Protein AF-U2SNY4-F1 (afdb_monomer_lite)

Foldseek 3Di:
DDDDDDPPPDPPPPPVNVVVLVLVLLFLLVQQCCVQVVFVLQQLLCCPQVVDPPFPGWGFQTDDQFWTWIDTPPHDIDIGGFPDRHHSVCVVVSSVVSSVVSCVVVVHDDDPCVVDDCSVVQSVVSSVVSSLPSVDQKWWKWFAAPVGHIDIDMFGWDGHSNWIKTKDFQVGRCNNRCVPWQWIKIKDWADCVPDQHPVQTKIKIFTKGKDWDDDDPVVVVRLVVSCVVPVVSVVCVPPPRMTMIIIQTAKMKTRPGDQWIWTAHRSRGTDTDRDDPPDDPPPPPPLFDDPCLLLVVDPDFDFDLCLQLVSLCVVQVVQWDWDDPVVVLVLLQDAAPDQEEEEEEEDQEACDDWQLDDFNHDYDDDACVVVLVLLLVLLQVSLVGNHQASHAYQEYEYYTHAPLLHDLVSLLSNLVSNVVRHHYDPNRAYEGEHELVSDDLSSLVSCVVSPHQEYEYEPQFLDQVRCVNRVHDDHSVVRLVSLLVCVVRHPHAYEYEYEDLDPPDDLVRLLVRLVSCVVSVHFKYFYTYRDRDPPGNQNVCVVVVNDDRPDDPVVSLSSLCSNVVSNCVVVQWDDFFLRMIGGPPGDNPVVLVCQLQLHFYHFGGAQTWTHDSQWTWGHPHSPHIITIHRNPSVLSSLLSNLSSQLRGQKHFPVSNCVRAPPVLVVVVVSSLVSCVVVVQWDDDPTIIGGDSNVSSRSSSNSNSSSSSRVPRDPDDDDDDDDDDPDDDDDDD

Structure (mmCIF, N/CA/C/O backbone):
data_AF-U2SNY4-F1
#
_entry.id   AF-U2SNY4-F1
#
loop_
_atom_site.group_PDB
_atom_site.id
_atom_site.type_symbol
_atom_site.label_atom_id
_atom_site.label_alt_id
_atom_site.label_comp_id
_atom_site.label_asym_id
_atom_site.label_entity_id
_atom_site.label_seq_id
_atom_site.pdbx_PDB_ins_code
_atom_site.Cartn_x
_atom_site.Cartn_y
_atom_site.Cartn_z
_atom_site.occupancy
_atom_site.B_iso_or_equiv
_atom_site.auth_seq_id
_atom_site.auth_comp_id
_atom_site.auth_asym_id
_atom_site.auth_atom_id
_atom_site.pdbx_PDB_model_num
ATOM 1 N N . MET A 1 1 ? -9.422 -39.839 43.320 1.00 35.97 1 MET A N 1
ATOM 2 C CA . MET A 1 1 ? -9.311 -38.436 43.778 1.00 35.97 1 MET A CA 1
ATOM 3 C C . MET A 1 1 ? -8.411 -37.675 42.813 1.00 35.97 1 MET A C 1
ATOM 5 O O . MET A 1 1 ? -7.208 -37.761 42.951 1.00 35.97 1 MET A O 1
ATOM 9 N N . GLN A 1 2 ? -9.002 -37.046 41.792 1.00 30.59 2 GLN A N 1
ATOM 10 C CA . GLN A 1 2 ? -8.457 -35.995 40.906 1.00 30.59 2 GLN A CA 1
ATOM 11 C C . GLN A 1 2 ? -9.384 -35.951 39.682 1.00 30.59 2 GLN A C 1
ATOM 13 O O . GLN A 1 2 ? -9.171 -36.651 38.702 1.00 30.59 2 GLN A O 1
ATOM 18 N N . LYS A 1 3 ? -10.505 -35.236 39.824 1.00 26.91 3 LYS A N 1
ATOM 19 C CA . LYS A 1 3 ? -11.431 -34.791 38.761 1.00 26.91 3 LYS A CA 1
ATOM 20 C C . LYS A 1 3 ? -12.569 -34.026 39.443 1.00 26.91 3 LYS A C 1
ATOM 22 O O . LYS A 1 3 ? -13.630 -34.581 39.694 1.00 26.91 3 LYS A O 1
ATOM 27 N N . LYS A 1 4 ? -12.276 -32.795 39.863 1.00 27.64 4 LYS A N 1
ATOM 28 C CA . LYS A 1 4 ? -13.207 -31.731 40.297 1.00 27.64 4 LYS A CA 1
ATOM 29 C C . LYS A 1 4 ? -12.320 -30.574 40.764 1.00 27.64 4 LYS A C 1
ATOM 31 O O . LYS A 1 4 ? -11.873 -30.623 41.899 1.00 27.64 4 LYS A O 1
ATOM 36 N N . ASN A 1 5 ? -11.941 -29.673 39.851 1.00 29.02 5 ASN A N 1
ATOM 37 C CA . ASN A 1 5 ? -11.476 -28.291 40.107 1.00 29.02 5 ASN A CA 1
ATOM 38 C C . ASN A 1 5 ? -10.889 -27.658 38.828 1.00 29.02 5 ASN A C 1
ATOM 40 O O . ASN A 1 5 ? -9.720 -27.293 38.784 1.00 29.02 5 ASN A O 1
ATOM 44 N N . SER A 1 6 ? -11.686 -27.524 37.764 1.00 26.08 6 SER A N 1
ATOM 45 C CA . SER A 1 6 ? -11.285 -26.704 36.604 1.00 26.08 6 SER A CA 1
ATOM 46 C C . SER A 1 6 ? -12.424 -25.902 35.961 1.00 26.08 6 SER A C 1
ATOM 48 O O . SER A 1 6 ? -12.274 -25.416 34.848 1.00 26.08 6 SER A O 1
ATOM 50 N N . SER A 1 7 ? -13.558 -25.705 36.645 1.00 25.06 7 SER A N 1
ATOM 51 C CA . SER A 1 7 ? -14.732 -25.022 36.070 1.00 25.06 7 SER A CA 1
ATOM 52 C C . SER A 1 7 ? -15.003 -23.609 36.610 1.00 25.06 7 SER A C 1
ATOM 54 O O . SER A 1 7 ? -16.145 -23.168 36.551 1.00 25.06 7 SER A O 1
ATOM 56 N N . ILE A 1 8 ? -14.009 -22.893 37.152 1.00 26.12 8 ILE A N 1
ATOM 57 C CA . ILE A 1 8 ? -14.227 -21.542 37.730 1.00 26.12 8 ILE A CA 1
ATOM 58 C C . ILE A 1 8 ? -13.666 -20.397 36.855 1.00 26.12 8 ILE A C 1
ATOM 60 O O . ILE A 1 8 ? -13.996 -19.242 37.083 1.00 26.12 8 ILE A O 1
ATOM 64 N N . TRP A 1 9 ? -12.936 -20.678 35.770 1.00 26.75 9 TRP A N 1
ATOM 65 C CA . TRP A 1 9 ? -12.379 -19.635 34.886 1.00 26.75 9 TRP A CA 1
ATOM 66 C C . TRP A 1 9 ? -12.912 -19.696 33.448 1.00 26.75 9 TRP A C 1
ATOM 68 O O . TRP A 1 9 ? -12.159 -19.702 32.480 1.00 26.75 9 TRP A O 1
ATOM 78 N N . SER A 1 10 ? -14.236 -19.709 33.288 1.00 25.81 10 SER A N 1
ATOM 79 C CA . SER A 1 10 ? -14.874 -19.362 32.012 1.00 25.81 10 SER A CA 1
ATOM 80 C C . SER A 1 10 ? -15.858 -18.219 32.240 1.00 25.81 10 SER A C 1
ATOM 82 O O . SER A 1 10 ? -17.053 -18.440 32.449 1.00 25.81 10 SER A O 1
ATOM 84 N N . GLY A 1 11 ? -15.342 -16.990 32.236 1.00 32.16 11 GLY A N 1
ATOM 85 C CA . GLY A 1 11 ? -16.126 -15.760 32.296 1.00 32.16 11 GLY A CA 1
ATOM 86 C C . GLY A 1 11 ? -16.956 -15.564 31.028 1.00 32.16 11 GLY A C 1
ATOM 87 O O . GLY A 1 11 ? -16.633 -14.736 30.185 1.00 32.16 11 GLY A O 1
ATOM 88 N N . LYS A 1 12 ? -18.042 -16.328 30.876 1.00 27.95 12 LYS A N 1
ATOM 89 C CA . LYS A 1 12 ? -19.130 -15.962 29.968 1.00 27.95 12 LYS A CA 1
ATOM 90 C C . LYS A 1 12 ? -19.937 -14.867 30.656 1.00 27.95 12 LYS A C 1
ATOM 92 O O . LYS A 1 12 ? -20.741 -15.146 31.541 1.00 27.95 12 LYS A O 1
ATOM 97 N N . ILE A 1 13 ? -19.704 -13.617 30.266 1.00 34.12 13 ILE A N 1
ATOM 98 C CA . ILE A 1 13 ? -20.523 -12.490 30.714 1.00 34.12 13 ILE A CA 1
ATOM 99 C C . ILE A 1 13 ? -21.937 -12.705 30.156 1.00 34.12 13 ILE A C 1
ATOM 101 O O . ILE A 1 13 ? -22.137 -12.770 28.944 1.00 34.12 13 ILE A O 1
ATOM 105 N N . HIS A 1 14 ? -22.925 -12.863 31.039 1.00 31.30 14 HIS A N 1
ATOM 106 C CA . HIS A 1 14 ? -24.323 -12.996 30.635 1.00 31.30 14 HIS A CA 1
ATOM 107 C C . HIS A 1 14 ? -24.765 -11.751 29.833 1.00 31.30 14 HIS A C 1
ATOM 109 O O . HIS A 1 14 ? -24.541 -10.632 30.300 1.00 31.30 14 HIS A O 1
ATOM 115 N N . PRO A 1 15 ? -25.477 -11.896 28.697 1.00 33.38 15 PRO A N 1
ATOM 116 C CA . PRO A 1 15 ? -25.962 -10.764 27.893 1.00 33.38 15 PRO A CA 1
ATOM 117 C C . PRO A 1 15 ? -26.793 -9.739 28.687 1.00 33.38 15 PRO A C 1
ATOM 119 O O . PRO A 1 15 ? -26.789 -8.549 28.380 1.00 33.38 15 PRO A O 1
ATOM 122 N N . GLY A 1 16 ? -27.484 -10.186 29.743 1.00 33.47 16 GLY A N 1
ATOM 123 C CA . GLY A 1 16 ? -28.224 -9.315 30.661 1.00 33.47 16 GLY A CA 1
ATOM 124 C C . GLY A 1 16 ? -27.337 -8.460 31.577 1.00 33.47 16 GLY A C 1
ATOM 125 O O . GLY A 1 16 ? -27.730 -7.352 31.932 1.00 33.47 16 GLY A O 1
ATOM 126 N N . ALA A 1 17 ? -26.134 -8.928 31.925 1.00 39.53 17 ALA A N 1
ATOM 127 C CA . ALA A 1 17 ? -25.166 -8.170 32.719 1.00 39.53 17 ALA A CA 1
ATOM 128 C C . ALA A 1 17 ? -24.510 -7.057 31.884 1.00 39.53 17 ALA A C 1
ATOM 130 O O . ALA A 1 17 ? -24.405 -5.929 32.362 1.00 39.53 17 ALA A O 1
ATOM 131 N N . VAL A 1 18 ? -24.191 -7.342 30.612 1.00 40.38 18 VAL A N 1
ATOM 132 C CA . VAL A 1 18 ? -23.679 -6.349 29.647 1.00 40.38 18 VAL A CA 1
ATOM 133 C C . VAL A 1 18 ? -24.684 -5.209 29.458 1.00 40.38 18 VAL A C 1
ATOM 135 O O . VAL A 1 18 ? -24.344 -4.049 29.677 1.00 40.38 18 VAL A O 1
ATOM 138 N N . LYS A 1 19 ? -25.958 -5.531 29.180 1.00 50.66 19 LYS A N 1
ATOM 139 C CA . LYS A 1 19 ? -27.024 -4.522 29.027 1.00 50.66 19 LYS A CA 1
ATOM 140 C C . LYS A 1 19 ? -27.238 -3.674 30.285 1.00 50.66 19 LYS A C 1
ATOM 142 O O . LYS A 1 19 ? -27.518 -2.481 30.191 1.00 50.66 19 LYS A O 1
ATOM 147 N N . LYS A 1 20 ? -27.107 -4.268 31.477 1.00 59.38 20 LYS A N 1
ATOM 148 C CA . LYS A 1 20 ? -27.249 -3.553 32.757 1.00 59.38 20 LYS A CA 1
ATOM 149 C C . LYS A 1 20 ? -26.081 -2.590 33.004 1.00 59.38 20 LYS A C 1
ATOM 151 O O . LYS A 1 20 ? -26.291 -1.505 33.543 1.00 59.38 20 LYS A O 1
ATOM 156 N N . GLN A 1 21 ? -24.874 -2.966 32.585 1.00 59.09 21 GLN A N 1
ATOM 157 C CA . GLN A 1 21 ? -23.675 -2.139 32.695 1.00 59.09 21 GLN A CA 1
ATOM 158 C C . GLN A 1 21 ? -23.678 -0.986 31.681 1.00 59.09 21 GLN A C 1
ATOM 160 O O . GLN A 1 21 ? -23.395 0.148 32.061 1.00 59.09 21 GLN A O 1
ATOM 165 N N . GLU A 1 22 ? -24.096 -1.232 30.436 1.00 61.22 22 GLU A N 1
ATOM 166 C CA . GLU A 1 22 ? -24.304 -0.185 29.424 1.00 61.22 22 GLU A CA 1
ATOM 167 C C . GLU A 1 22 ? -25.364 0.836 29.857 1.00 61.22 22 GLU A C 1
ATOM 169 O O . GLU A 1 22 ? -25.126 2.042 29.778 1.00 61.22 22 GLU A O 1
ATOM 174 N N . ARG A 1 23 ? -26.500 0.374 30.405 1.00 68.94 23 ARG A N 1
ATOM 175 C CA . ARG A 1 23 ? -27.548 1.256 30.949 1.00 68.94 23 ARG A CA 1
ATOM 176 C C . ARG A 1 23 ? -27.016 2.154 32.069 1.00 68.94 23 ARG A C 1
ATOM 178 O O . ARG A 1 23 ? -27.334 3.338 32.098 1.00 68.94 23 ARG A O 1
ATOM 185 N N . LYS A 1 24 ? -26.174 1.616 32.960 1.00 69.38 24 LYS A N 1
ATOM 186 C CA . LYS A 1 24 ? -25.559 2.374 34.064 1.00 69.38 24 LYS A CA 1
ATOM 187 C C . LYS A 1 24 ? -24.571 3.436 33.563 1.00 69.38 24 LYS A C 1
ATOM 189 O O . LYS A 1 24 ? -24.599 4.555 34.065 1.00 69.38 24 LYS A O 1
ATOM 194 N N . LYS A 1 25 ? -23.739 3.117 32.563 1.00 69.44 25 LYS A N 1
ATOM 195 C CA . LYS A 1 25 ? -22.843 4.101 31.923 1.00 69.44 25 LYS A CA 1
ATOM 196 C C . LYS A 1 25 ? -23.644 5.245 31.296 1.00 69.44 25 LYS A C 1
ATOM 198 O O . LYS A 1 25 ? -23.367 6.414 31.533 1.00 69.44 25 LYS A O 1
ATOM 203 N N . MET A 1 26 ? -24.702 4.906 30.559 1.00 72.12 26 MET A N 1
ATOM 204 C CA . MET A 1 26 ? -25.554 5.899 29.903 1.00 72.12 26 MET A CA 1
ATOM 205 C C . MET A 1 26 ? -26.278 6.813 30.904 1.00 72.12 26 MET A C 1
ATOM 207 O O . MET A 1 26 ? -26.380 8.014 30.664 1.00 72.12 26 MET A O 1
ATOM 211 N N . LEU A 1 27 ? -26.714 6.266 32.042 1.00 76.88 27 LEU A N 1
ATOM 212 C CA . LEU A 1 27 ? -27.294 7.029 33.146 1.00 76.88 27 LEU A CA 1
ATOM 213 C C . LEU A 1 27 ? -26.289 8.025 33.743 1.00 76.88 27 LEU A C 1
ATOM 215 O O . LEU A 1 27 ? -26.582 9.215 33.809 1.00 76.88 27 LEU A O 1
ATOM 219 N N . ASN A 1 28 ? -25.092 7.564 34.122 1.00 74.44 28 ASN A N 1
ATOM 220 C CA . ASN A 1 28 ? -24.053 8.420 34.708 1.00 74.44 28 ASN A CA 1
ATOM 221 C C . ASN A 1 28 ? -23.703 9.610 33.809 1.00 74.44 28 ASN A C 1
ATOM 223 O O . ASN A 1 28 ? -23.595 10.738 34.290 1.00 74.44 28 ASN A O 1
ATOM 227 N N . LYS A 1 29 ? -23.602 9.360 32.503 1.00 76.94 29 LYS A N 1
ATOM 228 C CA . LYS A 1 29 ? -23.383 10.382 31.482 1.00 76.94 29 LYS A CA 1
ATOM 229 C C . LYS A 1 29 ? -24.476 11.455 31.468 1.00 76.94 29 LYS A C 1
ATOM 231 O O . LYS A 1 29 ? -24.157 12.637 31.375 1.00 76.94 29 LYS A O 1
ATOM 236 N N . ILE A 1 30 ? -25.751 11.069 31.578 1.00 80.06 30 ILE A N 1
ATOM 237 C CA . ILE A 1 30 ? -26.872 12.023 31.631 1.00 80.06 30 ILE A CA 1
ATOM 238 C C . ILE A 1 30 ? -26.853 12.806 32.949 1.00 80.06 30 ILE A C 1
ATOM 240 O O . ILE A 1 30 ? -26.988 14.028 32.926 1.00 80.06 30 ILE A O 1
ATOM 244 N N . LEU A 1 31 ? -26.656 12.126 34.084 1.00 83.38 31 LEU A N 1
ATOM 245 C CA . LEU A 1 31 ? -26.622 12.760 35.406 1.00 83.38 31 LEU A CA 1
ATOM 246 C C . LEU A 1 31 ? -25.518 13.817 35.499 1.00 83.38 31 LEU A C 1
ATOM 248 O O . LEU A 1 31 ? -25.785 14.943 35.907 1.00 83.38 31 LEU A O 1
ATOM 252 N N . ASP A 1 32 ? -24.295 13.474 35.091 1.00 81.56 32 ASP A N 1
ATOM 253 C CA . ASP A 1 32 ? -23.166 14.407 35.061 1.00 81.56 32 ASP A CA 1
ATOM 254 C C . ASP A 1 32 ? -23.458 15.625 34.193 1.00 81.56 32 ASP A C 1
ATOM 256 O O . ASP A 1 32 ? -23.296 16.756 34.642 1.00 81.56 32 ASP A O 1
ATOM 260 N N . HIS A 1 33 ? -23.919 15.390 32.968 1.00 80.00 33 HIS A N 1
ATOM 261 C CA . HIS A 1 33 ? -24.188 16.457 32.023 1.00 80.00 33 HIS A CA 1
ATOM 262 C C . HIS A 1 33 ? -25.272 17.416 32.537 1.00 80.00 33 HIS A C 1
ATOM 264 O O . HIS A 1 33 ? -25.089 18.631 32.556 1.00 80.00 33 HIS A O 1
ATOM 270 N N . MET A 1 34 ? -26.387 16.882 33.038 1.00 82.75 34 MET A N 1
ATOM 271 C CA . MET A 1 34 ? -27.491 17.705 33.530 1.00 82.75 34 MET A CA 1
ATOM 272 C C . MET A 1 34 ? -27.135 18.458 34.817 1.00 82.75 34 MET A C 1
ATOM 274 O O . MET A 1 34 ? -27.478 19.632 34.947 1.00 82.75 34 MET A O 1
ATOM 278 N N . ASN A 1 35 ? -26.433 17.815 35.754 1.00 85.50 35 ASN A N 1
ATOM 279 C CA . ASN A 1 35 ? -26.083 18.430 37.037 1.00 85.50 35 ASN A CA 1
ATOM 280 C C . ASN A 1 35 ? -24.992 19.494 36.925 1.00 85.50 35 ASN A C 1
ATOM 282 O O . ASN A 1 35 ? -24.989 20.429 37.726 1.00 85.50 35 ASN A O 1
ATOM 286 N N . ASN A 1 36 ? -24.078 19.355 35.962 1.00 80.62 36 ASN A N 1
ATOM 287 C CA . ASN A 1 36 ? -22.927 20.245 35.838 1.00 80.62 36 ASN A CA 1
ATOM 288 C C . ASN A 1 36 ? -23.104 21.306 34.744 1.00 80.62 36 ASN A C 1
ATOM 290 O O . ASN A 1 36 ? -22.702 22.448 34.953 1.00 80.62 36 ASN A O 1
ATOM 294 N N . ASP A 1 37 ? -23.748 20.980 33.619 1.00 78.00 37 ASP A N 1
ATOM 295 C CA . ASP A 1 37 ? -23.851 21.893 32.469 1.00 78.00 37 ASP A CA 1
ATOM 296 C C . ASP A 1 37 ? -25.216 22.624 32.405 1.00 78.00 37 ASP A C 1
ATOM 298 O O . ASP A 1 37 ? -25.310 23.746 31.885 1.00 78.00 37 ASP A O 1
ATOM 302 N N . HIS A 1 38 ? -26.260 22.032 33.009 1.00 80.69 38 HIS A N 1
ATOM 303 C CA . HIS A 1 38 ? -27.654 22.509 32.979 1.00 80.69 38 HIS A CA 1
ATOM 304 C C . HIS A 1 38 ? -28.267 22.710 34.379 1.00 80.69 38 HIS A C 1
ATOM 306 O O . HIS A 1 38 ? -29.479 22.618 34.553 1.00 80.69 38 HIS A O 1
ATOM 312 N N . LYS A 1 39 ? -27.465 23.006 35.410 1.00 83.00 39 LYS A N 1
ATOM 313 C CA . LYS A 1 39 ? -27.955 23.153 36.799 1.00 83.00 39 LYS A CA 1
ATOM 314 C C . LYS A 1 39 ? -29.091 24.181 36.952 1.00 83.00 39 LYS A C 1
ATOM 316 O O . LYS A 1 39 ? -29.945 24.030 37.821 1.00 83.00 39 LYS A O 1
ATOM 321 N N . ASP A 1 40 ? -29.128 25.202 36.096 1.00 83.50 40 ASP A N 1
ATOM 322 C CA . ASP A 1 40 ? -30.140 26.263 36.104 1.00 83.50 40 ASP A CA 1
ATOM 323 C C . ASP A 1 40 ? -31.552 25.769 35.750 1.00 83.50 40 ASP A C 1
ATOM 325 O O . ASP A 1 40 ? -32.535 26.333 36.229 1.00 83.50 40 ASP A O 1
ATOM 329 N N . ILE A 1 41 ? -31.676 24.712 34.937 1.00 87.62 41 ILE A N 1
ATOM 330 C CA . ILE A 1 41 ? -32.989 24.214 34.502 1.00 87.62 41 ILE A CA 1
ATOM 331 C C . ILE A 1 41 ? -33.640 23.280 35.523 1.00 87.62 41 ILE A C 1
ATOM 333 O O . ILE A 1 41 ? -34.866 23.172 35.556 1.00 87.62 41 ILE A O 1
ATOM 337 N N . LEU A 1 42 ? -32.847 22.616 36.370 1.00 89.69 42 LEU A N 1
ATOM 338 C CA . LEU A 1 42 ? -33.345 21.580 37.278 1.00 89.69 42 LEU A CA 1
ATOM 339 C C . LEU A 1 42 ? -34.383 22.119 38.286 1.00 89.69 42 LEU A C 1
ATOM 341 O O . LEU A 1 42 ? -35.450 21.512 38.395 1.00 89.69 42 LEU A O 1
ATOM 345 N N . PRO A 1 43 ? -34.175 23.277 38.952 1.00 89.19 43 PRO A N 1
ATOM 346 C CA . PRO A 1 43 ? -35.200 23.897 39.798 1.00 89.19 43 PRO A CA 1
ATOM 347 C C . PRO A 1 43 ? -36.469 24.280 39.028 1.00 89.19 43 PRO A C 1
ATOM 349 O O . PRO A 1 43 ? -37.577 24.165 39.548 1.00 89.19 43 PRO A O 1
ATOM 352 N N . LEU A 1 44 ? -36.321 24.722 37.773 1.00 89.50 44 LEU A N 1
ATOM 353 C CA . LEU A 1 44 ? -37.442 25.156 36.934 1.00 89.50 44 LEU A CA 1
ATOM 354 C C . LEU A 1 44 ? -38.354 23.987 36.553 1.00 89.50 44 LEU A C 1
ATOM 356 O O . LEU A 1 44 ? -39.567 24.178 36.450 1.00 89.50 44 LEU A O 1
ATOM 360 N N . TYR A 1 45 ? -37.802 22.776 36.400 1.00 90.75 45 TYR A N 1
ATOM 361 C CA . TYR A 1 45 ? -38.625 21.581 36.231 1.00 90.75 45 TYR A CA 1
ATOM 362 C C . TYR A 1 45 ? -39.555 21.372 37.420 1.00 90.75 45 TYR A C 1
ATOM 364 O O . TYR A 1 45 ? -40.753 21.183 37.224 1.00 90.75 45 TYR A O 1
ATOM 372 N N . VAL A 1 46 ? -39.027 21.454 38.641 1.00 89.06 46 VAL A N 1
ATOM 373 C CA . VAL A 1 46 ? -39.820 21.234 39.856 1.00 89.06 46 VAL A CA 1
ATOM 374 C C . VAL A 1 46 ? -40.864 22.340 40.027 1.00 89.06 46 VAL A C 1
ATOM 376 O O . VAL A 1 46 ? -42.039 22.040 40.240 1.00 89.06 46 VAL A O 1
ATOM 379 N N . LYS A 1 47 ? -40.479 23.608 39.824 1.00 89.62 47 LYS A N 1
ATOM 380 C CA . LYS A 1 47 ? -41.405 24.753 39.881 1.00 89.62 47 LYS A CA 1
ATOM 381 C C . LYS A 1 47 ? -42.595 24.580 38.950 1.00 89.62 47 LYS A C 1
ATOM 383 O O . LYS A 1 47 ? -43.739 24.717 39.371 1.00 89.62 47 LYS A O 1
ATOM 388 N N . HIS A 1 48 ? -42.336 24.223 37.695 1.00 90.75 48 HIS A N 1
ATOM 389 C CA . HIS A 1 48 ? -43.391 24.113 36.698 1.00 90.75 48 HIS A CA 1
ATOM 390 C C . HIS A 1 48 ? -44.194 22.808 36.804 1.00 90.75 48 HIS A C 1
ATOM 392 O O . HIS A 1 48 ? -45.419 22.845 36.913 1.00 90.75 48 HIS A O 1
ATOM 398 N N . PHE A 1 49 ? -43.525 21.652 36.765 1.00 89.06 49 PHE A N 1
ATOM 399 C CA . PHE A 1 49 ? -44.196 20.353 36.650 1.00 89.06 49 PHE A CA 1
ATOM 400 C C . PHE A 1 49 ? -44.735 19.834 37.989 1.00 89.06 49 PHE A C 1
ATOM 402 O O . PHE A 1 49 ? -45.712 19.087 37.986 1.00 89.06 49 PHE A O 1
ATOM 409 N N . CYS A 1 50 ? -44.167 20.269 39.119 1.00 87.38 50 CYS A N 1
ATOM 410 C CA . CYS A 1 50 ? -44.646 19.909 40.459 1.00 87.38 50 CYS A CA 1
ATOM 411 C C . CYS A 1 50 ? -45.395 21.047 41.167 1.00 87.38 50 CYS A C 1
ATOM 413 O O . CYS A 1 50 ? -45.892 20.831 42.269 1.00 87.38 50 CYS A O 1
ATOM 415 N N . LYS A 1 51 ? -45.507 22.232 40.543 1.00 85.62 51 LYS A N 1
ATOM 416 C CA . LYS A 1 51 ? -46.184 23.424 41.095 1.00 85.62 51 LYS A CA 1
ATOM 417 C C . LYS A 1 51 ? -45.650 23.830 42.479 1.00 85.62 51 LYS A C 1
ATOM 419 O O . LYS A 1 51 ? -46.418 24.068 43.408 1.00 85.62 51 LYS A O 1
ATOM 424 N N . ARG A 1 52 ? -44.322 23.855 42.609 1.00 82.50 52 ARG A N 1
ATOM 425 C CA . ARG A 1 52 ? -43.570 24.062 43.859 1.00 82.50 52 ARG A CA 1
ATOM 426 C C . ARG A 1 52 ? -42.669 25.293 43.741 1.00 82.50 52 ARG A C 1
ATOM 428 O O . ARG A 1 52 ? -41.578 25.193 43.189 1.00 82.50 52 ARG A O 1
ATOM 435 N N . ASP A 1 53 ? -43.104 26.448 44.237 1.00 81.69 53 ASP A N 1
ATOM 436 C CA . ASP A 1 53 ? -42.360 27.714 44.082 1.00 81.69 53 ASP A CA 1
ATOM 437 C C . ASP A 1 53 ? -41.208 27.901 45.089 1.00 81.69 53 ASP A C 1
ATOM 439 O O . ASP A 1 53 ? -40.303 28.704 44.856 1.00 81.69 53 ASP A O 1
ATOM 443 N N . ASP A 1 54 ? -41.196 27.115 46.167 1.00 85.06 54 ASP A N 1
ATOM 444 C CA . ASP A 1 54 ? -40.219 27.112 47.270 1.00 85.06 54 ASP A CA 1
ATOM 445 C C . ASP A 1 54 ? -38.838 26.536 46.898 1.00 85.06 54 ASP A C 1
ATOM 447 O O . ASP A 1 54 ? -37.920 26.496 47.718 1.00 85.06 54 ASP A O 1
ATOM 451 N N . VAL A 1 55 ? -38.676 26.069 45.661 1.00 87.19 55 VAL A N 1
ATOM 452 C CA . VAL A 1 55 ? -37.464 25.386 45.207 1.00 87.19 55 VAL A CA 1
ATOM 453 C C . VAL A 1 55 ? -36.367 26.392 44.872 1.00 87.19 55 VAL A C 1
ATOM 455 O O . VAL A 1 55 ? -36.506 27.206 43.952 1.00 87.19 55 VAL A O 1
ATOM 458 N N . THR A 1 56 ? -35.247 26.316 45.586 1.00 82.62 56 THR A N 1
ATOM 459 C CA . THR A 1 56 ? -34.062 27.148 45.332 1.00 82.62 56 THR A CA 1
ATOM 460 C C . THR A 1 56 ? -32.984 26.371 44.585 1.00 82.62 56 THR A C 1
ATOM 462 O O . THR A 1 56 ? -32.325 26.931 43.710 1.00 82.62 56 THR A O 1
ATOM 465 N N . GLU A 1 57 ? -32.859 25.071 44.848 1.00 87.44 57 GLU A N 1
ATOM 466 C CA . GLU A 1 57 ? -31.895 24.192 44.192 1.00 87.44 57 GLU A CA 1
ATOM 467 C C . GLU A 1 57 ? -32.468 22.796 43.923 1.00 87.44 57 GLU A C 1
ATOM 469 O O . GLU A 1 57 ? -33.322 22.292 44.655 1.00 87.44 57 GLU A O 1
ATOM 474 N N . ALA A 1 58 ? -31.983 22.158 42.856 1.00 89.88 58 ALA A N 1
ATOM 475 C CA . ALA A 1 58 ? -32.324 20.786 42.514 1.00 89.88 58 ALA A CA 1
ATOM 476 C C . ALA A 1 58 ? -31.126 20.077 41.868 1.00 89.88 58 ALA A C 1
ATOM 478 O O . ALA A 1 58 ? -30.372 20.688 41.107 1.00 89.88 58 ALA A O 1
ATOM 479 N N . LYS A 1 59 ? -30.972 18.782 42.155 1.00 89.00 59 LYS A N 1
ATOM 480 C CA . LYS A 1 59 ? -29.940 17.897 41.602 1.00 89.00 59 LYS A CA 1
ATOM 481 C C . LYS A 1 59 ? -30.593 16.636 41.050 1.00 89.00 59 LYS A C 1
ATOM 483 O O . LYS A 1 59 ? -31.346 15.978 41.754 1.00 89.00 59 LYS A O 1
ATOM 488 N N . LEU A 1 60 ? -30.303 16.281 39.807 1.00 89.44 60 LEU A N 1
ATOM 489 C CA . LEU A 1 60 ? -30.776 15.052 39.180 1.00 89.44 60 LEU A CA 1
ATOM 490 C C . LEU A 1 60 ? -30.046 13.852 39.795 1.00 89.44 60 LEU A C 1
ATOM 492 O O . LEU A 1 60 ? -28.817 13.781 39.745 1.00 89.44 60 LEU A O 1
ATOM 496 N N . THR A 1 61 ? -30.786 12.921 40.389 1.00 86.38 61 THR A N 1
ATOM 497 C CA . THR A 1 61 ? -30.221 11.747 41.077 1.00 86.38 61 THR A CA 1
ATOM 498 C C . THR A 1 61 ? -30.467 10.446 40.328 1.00 86.38 61 THR A C 1
ATOM 500 O O . THR A 1 61 ? -29.630 9.548 40.405 1.00 86.38 61 THR A O 1
ATOM 503 N N . ASP A 1 62 ? -31.563 10.352 39.573 1.00 85.25 62 ASP A N 1
ATOM 504 C CA . ASP A 1 62 ? -31.877 9.201 38.725 1.00 85.25 62 ASP A CA 1
ATOM 505 C C . ASP A 1 62 ? -32.725 9.616 37.513 1.00 85.25 62 ASP A C 1
ATOM 507 O O . ASP A 1 62 ? -33.392 10.653 37.530 1.00 85.25 62 ASP A O 1
ATOM 511 N N . VAL A 1 63 ? -32.701 8.814 36.448 1.00 87.19 63 VAL A N 1
ATOM 512 C CA . VAL A 1 63 ? -33.556 9.009 35.271 1.00 87.19 63 VAL A CA 1
ATOM 513 C C . VAL A 1 63 ? -33.793 7.692 34.526 1.00 87.19 63 VAL A C 1
ATOM 515 O O . VAL A 1 63 ? -32.885 6.881 34.342 1.00 87.19 63 VAL A O 1
ATOM 518 N N . ASN A 1 64 ? -35.025 7.473 34.071 1.00 85.62 64 ASN A N 1
ATOM 519 C CA . ASN A 1 64 ? -35.413 6.310 33.276 1.00 85.62 64 ASN A CA 1
ATOM 520 C C . ASN A 1 64 ? -36.241 6.730 32.048 1.00 85.62 64 ASN A C 1
ATOM 522 O O . ASN A 1 64 ? -36.355 7.908 31.739 1.00 85.62 64 ASN A O 1
ATOM 526 N N . GLU A 1 65 ? -36.781 5.769 31.300 1.00 84.88 65 GLU A N 1
ATOM 527 C CA . GLU A 1 65 ? -37.526 6.020 30.060 1.00 84.88 65 GLU A CA 1
ATOM 528 C C . GLU A 1 65 ? -38.851 6.797 30.246 1.00 84.88 65 GLU A C 1
ATOM 530 O O . GLU A 1 65 ? -39.435 7.259 29.260 1.00 84.88 65 GLU A O 1
ATOM 535 N N . GLU A 1 66 ? -39.341 6.932 31.481 1.00 85.94 66 GLU A N 1
ATOM 536 C CA . GLU A 1 66 ? -40.651 7.504 31.818 1.00 85.94 66 GLU A CA 1
ATOM 537 C C . GLU A 1 66 ? -40.572 8.736 32.732 1.00 85.94 66 GLU A C 1
ATOM 539 O O . GLU A 1 66 ? -41.440 9.607 32.643 1.00 85.94 66 GLU A O 1
ATOM 544 N N . GLU A 1 67 ? -39.561 8.837 33.594 1.00 90.12 67 GLU A N 1
ATOM 545 C CA . GLU A 1 67 ? -39.440 9.920 34.573 1.00 90.12 67 GLU A CA 1
ATOM 546 C C . GLU A 1 67 ? -37.991 10.245 34.960 1.00 90.12 67 GLU A C 1
ATOM 548 O O . GLU A 1 67 ? -37.065 9.452 34.771 1.00 90.12 67 GLU A O 1
ATOM 553 N N . MET A 1 68 ? -37.818 11.431 35.542 1.00 91.38 68 MET A N 1
ATOM 554 C CA . MET A 1 68 ? -36.589 11.887 36.187 1.00 91.38 68 MET A CA 1
ATOM 555 C C . MET A 1 68 ? -36.807 12.117 37.681 1.00 91.38 68 MET A C 1
ATOM 557 O O . MET A 1 68 ? -37.857 12.615 38.084 1.00 91.38 68 MET A O 1
ATOM 561 N N . THR A 1 69 ? -35.794 11.817 38.487 1.00 90.94 69 THR A N 1
ATOM 562 C CA . THR A 1 69 ? -35.821 11.970 39.944 1.00 90.94 69 THR A CA 1
ATOM 563 C C . THR A 1 69 ? -34.822 13.039 40.369 1.00 90.94 69 THR A C 1
ATOM 565 O O . THR A 1 69 ? -33.644 12.988 40.010 1.00 90.94 69 THR A O 1
ATOM 568 N N . LEU A 1 70 ? -35.299 14.022 41.128 1.00 90.75 70 LEU A N 1
ATOM 569 C CA . LEU A 1 70 ? -34.552 15.199 41.560 1.00 90.75 70 LEU A CA 1
ATOM 570 C C . LEU A 1 70 ? -34.495 15.251 43.088 1.00 90.75 70 LEU A C 1
ATOM 572 O O . LEU A 1 70 ? -35.519 15.119 43.753 1.00 90.75 70 LEU A O 1
ATOM 576 N N . LEU A 1 71 ? -33.309 15.493 43.640 1.00 88.62 71 LEU A N 1
ATOM 577 C CA . LEU A 1 71 ? -33.117 15.912 45.023 1.00 88.62 71 LEU A CA 1
ATOM 578 C C . LEU A 1 71 ? -33.252 17.436 45.096 1.00 88.62 71 LEU A C 1
ATOM 580 O O . LEU A 1 71 ? -32.495 18.158 44.450 1.00 88.62 71 LEU A O 1
ATOM 584 N N . VAL A 1 72 ? -34.215 17.912 45.869 1.00 88.69 72 VAL A N 1
ATOM 585 C CA . VAL A 1 72 ? -34.650 19.302 45.990 1.00 88.69 72 VAL A CA 1
ATOM 586 C C . VAL A 1 72 ? -34.241 19.838 47.356 1.00 88.69 72 VAL A C 1
ATOM 588 O O . VAL A 1 72 ? -34.422 19.153 48.365 1.00 88.69 72 VAL A O 1
ATOM 591 N N . ASN A 1 73 ? -33.666 21.045 47.381 1.00 85.81 73 ASN A N 1
ATOM 592 C CA . ASN A 1 73 ? -33.224 21.744 48.598 1.00 85.81 73 ASN A CA 1
ATOM 593 C C . ASN A 1 73 ? -32.375 20.862 49.553 1.00 85.81 73 ASN A C 1
ATOM 595 O O . ASN A 1 73 ? -32.424 21.004 50.775 1.00 85.81 73 ASN A O 1
ATOM 599 N N . GLY A 1 74 ? -31.640 19.896 48.990 1.00 77.25 74 GLY A N 1
ATOM 600 C CA . GLY A 1 74 ? -30.720 19.002 49.696 1.00 77.25 74 GLY A CA 1
ATOM 601 C C . GLY A 1 74 ? -31.344 17.868 50.522 1.00 77.25 74 GLY A C 1
ATOM 602 O O . GLY A 1 74 ? -30.591 17.033 51.022 1.00 77.25 74 GLY A O 1
ATOM 603 N N . ASN A 1 75 ? -32.671 17.786 50.675 1.00 79.50 75 ASN A N 1
ATOM 604 C CA . ASN A 1 75 ? -33.290 16.813 51.590 1.00 79.50 75 ASN A CA 1
ATOM 605 C C . ASN A 1 75 ? -34.556 16.110 51.072 1.00 79.50 75 ASN A C 1
ATOM 607 O O . ASN A 1 75 ? -34.962 15.110 51.666 1.00 79.50 75 ASN A O 1
ATOM 611 N N . GLU A 1 76 ? -35.162 16.573 49.979 1.00 85.50 76 GLU A N 1
ATOM 612 C CA . GLU A 1 76 ? -36.435 16.045 49.486 1.00 85.50 76 GLU A CA 1
ATOM 613 C C . GLU A 1 76 ? -36.287 15.441 48.091 1.00 85.50 76 GLU A C 1
ATOM 615 O O . GLU A 1 76 ? -35.661 16.028 47.218 1.00 85.50 76 GLU A O 1
ATOM 620 N N . THR A 1 77 ? -36.870 14.267 47.850 1.00 88.62 77 THR A N 1
ATOM 621 C CA . THR A 1 77 ? -36.836 13.626 46.528 1.00 88.62 77 THR A CA 1
ATOM 622 C C . THR A 1 77 ? -38.163 13.811 45.804 1.00 88.62 77 THR A C 1
ATOM 624 O O . THR A 1 77 ? -39.215 13.470 46.341 1.00 88.62 77 THR A O 1
ATOM 627 N N . VAL A 1 78 ? -38.108 14.313 44.571 1.00 90.25 78 VAL A N 1
ATOM 628 C CA . VAL A 1 78 ? -39.270 14.589 43.721 1.00 90.25 78 VAL A CA 1
ATOM 629 C C . VAL A 1 78 ? -39.090 13.912 42.361 1.00 90.25 78 VAL A C 1
ATOM 631 O O . VAL A 1 78 ? -38.054 14.081 41.721 1.00 90.25 78 VAL A O 1
ATOM 634 N N . SER A 1 79 ? -40.109 13.185 41.895 1.00 90.75 79 SER A N 1
ATOM 635 C CA . SER A 1 79 ? -40.111 12.540 40.573 1.00 90.75 79 SER A CA 1
ATOM 636 C C . SER A 1 79 ? -41.012 13.286 39.589 1.00 90.75 79 SER A C 1
ATOM 638 O O . SER A 1 79 ? -42.154 13.624 39.903 1.00 90.75 79 SER A O 1
ATOM 640 N N . ILE A 1 80 ? -40.500 13.533 38.383 1.00 90.62 80 ILE A N 1
ATOM 641 C CA . ILE A 1 80 ? -41.187 14.244 37.301 1.00 90.62 80 ILE A CA 1
ATOM 642 C C . ILE A 1 80 ? -41.304 13.322 36.095 1.00 90.62 80 ILE A C 1
ATOM 644 O O . ILE A 1 80 ? -40.297 12.928 35.504 1.00 90.62 80 ILE A O 1
ATOM 648 N N . LYS A 1 81 ? -42.541 13.026 35.689 1.00 89.75 81 LYS A N 1
ATOM 649 C CA . LYS A 1 81 ? -42.815 12.248 34.476 1.00 89.75 81 LYS A CA 1
ATOM 650 C C . LYS A 1 81 ? -42.502 13.047 33.219 1.00 89.75 81 LYS A C 1
ATOM 652 O O . LYS A 1 81 ? -42.831 14.231 33.125 1.00 89.75 81 LYS A O 1
ATOM 657 N N . PHE A 1 82 ? -41.912 12.381 32.235 1.00 87.44 82 PHE A N 1
ATOM 658 C CA . PHE A 1 82 ? -41.680 12.953 30.917 1.00 87.44 82 PHE A CA 1
ATOM 659 C C . PHE A 1 82 ? -42.986 13.170 30.154 1.00 87.44 82 PHE A C 1
ATOM 661 O O . PHE A 1 82 ? -43.975 12.467 30.367 1.00 87.44 82 PHE A O 1
ATOM 668 N N . THR A 1 83 ? -42.999 14.149 29.239 1.00 83.50 83 THR A N 1
ATOM 669 C CA . THR A 1 83 ? -44.204 14.431 28.434 1.00 83.50 83 THR A CA 1
ATOM 670 C C . THR A 1 83 ? -44.496 13.310 27.443 1.00 83.50 83 THR A C 1
ATOM 672 O O . THR A 1 83 ? -45.635 13.140 27.012 1.00 83.50 83 THR A O 1
ATOM 675 N N . GLN A 1 84 ? -43.473 12.528 27.108 1.00 82.19 84 GLN A N 1
ATOM 676 C CA . GLN A 1 84 ? -43.570 11.325 26.308 1.00 82.19 84 GLN A CA 1
ATOM 677 C C . GLN A 1 84 ? -42.544 10.296 26.792 1.00 82.19 84 GLN A C 1
ATOM 679 O O . GLN A 1 84 ? -41.387 10.637 27.039 1.00 82.19 84 GLN A O 1
ATOM 684 N N . ARG A 1 85 ? -42.949 9.022 26.870 1.00 85.12 85 ARG A N 1
ATOM 685 C CA . ARG A 1 85 ? -42.009 7.914 27.083 1.00 85.12 85 ARG A CA 1
ATOM 686 C C . ARG A 1 85 ? -40.971 7.907 25.960 1.00 85.12 85 ARG A C 1
ATOM 688 O O . ARG A 1 85 ? -41.340 7.891 24.785 1.00 85.12 85 ARG A O 1
ATOM 695 N N . THR A 1 86 ? -39.691 7.887 26.313 1.00 78.31 86 THR A N 1
ATOM 696 C CA . THR A 1 86 ? -38.588 7.988 25.349 1.00 78.31 86 THR A CA 1
ATOM 697 C C . THR A 1 86 ? -37.478 6.996 25.679 1.00 78.31 86 THR A C 1
ATOM 699 O O . THR A 1 86 ? -37.263 6.636 26.833 1.00 78.31 86 THR A O 1
ATOM 702 N N . GLU A 1 87 ? -36.769 6.513 24.662 1.00 75.88 87 GLU A N 1
ATOM 703 C CA . GLU A 1 87 ? -35.617 5.631 24.875 1.00 75.88 87 GLU A CA 1
ATOM 704 C C . GLU A 1 87 ? -34.469 6.386 25.565 1.00 75.88 87 GLU A C 1
ATOM 706 O O . GLU A 1 87 ? -34.260 7.568 25.299 1.00 75.88 87 GLU A O 1
ATOM 711 N N . LEU A 1 88 ? -33.649 5.686 26.361 1.00 70.06 88 LEU A N 1
ATOM 712 C CA . LEU A 1 88 ? -32.490 6.246 27.082 1.00 70.06 88 LEU A CA 1
ATOM 713 C C . LEU A 1 88 ? -31.582 7.151 26.233 1.00 70.06 88 LEU A C 1
ATOM 715 O O . LEU A 1 88 ? -31.164 8.215 26.683 1.00 70.06 88 LEU A O 1
ATOM 719 N N . LYS A 1 89 ? -31.332 6.775 24.973 1.00 65.31 89 LYS A N 1
ATOM 720 C CA . LYS A 1 89 ? -30.521 7.563 24.026 1.00 65.31 89 LYS A CA 1
ATOM 721 C C . LYS A 1 89 ? -31.123 8.934 23.679 1.00 65.31 89 LYS A C 1
ATOM 723 O O . LYS A 1 89 ? -30.391 9.862 23.346 1.00 65.31 89 LYS A O 1
ATOM 728 N N . ASN A 1 90 ? -32.440 9.070 23.806 1.00 73.12 90 ASN A N 1
ATOM 729 C CA . ASN A 1 90 ? -33.222 10.246 23.432 1.00 73.12 90 ASN A CA 1
ATOM 730 C C . ASN A 1 90 ? -33.727 11.046 24.644 1.00 73.12 90 ASN A C 1
ATOM 732 O O . ASN A 1 90 ? -34.354 12.086 24.450 1.00 73.12 90 ASN A O 1
ATOM 736 N N . ILE A 1 91 ? -33.439 10.608 25.876 1.00 79.94 91 ILE A N 1
ATOM 737 C CA . ILE A 1 91 ? -33.849 11.303 27.108 1.00 79.94 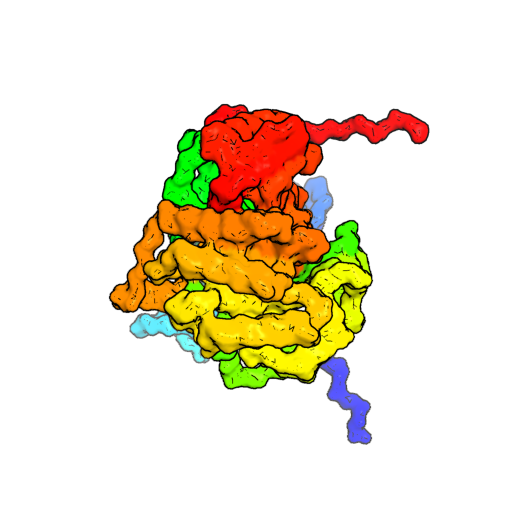91 ILE A CA 1
ATOM 738 C C . ILE A 1 91 ? -33.386 12.762 27.105 1.00 79.94 91 ILE A C 1
ATOM 740 O O . ILE A 1 91 ? -34.170 13.651 27.418 1.00 79.94 91 ILE A O 1
ATOM 744 N N . HIS A 1 92 ? -32.154 13.031 26.664 1.00 71.44 92 HIS A N 1
ATOM 745 C CA . HIS A 1 92 ? -31.630 14.397 26.599 1.00 71.44 92 HIS A CA 1
ATOM 746 C C . HIS A 1 92 ? -32.505 15.336 25.740 1.00 71.44 92 HIS A C 1
ATOM 748 O O . HIS A 1 92 ? -32.751 16.474 26.132 1.00 71.44 92 HIS A O 1
ATOM 754 N N . LEU A 1 93 ? -33.039 14.861 24.604 1.00 70.31 93 LEU A N 1
ATOM 755 C CA . LEU A 1 93 ? -33.923 15.650 23.733 1.00 70.31 93 LEU A CA 1
ATOM 756 C C . LEU A 1 93 ? -35.259 15.952 24.410 1.00 70.31 93 LEU A C 1
ATOM 758 O O . LEU A 1 93 ? -35.780 17.062 24.292 1.00 70.31 93 LEU A O 1
ATOM 762 N N . GLU A 1 94 ? -35.804 14.969 25.123 1.00 82.38 94 GLU A N 1
ATOM 763 C CA . GLU A 1 94 ? -37.063 15.119 25.849 1.00 82.38 94 GLU A CA 1
ATOM 764 C C . GLU A 1 94 ? -36.910 16.097 27.020 1.00 82.38 94 GLU A C 1
ATOM 766 O O . GLU A 1 94 ? -37.739 16.991 27.191 1.00 82.38 94 GLU A O 1
ATOM 771 N N . MET A 1 95 ? -35.794 16.029 27.749 1.00 83.00 95 MET A N 1
ATOM 772 C CA . MET A 1 95 ? -35.460 17.015 28.777 1.00 83.00 95 MET A CA 1
ATOM 773 C C . MET A 1 95 ? -35.338 18.421 28.170 1.00 83.00 95 MET A C 1
ATOM 775 O O . MET A 1 95 ? -35.980 19.349 28.650 1.00 83.00 95 MET A O 1
ATOM 779 N N . ILE A 1 96 ? -34.640 18.599 27.042 1.00 77.06 96 ILE A N 1
ATOM 780 C CA . ILE A 1 96 ? -34.562 19.902 26.348 1.00 77.06 96 ILE A CA 1
ATOM 781 C C . ILE A 1 96 ? -35.954 20.429 25.956 1.00 77.06 96 ILE A C 1
ATOM 783 O O . ILE A 1 96 ? -36.228 21.628 26.061 1.00 77.06 96 ILE A O 1
ATOM 787 N N . LYS A 1 97 ? -36.862 19.560 25.502 1.00 80.31 97 LYS A N 1
ATOM 788 C CA . LYS A 1 97 ? -38.247 19.943 25.193 1.00 80.31 97 LYS A CA 1
ATOM 789 C C . LYS A 1 97 ? -38.982 20.409 26.451 1.00 80.31 97 LYS A C 1
ATOM 791 O O . LYS A 1 97 ? -39.590 21.481 26.432 1.00 80.31 97 LYS A O 1
ATOM 796 N N . MET A 1 98 ? -38.886 19.658 27.545 1.00 85.88 98 MET A N 1
ATOM 797 C CA . MET A 1 98 ? -39.463 20.038 28.838 1.00 85.88 98 MET A CA 1
ATOM 798 C C . MET A 1 98 ? -38.873 21.348 29.370 1.00 85.88 98 MET A C 1
ATOM 800 O O . MET A 1 98 ? -39.607 22.165 29.925 1.00 85.88 98 MET A O 1
ATOM 804 N N . ALA A 1 99 ? -37.580 21.596 29.143 1.00 84.50 99 ALA A N 1
ATOM 805 C CA . ALA A 1 99 ? -36.894 22.816 29.557 1.00 84.50 99 ALA A CA 1
ATOM 806 C C . ALA A 1 99 ? -37.520 24.049 28.903 1.00 84.50 99 ALA A C 1
ATOM 808 O O . ALA A 1 99 ? -37.777 25.054 29.566 1.00 84.50 99 ALA A O 1
ATOM 809 N N . LYS A 1 100 ? -37.820 23.958 27.600 1.00 81.69 100 LYS A N 1
ATOM 810 C CA . LYS A 1 100 ? -38.497 25.027 26.853 1.00 81.69 100 LYS A CA 1
ATOM 811 C C . LYS A 1 100 ? -39.896 25.303 27.400 1.00 81.69 100 LYS A C 1
ATOM 813 O O . LYS A 1 100 ? -40.281 26.464 27.496 1.00 81.69 100 LYS A O 1
ATOM 818 N N . ILE A 1 101 ? -40.640 24.259 27.770 1.00 83.88 101 ILE A N 1
ATOM 819 C CA . ILE A 1 101 ? -41.988 24.388 28.348 1.00 83.88 101 ILE A CA 1
ATOM 820 C C . ILE A 1 101 ? -41.922 25.095 29.709 1.00 83.88 101 ILE A C 1
ATOM 822 O O . ILE A 1 101 ? -42.643 26.073 29.923 1.00 83.88 101 ILE A O 1
ATOM 826 N N . ALA A 1 102 ? -41.027 24.648 30.596 1.00 86.12 102 ALA A N 1
ATOM 827 C CA . ALA A 1 102 ? -40.854 25.230 31.925 1.00 86.12 102 ALA A CA 1
ATOM 828 C C . ALA A 1 102 ? -40.423 26.703 31.845 1.00 86.12 102 ALA A C 1
ATOM 830 O O . ALA A 1 102 ? -41.067 27.561 32.445 1.00 86.12 102 ALA A O 1
ATOM 831 N N . ARG A 1 103 ? -39.403 27.018 31.034 1.00 85.38 103 ARG A N 1
ATOM 832 C CA . ARG A 1 103 ? -38.926 28.396 30.820 1.00 85.38 103 ARG A CA 1
ATOM 833 C C . ARG A 1 103 ? -40.010 29.312 30.256 1.00 85.38 103 ARG A C 1
ATOM 835 O O . ARG A 1 103 ? -40.224 30.395 30.790 1.00 85.38 103 ARG A O 1
ATOM 842 N N . LYS A 1 104 ? -40.743 28.860 29.229 1.00 85.50 104 LYS A N 1
ATOM 843 C CA . LYS A 1 104 ? -41.839 29.638 28.629 1.00 85.50 104 LYS A CA 1
ATOM 844 C C . LYS A 1 104 ? -42.957 29.921 29.634 1.00 85.50 104 LYS A C 1
ATOM 846 O O . LYS A 1 104 ? -43.495 31.021 29.637 1.00 85.50 104 LYS A O 1
ATOM 851 N N . THR A 1 105 ? -43.308 28.947 30.472 1.00 85.88 105 THR A N 1
ATOM 852 C CA . THR A 1 105 ? -44.402 29.107 31.443 1.00 85.88 105 THR A CA 1
ATOM 853 C C . THR A 1 105 ? -44.003 29.989 32.622 1.00 85.88 105 THR A C 1
ATOM 855 O O . THR A 1 105 ? -44.810 30.785 33.088 1.00 85.88 105 THR A O 1
ATOM 858 N N . LEU A 1 106 ? -42.758 29.873 33.087 1.00 87.06 106 LEU A N 1
ATOM 859 C CA . LEU A 1 106 ? -42.221 30.660 34.200 1.00 87.06 106 LEU A CA 1
ATOM 860 C C . LEU A 1 106 ? -41.679 32.034 33.762 1.00 87.06 106 LEU A C 1
ATOM 862 O O . LEU A 1 106 ? -41.149 32.765 34.592 1.00 87.06 106 LEU A O 1
ATOM 866 N N . ASN A 1 107 ? -41.799 32.380 32.475 1.00 83.69 107 ASN A N 1
ATOM 867 C CA . ASN A 1 107 ? -41.271 33.606 31.871 1.00 83.69 107 ASN A CA 1
ATOM 868 C C . ASN A 1 107 ? -39.766 33.825 32.145 1.00 83.69 107 ASN A C 1
ATOM 870 O O . ASN A 1 107 ? -39.330 34.930 32.462 1.00 83.69 107 ASN A O 1
ATOM 874 N N . VAL A 1 108 ? -38.979 32.748 32.045 1.00 84.19 108 VAL A N 1
ATOM 875 C CA . VAL A 1 108 ? -37.520 32.756 32.231 1.00 84.19 108 VAL A CA 1
ATOM 876 C C . VAL A 1 108 ? -36.838 32.649 30.871 1.00 84.19 108 VAL A C 1
ATOM 878 O O . VAL A 1 108 ? -37.057 31.685 30.132 1.00 84.19 108 VAL A O 1
ATOM 881 N N . ASP A 1 109 ? -35.984 33.616 30.543 1.00 78.25 109 ASP A N 1
ATOM 882 C CA . ASP A 1 109 ? -35.243 33.616 29.284 1.00 78.25 109 ASP A CA 1
ATOM 883 C C . ASP A 1 109 ? -34.242 32.460 29.184 1.00 78.25 109 ASP A C 1
ATOM 885 O O . ASP A 1 109 ? -33.689 31.966 30.166 1.00 78.25 109 ASP A O 1
ATOM 889 N N . THR A 1 110 ? -33.984 32.019 27.951 1.00 73.94 110 THR A N 1
ATOM 890 C CA . THR A 1 110 ? -32.934 31.026 27.688 1.00 73.94 110 THR A CA 1
ATOM 891 C C . THR A 1 110 ? -31.562 31.704 27.759 1.00 73.94 110 THR A C 1
ATOM 893 O O . THR A 1 110 ? -31.355 32.656 26.998 1.00 73.94 110 THR A O 1
ATOM 896 N N . PRO A 1 111 ? -30.628 31.217 28.604 1.00 72.94 111 PRO A N 1
ATOM 897 C CA . PRO A 1 111 ? -29.286 31.789 28.718 1.00 72.94 111 PRO A CA 1
ATOM 898 C C . PRO A 1 111 ? -28.568 31.909 27.367 1.00 72.94 111 PRO A C 1
ATOM 900 O O . PRO A 1 111 ? -28.687 31.023 26.519 1.00 72.94 111 PRO A O 1
ATOM 903 N N . GLU A 1 112 ? -27.807 32.992 27.176 1.00 66.94 112 GLU A N 1
ATOM 904 C CA . GLU A 1 112 ? -27.119 33.322 25.913 1.00 66.94 112 GLU A CA 1
ATOM 905 C C . GLU A 1 112 ? -26.198 32.207 25.406 1.00 66.94 112 GLU A C 1
ATOM 907 O O . GLU A 1 112 ? -26.200 31.926 24.209 1.00 66.94 112 GLU A O 1
ATOM 912 N N . LYS A 1 113 ? -25.528 31.484 26.317 1.00 64.12 113 LYS A N 1
ATOM 913 C CA . LYS A 1 113 ? -24.673 30.325 25.999 1.00 64.12 113 LYS A CA 1
ATOM 914 C C . LYS A 1 113 ? -25.369 29.247 25.152 1.00 64.12 113 LYS A C 1
ATOM 916 O O . LYS A 1 113 ? -24.726 28.560 24.371 1.00 64.12 113 LYS A O 1
ATOM 921 N N . PHE A 1 114 ? -26.694 29.117 25.262 1.00 63.09 114 PHE A N 1
ATOM 922 C CA . PHE A 1 114 ? -27.483 28.134 24.509 1.00 63.09 114 PHE A CA 1
ATOM 923 C C . PHE A 1 114 ? -27.921 28.631 23.118 1.00 63.09 114 PHE A C 1
ATOM 925 O O . PHE A 1 114 ? -28.560 27.885 22.375 1.00 63.09 114 PHE A O 1
ATOM 932 N N . LYS A 1 115 ? -27.626 29.893 22.771 1.00 59.66 115 LYS A N 1
ATOM 933 C CA . LYS A 1 115 ? -27.963 30.529 21.485 1.00 59.66 115 LYS A CA 1
ATOM 934 C C . LYS A 1 115 ? -26.763 30.601 20.521 1.00 59.66 115 LYS A C 1
ATOM 936 O O . LYS A 1 115 ? -26.946 30.997 19.371 1.00 59.66 115 LYS A O 1
ATOM 941 N N . GLU A 1 116 ? -25.559 30.221 20.957 1.00 61.78 116 GLU A N 1
ATOM 942 C CA . GLU A 1 116 ? -24.328 30.270 20.153 1.00 61.78 116 GLU A CA 1
ATOM 943 C C . GLU A 1 116 ? -24.316 29.231 19.007 1.00 61.78 116 GLU A C 1
ATOM 945 O O . GLU A 1 116 ? -24.732 28.077 19.164 1.00 61.78 116 GLU A O 1
ATOM 950 N N . LYS A 1 117 ? -23.797 29.622 17.829 1.00 50.41 117 LYS A N 1
ATOM 951 C CA . LYS A 1 117 ? -23.528 28.695 16.712 1.00 50.41 117 LYS A CA 1
ATOM 952 C C . LYS A 1 117 ? -22.434 27.704 17.130 1.00 50.41 117 LYS A C 1
ATOM 954 O O . LYS A 1 117 ? -21.333 28.126 17.452 1.00 50.41 117 LYS A O 1
ATOM 959 N N . GLY A 1 118 ? -22.729 26.403 17.071 1.00 58.62 118 GLY A N 1
ATOM 960 C CA . GLY A 1 118 ? -21.790 25.327 17.436 1.00 58.62 118 GLY A CA 1
ATOM 961 C C . GLY A 1 118 ? -22.094 24.637 18.770 1.00 58.62 118 GLY A C 1
ATOM 962 O O . GLY A 1 118 ? -21.557 23.564 19.026 1.00 58.62 118 GLY A O 1
ATOM 963 N N . HIS A 1 119 ? -23.033 25.162 19.567 1.00 67.88 119 HIS A N 1
ATOM 964 C CA . HIS A 1 119 ? -23.423 24.569 20.852 1.00 67.88 119 HIS A CA 1
ATOM 965 C C . HIS A 1 119 ? -23.808 23.079 20.738 1.00 67.88 119 HIS A C 1
ATOM 967 O O . HIS A 1 119 ? -23.374 22.260 21.535 1.00 67.88 119 HIS A O 1
ATOM 973 N N . SER A 1 120 ? -24.543 22.671 19.695 1.00 64.31 120 SER A N 1
ATOM 974 C CA . SER A 1 120 ? -24.917 21.256 19.513 1.00 64.31 120 SER A CA 1
ATOM 975 C C . SER A 1 120 ? -23.728 20.312 19.295 1.00 64.31 120 SER A C 1
ATOM 977 O O . SER A 1 120 ? -23.813 19.130 19.620 1.00 64.31 120 SER A O 1
ATOM 979 N N . GLU A 1 121 ? -22.651 20.806 18.685 1.00 65.50 121 GLU A N 1
ATOM 980 C CA . GLU A 1 121 ? -21.427 20.038 18.447 1.00 65.50 121 GLU A CA 1
ATOM 981 C C . GLU A 1 121 ? -20.590 19.955 19.727 1.00 65.50 121 GLU A C 1
ATOM 983 O O . GLU A 1 121 ? -20.150 18.871 20.106 1.00 65.50 121 GLU A O 1
ATOM 988 N N . GLU A 1 122 ? -20.491 21.062 20.466 1.00 75.31 122 GLU A N 1
ATOM 989 C CA . GLU A 1 122 ? -19.883 21.098 21.798 1.00 75.31 122 GLU A CA 1
ATOM 990 C C . GLU A 1 122 ? -20.543 20.094 22.761 1.00 75.31 122 GLU A C 1
ATOM 992 O O . GLU A 1 122 ? -19.851 19.318 23.420 1.00 75.31 122 GLU A O 1
ATOM 997 N N . GLU A 1 123 ? -21.878 20.038 22.806 1.00 73.44 123 GLU A N 1
ATOM 998 C CA . GLU A 1 123 ? -22.610 19.108 23.678 1.00 73.44 123 GLU A CA 1
ATOM 999 C C . GLU A 1 123 ? -22.349 17.639 23.299 1.00 73.44 123 GLU A C 1
ATOM 1001 O O . GLU A 1 123 ? -22.211 16.781 24.174 1.00 73.44 123 GLU A O 1
ATOM 1006 N N . ARG A 1 124 ? -22.202 17.327 22.001 1.00 71.00 124 ARG A N 1
ATOM 1007 C CA . ARG A 1 124 ? -21.788 15.983 21.555 1.00 71.00 124 ARG A CA 1
ATOM 1008 C C . ARG A 1 124 ? -20.383 15.639 22.046 1.00 71.00 124 ARG A C 1
ATOM 1010 O O . ARG A 1 124 ? -20.183 14.527 22.534 1.00 71.00 124 ARG A O 1
ATOM 1017 N N . ASN A 1 125 ? -19.451 16.587 21.979 1.00 78.19 125 ASN A N 1
ATOM 1018 C CA . ASN A 1 125 ? -18.079 16.392 22.445 1.00 78.19 125 ASN A CA 1
ATOM 1019 C C . ASN A 1 125 ? -18.023 16.203 23.971 1.00 78.19 125 ASN A C 1
ATOM 1021 O O . ASN A 1 125 ? -17.348 15.291 24.447 1.00 78.19 125 ASN A O 1
ATOM 1025 N N . LYS A 1 126 ? -18.801 16.969 24.752 1.00 81.75 126 LYS A N 1
ATOM 1026 C CA . LYS A 1 126 ? -18.945 16.762 26.210 1.00 81.75 126 LYS A CA 1
ATOM 1027 C C . LYS A 1 126 ? -19.449 15.360 26.539 1.00 81.75 126 LYS A C 1
ATOM 1029 O O . LYS A 1 126 ? -18.912 14.679 27.413 1.00 81.75 126 LYS A O 1
ATOM 1034 N N . LEU A 1 127 ? -20.466 14.909 25.809 1.00 76.38 127 LEU A N 1
ATOM 1035 C CA . LEU A 1 127 ? -21.037 13.574 25.950 1.00 76.38 127 LEU A CA 1
ATOM 1036 C C . LEU A 1 127 ? -20.027 12.473 25.585 1.00 76.38 127 LEU A C 1
ATOM 1038 O O . LEU A 1 127 ? -20.043 11.406 26.205 1.00 76.38 127 LEU A O 1
ATOM 1042 N N . GLU A 1 128 ? -19.176 12.687 24.585 1.00 80.44 128 GLU A N 1
ATOM 1043 C CA . GLU A 1 128 ? -18.084 11.770 24.257 1.00 80.44 128 GLU A CA 1
ATOM 1044 C C . GLU A 1 128 ? -17.042 11.709 25.383 1.00 80.44 128 GLU A C 1
ATOM 1046 O O . GLU A 1 128 ? -16.740 10.618 25.862 1.00 80.44 128 GLU A O 1
ATOM 1051 N N . ILE A 1 129 ? -16.556 12.862 25.851 1.00 87.50 129 ILE A N 1
ATOM 1052 C CA . ILE A 1 129 ? -15.551 12.972 26.919 1.00 87.50 129 ILE A CA 1
ATOM 1053 C C . ILE A 1 129 ? -16.043 12.304 28.209 1.00 87.50 129 ILE A C 1
ATOM 1055 O O . ILE A 1 129 ? -15.331 11.491 28.796 1.00 87.50 129 ILE A O 1
ATOM 1059 N N . SER A 1 130 ? -17.282 12.586 28.628 1.00 85.00 130 SER A N 1
ATOM 1060 C CA . SER A 1 130 ? -17.878 11.952 29.815 1.00 85.00 130 SER A CA 1
ATOM 1061 C C . SER A 1 130 ? -18.004 10.432 29.628 1.00 85.00 130 SER A C 1
ATOM 1063 O O . SER A 1 130 ? -17.672 9.663 30.528 1.00 85.00 130 SER A O 1
ATOM 1065 N N . GLY A 1 131 ? -18.372 9.982 28.421 1.00 80.81 131 GLY A N 1
ATOM 1066 C CA . GLY A 1 131 ? -18.421 8.556 28.086 1.00 80.81 131 GLY A CA 1
ATOM 1067 C C . GLY A 1 131 ? -17.048 7.875 28.051 1.00 80.81 131 GLY A C 1
ATOM 1068 O O . GLY A 1 131 ? -16.959 6.682 28.335 1.00 80.81 131 GLY A O 1
ATOM 1069 N N . PHE A 1 132 ? -15.977 8.609 27.738 1.00 87.75 132 PHE A N 1
ATOM 1070 C CA . PHE A 1 132 ? -14.611 8.095 27.810 1.00 87.75 132 PHE A CA 1
ATOM 1071 C C . PHE A 1 132 ? -14.210 7.802 29.261 1.00 87.75 132 PHE A C 1
ATOM 1073 O O . PHE A 1 132 ? -13.704 6.715 29.528 1.00 87.75 132 PHE A O 1
ATOM 1080 N N . ILE A 1 133 ? -14.512 8.708 30.200 1.00 90.88 133 ILE A N 1
ATOM 1081 C CA . ILE A 1 133 ? -14.255 8.521 31.643 1.00 90.88 133 ILE A CA 1
ATOM 1082 C C . ILE A 1 133 ? -14.971 7.274 32.181 1.00 90.88 133 ILE A C 1
ATOM 1084 O O . ILE A 1 133 ? -14.394 6.520 32.958 1.00 90.88 133 ILE A O 1
ATOM 1088 N N . ASP A 1 134 ? -16.199 7.007 31.730 1.00 84.38 134 ASP A N 1
ATOM 1089 C CA . ASP A 1 134 ? -17.002 5.861 32.187 1.00 84.38 134 ASP A CA 1
ATOM 1090 C C . ASP A 1 134 ? -16.413 4.486 31.802 1.00 84.38 134 ASP A C 1
ATOM 1092 O O . ASP A 1 134 ? -16.921 3.442 32.229 1.00 84.38 134 ASP A O 1
ATOM 1096 N N . ASN A 1 135 ? -15.355 4.449 30.986 1.00 84.81 135 ASN A N 1
ATOM 1097 C CA . ASN A 1 135 ? -14.612 3.222 30.694 1.00 84.81 135 ASN A CA 1
ATOM 1098 C C . ASN A 1 135 ? -13.566 2.876 31.755 1.00 84.81 135 ASN A C 1
ATOM 1100 O O . ASN A 1 135 ? -13.009 1.783 31.703 1.00 84.81 135 ASN A O 1
ATOM 1104 N N . PHE A 1 136 ? -13.341 3.759 32.726 1.00 90.12 136 PHE A N 1
ATOM 1105 C CA . PHE A 1 136 ? -12.304 3.610 33.730 1.00 90.12 136 PHE A CA 1
ATOM 1106 C C . PHE A 1 136 ? -12.896 3.379 35.121 1.00 90.12 136 PHE A C 1
ATOM 1108 O O . PHE A 1 136 ? -13.871 4.008 35.527 1.00 90.12 136 PHE A O 1
ATOM 1115 N N . SER A 1 137 ? -12.285 2.463 35.869 1.00 90.56 137 SER A N 1
ATOM 1116 C CA . SER A 1 137 ? -12.528 2.266 37.311 1.00 90.56 137 SER A CA 1
ATOM 1117 C C . SER A 1 137 ? -11.301 2.630 38.153 1.00 90.56 137 SER A C 1
ATOM 1119 O O . SER A 1 137 ? -11.282 2.439 39.365 1.00 90.56 137 SER A O 1
ATOM 1121 N N . SER A 1 138 ? -10.275 3.177 37.508 1.00 93.69 138 SER A N 1
ATOM 1122 C CA . SER A 1 138 ? -9.064 3.711 38.113 1.00 93.69 138 SER A CA 1
ATOM 1123 C C . SER A 1 138 ? -8.549 4.879 37.278 1.00 93.69 138 SER A C 1
ATOM 1125 O O . SER A 1 138 ? -8.924 5.050 36.118 1.00 93.69 138 SER A O 1
ATOM 1127 N N . VAL A 1 139 ? -7.705 5.710 37.875 1.00 97.25 139 VAL A N 1
ATOM 1128 C CA . VAL A 1 139 ? -7.124 6.881 37.220 1.00 97.25 139 VAL A CA 1
ATOM 1129 C C . VAL A 1 139 ? -5.676 7.051 37.658 1.00 97.25 139 VAL A C 1
ATOM 1131 O O . VAL A 1 139 ? -5.340 6.777 38.811 1.00 97.25 139 VAL A O 1
ATOM 1134 N N . ILE A 1 140 ? -4.815 7.490 36.740 1.00 98.12 140 ILE A N 1
ATOM 1135 C CA . ILE A 1 140 ? -3.427 7.835 37.059 1.00 98.12 140 ILE A CA 1
ATOM 1136 C C . ILE A 1 140 ? -3.412 9.230 37.687 1.00 98.12 140 ILE A C 1
ATOM 1138 O O . ILE A 1 140 ? -4.047 10.154 37.176 1.00 98.12 140 ILE A O 1
ATOM 1142 N N . LEU A 1 141 ? -2.681 9.374 38.787 1.00 97.69 141 LEU A N 1
ATOM 1143 C CA . LEU A 1 141 ? -2.515 10.605 39.547 1.00 97.69 141 LEU A CA 1
ATOM 1144 C C . LEU A 1 141 ? -1.118 11.177 39.303 1.00 97.69 141 LEU A C 1
ATOM 1146 O O . LEU A 1 141 ? -0.134 10.445 39.354 1.00 97.69 141 LEU A O 1
ATOM 1150 N N . GLY A 1 142 ? -1.036 12.487 39.094 1.00 97.00 142 GLY A N 1
ATOM 1151 C CA . GLY A 1 142 ? 0.198 13.263 39.151 1.00 97.00 142 GLY A CA 1
ATOM 1152 C C . GLY A 1 142 ? 0.100 14.316 40.249 1.00 97.00 142 GLY A C 1
ATOM 1153 O O . GLY A 1 142 ? -0.751 15.204 40.167 1.00 97.00 142 GLY A O 1
ATOM 1154 N N . THR A 1 143 ? 0.957 14.235 41.261 1.00 96.25 143 THR A N 1
ATOM 1155 C CA . THR A 1 143 ? 1.056 15.219 42.351 1.00 96.25 143 THR A CA 1
ATOM 1156 C C . THR A 1 143 ? 2.486 15.744 42.470 1.00 96.25 143 THR A C 1
ATOM 1158 O O . THR A 1 143 ? 3.388 15.320 41.748 1.00 96.25 143 THR A O 1
ATOM 1161 N N . VAL A 1 144 ? 2.694 16.714 43.361 1.00 95.12 144 VAL A N 1
ATOM 1162 C CA . VAL A 1 144 ? 4.021 17.251 43.681 1.00 95.12 144 VAL A CA 1
ATOM 1163 C C . VAL A 1 144 ? 4.248 17.100 45.179 1.00 95.12 144 VAL A C 1
ATOM 1165 O O . VAL A 1 144 ? 3.384 17.489 45.972 1.00 95.12 144 VAL A O 1
ATOM 1168 N N . SER A 1 145 ? 5.369 16.496 45.568 1.00 92.19 145 SER A N 1
ATOM 1169 C CA . SER A 1 145 ? 5.768 16.335 46.966 1.00 92.19 145 SER A CA 1
ATOM 1170 C C . SER A 1 145 ? 5.981 17.705 47.630 1.00 92.19 145 SER A C 1
ATOM 1172 O O . SER A 1 145 ? 6.193 18.700 46.929 1.00 92.19 145 SER A O 1
ATOM 1174 N N . PRO A 1 146 ? 5.948 17.804 48.969 1.00 87.69 146 PRO A N 1
ATOM 1175 C CA . PRO A 1 146 ? 6.277 19.049 49.670 1.00 87.69 146 PRO A CA 1
ATOM 1176 C C . PRO A 1 146 ? 7.658 19.627 49.306 1.00 87.69 146 PRO A C 1
ATOM 1178 O O . PRO A 1 146 ? 7.845 20.840 49.332 1.00 87.69 146 PRO A O 1
ATOM 1181 N N . GLU A 1 147 ? 8.603 18.773 48.911 1.00 91.94 147 GLU A N 1
ATOM 1182 C CA . GLU A 1 147 ? 9.962 19.120 48.478 1.00 91.94 147 GLU A CA 1
ATOM 1183 C C . GLU A 1 147 ? 10.039 19.533 46.996 1.00 91.94 147 GLU A C 1
ATOM 1185 O O . GLU A 1 147 ? 11.108 19.903 46.514 1.00 91.94 147 GLU A O 1
ATOM 1190 N N . GLY A 1 148 ? 8.924 19.476 46.261 1.00 92.12 148 GLY A N 1
ATOM 1191 C CA . GLY A 1 148 ? 8.851 19.850 44.848 1.00 92.12 148 GLY A CA 1
ATOM 1192 C C . GLY A 1 148 ? 9.083 18.704 43.859 1.00 92.12 148 GLY A C 1
ATOM 1193 O O . GLY A 1 148 ? 9.156 18.963 42.657 1.00 92.12 148 GLY A O 1
ATOM 1194 N N . ASN A 1 149 ? 9.176 17.450 44.315 1.00 94.06 149 ASN A N 1
ATOM 1195 C CA . ASN A 1 149 ? 9.391 16.306 43.425 1.00 94.06 149 ASN A CA 1
ATOM 1196 C C . ASN A 1 149 ? 8.074 15.842 42.779 1.00 94.06 149 ASN A C 1
ATOM 1198 O O . ASN A 1 149 ? 7.056 15.765 43.469 1.00 94.06 149 ASN A O 1
ATOM 1202 N N . PRO A 1 150 ? 8.050 15.514 41.475 1.00 95.44 150 PRO A N 1
ATOM 1203 C CA . PRO A 1 150 ? 6.862 14.960 40.840 1.00 95.44 150 PRO A CA 1
ATOM 1204 C C . PRO A 1 150 ? 6.612 13.528 41.324 1.00 95.44 150 PRO A C 1
ATOM 1206 O O . PRO A 1 150 ? 7.522 12.702 41.322 1.00 95.44 150 PRO A O 1
ATOM 1209 N N . ILE A 1 151 ? 5.365 13.225 41.673 1.00 95.69 151 ILE A N 1
ATOM 1210 C CA . ILE A 1 151 ? 4.923 11.892 42.086 1.00 95.69 151 ILE A CA 1
ATOM 1211 C C . ILE A 1 151 ? 3.874 11.408 41.088 1.00 95.69 151 ILE A C 1
ATOM 1213 O O . ILE A 1 151 ? 2.943 12.144 40.750 1.00 95.69 151 ILE A O 1
ATOM 1217 N N . VAL A 1 152 ? 4.015 10.163 40.630 1.00 96.31 152 VAL A N 1
ATOM 1218 C CA . VAL A 1 152 ? 3.024 9.490 39.784 1.00 96.31 152 VAL A CA 1
ATOM 1219 C C . VAL A 1 152 ? 2.527 8.245 40.501 1.00 96.31 152 VAL A C 1
ATOM 1221 O O . VAL A 1 152 ? 3.317 7.396 40.897 1.00 96.31 152 VAL A O 1
ATOM 1224 N N . GLY A 1 153 ? 1.211 8.126 40.631 1.00 95.44 153 GLY A N 1
ATOM 1225 C CA . GLY A 1 153 ? 0.554 6.950 41.190 1.00 95.44 153 GLY A CA 1
ATOM 1226 C C . GLY A 1 153 ? -0.739 6.639 40.453 1.00 95.44 153 GLY A C 1
ATOM 1227 O O . GLY A 1 153 ? -1.029 7.213 39.404 1.00 95.44 153 GLY A O 1
ATOM 1228 N N . TYR A 1 154 ? -1.546 5.744 41.003 1.00 96.38 154 TYR A N 1
ATOM 1229 C CA . TYR A 1 154 ? -2.914 5.532 40.543 1.00 96.38 154 TYR A CA 1
ATOM 1230 C C . TYR A 1 154 ? -3.837 5.348 41.744 1.00 96.38 154 TYR A C 1
ATOM 1232 O O . TYR A 1 154 ? -3.382 4.988 42.830 1.00 96.38 154 TYR A O 1
ATOM 1240 N N . ALA A 1 155 ? -5.130 5.577 41.540 1.00 95.12 155 ALA A N 1
ATOM 1241 C CA . ALA A 1 155 ? -6.153 5.282 42.534 1.00 95.12 155 ALA A CA 1
ATOM 1242 C C . ALA A 1 155 ? -7.414 4.711 41.870 1.00 95.12 155 ALA A C 1
ATOM 1244 O O . ALA A 1 155 ? -7.733 5.092 40.736 1.00 95.12 155 ALA A O 1
ATOM 1245 N N . PRO A 1 156 ? -8.158 3.827 42.559 1.00 94.69 156 PRO A N 1
ATOM 1246 C CA . PRO A 1 156 ? -9.541 3.524 42.219 1.00 94.69 156 PRO A CA 1
ATOM 1247 C C . PRO A 1 156 ? -10.361 4.807 42.031 1.00 94.69 156 PRO A C 1
ATOM 1249 O O . PRO A 1 156 ? -10.295 5.724 42.851 1.00 94.69 156 PRO A O 1
ATOM 1252 N N . PHE A 1 157 ? -11.141 4.854 40.953 1.00 93.94 157 PHE A N 1
ATOM 1253 C CA . PHE A 1 157 ? -11.959 5.996 40.552 1.00 93.94 157 PHE A CA 1
ATOM 1254 C C . PHE A 1 157 ? -13.422 5.583 40.417 1.00 93.94 157 PHE A C 1
ATOM 1256 O O . PHE A 1 157 ? -13.736 4.534 39.849 1.00 93.94 157 PHE A O 1
ATOM 1263 N N . PHE A 1 158 ? -14.328 6.431 40.898 1.00 88.88 158 PHE A N 1
ATOM 1264 C CA . PHE A 1 158 ? -15.759 6.164 40.852 1.00 88.88 158 PHE A CA 1
ATOM 1265 C C . PHE A 1 158 ? -16.586 7.433 40.668 1.00 88.88 158 PHE A C 1
ATOM 1267 O O . PHE A 1 158 ? -16.229 8.507 41.149 1.00 88.88 158 PHE A O 1
ATOM 1274 N N . ARG A 1 159 ? -17.736 7.291 40.000 1.00 87.81 159 ARG A N 1
ATOM 1275 C CA . ARG A 1 159 ? -18.714 8.367 39.807 1.00 87.81 159 ARG A CA 1
ATOM 1276 C C . ARG A 1 159 ? -20.020 8.020 40.499 1.00 87.81 159 ARG A C 1
ATOM 1278 O O . ARG A 1 159 ? -20.584 6.951 40.251 1.00 87.81 159 ARG A O 1
ATOM 1285 N N . TYR A 1 160 ? -20.520 8.941 41.314 1.00 85.00 160 TYR A N 1
ATOM 1286 C CA . TYR A 1 160 ? -21.788 8.791 42.021 1.00 85.00 160 TYR A CA 1
ATOM 1287 C C . TYR A 1 160 ? -22.606 10.072 41.917 1.00 85.00 160 TYR A C 1
ATOM 1289 O O . TYR A 1 160 ? -22.120 11.141 42.267 1.00 85.00 160 TYR A O 1
ATOM 1297 N N . GLN A 1 161 ? -23.843 9.968 41.418 1.00 79.75 161 GLN A N 1
ATOM 1298 C CA . GLN A 1 161 ? -24.773 11.101 41.288 1.00 79.75 161 GLN A CA 1
ATOM 1299 C C . GLN A 1 161 ? -24.158 12.347 40.603 1.00 79.75 161 GLN A C 1
ATOM 1301 O O . GLN A 1 161 ? -24.438 13.483 40.981 1.00 79.75 161 GLN A O 1
ATOM 1306 N N . GLY A 1 162 ? -23.299 12.142 39.598 1.00 75.19 162 GLY A N 1
ATOM 1307 C CA . GLY A 1 162 ? -22.623 13.215 38.853 1.00 75.19 162 GLY A CA 1
ATOM 1308 C C . GLY A 1 162 ? -21.362 13.788 39.513 1.00 75.19 162 GLY A C 1
ATOM 1309 O O . GLY A 1 162 ? -20.670 14.581 38.880 1.00 75.19 162 GLY A O 1
ATOM 1310 N N . ASP A 1 163 ? -21.033 13.369 40.736 1.00 87.00 163 ASP A N 1
ATOM 1311 C CA . ASP A 1 163 ? -19.777 13.697 41.412 1.00 87.00 163 ASP A CA 1
ATOM 1312 C C . ASP A 1 163 ? -18.709 12.623 41.139 1.00 87.00 163 ASP A C 1
ATOM 1314 O O . ASP A 1 163 ? -19.024 11.453 40.891 1.00 87.00 163 ASP A O 1
ATOM 1318 N N . ASN A 1 164 ? -17.437 13.023 41.194 1.00 93.38 164 ASN A N 1
ATOM 1319 C CA . ASN A 1 164 ? -16.285 12.156 40.950 1.00 93.38 164 ASN A CA 1
ATOM 1320 C C . ASN A 1 164 ? -15.524 11.916 42.257 1.00 93.38 164 ASN A C 1
ATOM 1322 O O . ASN A 1 164 ? -15.357 12.839 43.053 1.00 93.38 164 ASN A O 1
ATOM 1326 N N . TYR A 1 165 ? -15.040 10.695 42.460 1.00 94.81 165 TYR A N 1
ATOM 1327 C CA . TYR A 1 165 ? -14.357 10.286 43.680 1.00 94.81 165 TYR A CA 1
ATOM 1328 C C . TYR A 1 165 ? -13.142 9.419 43.370 1.00 94.81 165 TYR A C 1
ATOM 1330 O O . TYR A 1 165 ? -13.153 8.635 42.419 1.00 94.81 165 TYR A O 1
ATOM 1338 N N . ILE A 1 166 ? -12.124 9.529 44.218 1.00 95.62 166 ILE A N 1
ATOM 1339 C CA . ILE A 1 166 ? -11.001 8.594 44.283 1.00 95.62 166 ILE A CA 1
ATOM 1340 C C . ILE A 1 166 ? -10.922 7.981 45.676 1.00 95.62 166 ILE A C 1
ATOM 1342 O O . ILE A 1 166 ? -11.287 8.616 46.667 1.00 95.62 166 ILE A O 1
ATOM 1346 N N . PHE A 1 167 ? -10.443 6.745 45.748 1.00 94.50 167 PHE A N 1
ATOM 1347 C CA . PHE A 1 167 ? -10.232 6.041 47.007 1.00 94.50 167 PHE A CA 1
ATOM 1348 C C . PHE A 1 167 ? -8.748 5.730 47.164 1.00 94.50 167 PHE A C 1
ATOM 1350 O O . PHE A 1 167 ? -8.189 5.000 46.353 1.00 94.50 167 PHE A O 1
ATOM 1357 N N . ILE A 1 168 ? -8.101 6.332 48.158 1.00 94.06 168 ILE A N 1
ATOM 1358 C CA . ILE A 1 168 ? -6.639 6.331 48.302 1.00 94.06 168 ILE A CA 1
ATOM 1359 C C . ILE A 1 168 ? -6.206 5.692 49.617 1.00 94.06 168 ILE A C 1
ATOM 1361 O O . ILE A 1 168 ? -6.998 5.586 50.551 1.00 94.06 168 ILE A O 1
ATOM 1365 N N . ASN A 1 169 ? -4.934 5.310 49.693 1.00 91.44 169 ASN A N 1
ATOM 1366 C CA . ASN A 1 169 ? -4.304 4.738 50.877 1.00 91.44 169 ASN A CA 1
ATOM 1367 C C . ASN A 1 169 ? -3.205 5.680 51.407 1.00 91.44 169 ASN A C 1
ATOM 1369 O O . ASN A 1 169 ? -2.427 6.212 50.619 1.00 91.44 169 ASN A O 1
ATOM 1373 N N . GLU A 1 170 ? -3.118 5.871 52.726 1.00 93.50 170 GLU A N 1
ATOM 1374 C CA . GLU A 1 170 ? -2.093 6.700 53.384 1.00 93.50 170 GLU A CA 1
ATOM 1375 C C . GLU A 1 170 ? -0.655 6.246 53.111 1.00 93.50 170 GLU A C 1
ATOM 1377 O O . GLU A 1 170 ? 0.267 7.048 53.232 1.00 93.50 170 GLU A O 1
ATOM 1382 N N . THR A 1 171 ? -0.444 4.976 52.752 1.00 89.44 171 THR A N 1
ATOM 1383 C CA . THR A 1 171 ? 0.900 4.452 52.456 1.00 89.44 171 THR A CA 1
ATOM 1384 C C . THR A 1 171 ? 1.444 4.894 51.098 1.00 89.44 171 THR A C 1
ATOM 1386 O O . THR A 1 171 ? 2.608 4.642 50.802 1.00 89.44 171 THR A O 1
ATOM 1389 N N . GLU A 1 172 ? 0.608 5.489 50.250 1.00 92.81 172 GLU A N 1
ATOM 1390 C CA . GLU A 1 172 ? 0.993 5.947 48.918 1.00 92.81 172 GLU A CA 1
ATOM 1391 C C . GLU A 1 172 ? 1.744 7.278 48.990 1.00 92.81 172 GLU A C 1
ATOM 1393 O O . GLU A 1 172 ? 1.372 8.188 49.732 1.00 92.81 172 GLU A O 1
ATOM 1398 N N . GLU A 1 173 ? 2.778 7.434 48.164 1.00 91.50 173 GLU A N 1
ATOM 1399 C CA . GLU A 1 173 ? 3.652 8.615 48.188 1.00 91.50 173 GLU A CA 1
ATOM 1400 C C . GLU A 1 173 ? 2.882 9.922 47.920 1.00 91.50 173 GLU A C 1
ATOM 1402 O O . GLU A 1 173 ? 3.158 10.967 48.513 1.00 91.50 173 GLU A O 1
ATOM 1407 N N . TYR A 1 174 ? 1.843 9.856 47.082 1.00 93.62 174 TYR A N 1
ATOM 1408 C CA . TYR A 1 174 ? 1.007 11.005 46.737 1.00 93.62 174 TYR A CA 1
ATOM 1409 C C . TYR A 1 174 ? 0.061 11.450 47.870 1.00 93.62 174 TYR A C 1
ATOM 1411 O O . TYR A 1 174 ? -0.512 12.539 47.775 1.00 93.62 174 TYR A O 1
ATOM 1419 N N . PHE A 1 175 ? -0.116 10.662 48.942 1.00 95.38 175 PHE A N 1
ATOM 1420 C CA . PHE A 1 175 ? -1.061 10.971 50.023 1.00 95.38 175 PHE A CA 1
ATOM 1421 C C . PHE A 1 175 ? -0.743 12.304 50.708 1.00 95.38 175 PHE A C 1
ATOM 1423 O O . PHE A 1 175 ? -1.623 13.155 50.853 1.00 95.38 175 PHE A O 1
ATOM 1430 N N . THR A 1 176 ? 0.520 12.519 51.084 1.00 92.44 176 THR A N 1
ATOM 1431 C CA . THR A 1 176 ? 0.962 13.743 51.771 1.00 92.44 176 THR A CA 1
ATOM 1432 C C . THR A 1 176 ? 0.705 14.986 50.918 1.00 92.44 176 THR A C 1
ATOM 1434 O O . THR A 1 176 ? 0.253 16.009 51.431 1.00 92.44 176 THR A O 1
ATOM 1437 N N . SER A 1 177 ? 0.922 14.896 49.603 1.00 93.06 177 SER A N 1
ATOM 1438 C CA . SER A 1 177 ? 0.630 15.985 48.664 1.00 93.06 177 SER A CA 1
ATOM 1439 C C . SER A 1 177 ? -0.858 16.326 48.624 1.00 93.06 177 SER A C 1
ATOM 1441 O O . SER A 1 177 ? -1.222 17.496 48.757 1.00 93.06 177 SER A O 1
ATOM 1443 N N . LEU A 1 178 ? -1.716 15.308 48.487 1.00 94.75 178 LEU A N 1
ATOM 1444 C CA . LEU A 1 178 ? -3.169 15.493 48.455 1.00 94.75 178 LEU A CA 1
ATOM 1445 C C . LEU A 1 178 ? -3.687 16.058 49.780 1.00 94.75 178 LEU A C 1
ATOM 1447 O O . LEU A 1 178 ? -4.509 16.967 49.773 1.00 94.75 178 LEU A O 1
ATOM 1451 N N . LYS A 1 179 ? -3.151 15.594 50.913 1.00 93.75 179 LYS A N 1
ATOM 1452 C CA . LYS A 1 179 ? -3.489 16.119 52.240 1.00 93.75 179 LYS A CA 1
ATOM 1453 C C . LYS A 1 179 ? -3.096 17.588 52.417 1.00 93.75 179 LYS A C 1
ATOM 1455 O O . LYS A 1 179 ? -3.839 18.338 53.040 1.00 93.75 179 LYS A O 1
ATOM 1460 N N . ASN A 1 180 ? -1.946 17.998 51.884 1.00 91.38 180 ASN A N 1
ATOM 1461 C CA . ASN A 1 180 ? -1.407 19.338 52.116 1.00 91.38 180 ASN A CA 1
ATOM 1462 C C . ASN A 1 180 ? -2.031 20.418 51.228 1.00 91.38 180 ASN A C 1
ATOM 1464 O O . ASN A 1 180 ? -2.200 21.546 51.684 1.00 91.38 180 ASN A O 1
ATOM 1468 N N . ASN A 1 181 ? -2.311 20.121 49.955 1.00 89.56 181 ASN A N 1
ATOM 1469 C CA . ASN A 1 181 ? -2.794 21.144 49.020 1.00 89.56 181 ASN A CA 1
ATOM 1470 C C . ASN A 1 181 ? -3.954 20.702 48.121 1.00 89.56 181 ASN A C 1
ATOM 1472 O O . ASN A 1 181 ? -4.465 21.537 47.378 1.00 89.56 181 ASN A O 1
ATOM 1476 N N . GLY A 1 182 ? -4.362 19.430 48.160 1.00 93.19 182 GLY A N 1
ATOM 1477 C CA . GLY A 1 182 ? -5.485 18.903 47.384 1.00 93.19 182 GLY A CA 1
ATOM 1478 C C . GLY A 1 182 ? -5.311 18.935 45.861 1.00 93.19 182 GLY A C 1
ATOM 1479 O O . GLY A 1 182 ? -6.211 18.478 45.159 1.00 93.19 182 GLY A O 1
ATOM 1480 N N . LYS A 1 183 ? -4.193 19.444 45.323 1.00 95.75 183 LYS A N 1
ATOM 1481 C CA . LYS A 1 183 ? -3.981 19.638 43.881 1.00 95.75 183 LYS A CA 1
ATOM 1482 C C . LYS A 1 183 ? -3.447 18.369 43.238 1.00 95.75 183 LYS A C 1
ATOM 1484 O O . LYS A 1 183 ? -2.444 17.805 43.674 1.00 95.75 183 LYS A O 1
ATOM 1489 N N . VAL A 1 184 ? -4.079 17.961 42.143 1.00 97.50 184 VAL A N 1
ATOM 1490 C CA . VAL A 1 184 ? -3.725 16.739 41.416 1.00 97.50 184 VAL A CA 1
ATOM 1491 C C . VAL A 1 184 ? -3.958 16.901 39.921 1.00 97.50 184 VAL A C 1
ATOM 1493 O O . VAL A 1 184 ? -4.838 17.635 39.480 1.00 97.50 184 VAL A O 1
ATOM 1496 N N . THR A 1 185 ? -3.165 16.203 39.117 1.00 98.06 185 THR A N 1
ATOM 1497 C CA . THR A 1 185 ? -3.475 15.953 37.709 1.00 98.06 185 THR A CA 1
ATOM 1498 C C . THR A 1 185 ? -3.984 14.530 37.561 1.00 98.06 185 THR A C 1
ATOM 1500 O O . THR A 1 185 ? -3.358 13.594 38.045 1.00 98.06 185 THR A O 1
ATOM 1503 N N . LEU A 1 186 ? -5.109 14.362 36.884 1.00 98.12 186 LEU A N 1
ATOM 1504 C CA . LEU A 1 186 ? -5.700 13.071 36.576 1.00 98.12 186 LEU A CA 1
ATOM 1505 C C . LEU A 1 186 ? -5.459 12.722 35.118 1.00 98.12 186 LEU A C 1
ATOM 1507 O O . LEU A 1 186 ? -5.701 13.556 34.248 1.00 98.12 186 LEU A O 1
ATOM 1511 N N . LEU A 1 187 ? -5.030 11.493 34.850 1.00 98.19 187 LEU A N 1
ATOM 1512 C CA . LEU A 1 187 ? -4.881 10.945 33.508 1.00 98.19 187 LEU A CA 1
ATOM 1513 C C . LEU A 1 187 ? -5.731 9.678 33.369 1.00 98.19 187 LEU A C 1
ATOM 1515 O O . LEU A 1 187 ? -5.426 8.633 33.945 1.00 98.19 187 LEU A O 1
ATOM 1519 N N . PHE A 1 188 ? -6.772 9.776 32.548 1.00 97.25 188 PHE A N 1
ATOM 1520 C CA . PHE A 1 188 ? -7.496 8.631 32.006 1.00 97.25 188 PHE A CA 1
ATOM 1521 C C . PHE A 1 188 ? -6.858 8.275 30.667 1.00 97.25 188 PHE A C 1
ATOM 1523 O O . PHE A 1 188 ? -6.783 9.125 29.776 1.00 97.25 188 PHE A O 1
ATOM 1530 N N . ILE A 1 189 ? -6.363 7.052 30.514 1.00 95.25 189 ILE A N 1
ATOM 1531 C CA . ILE A 1 189 ? -5.618 6.639 29.325 1.00 95.25 189 ILE A CA 1
ATOM 1532 C C . ILE A 1 189 ? -6.069 5.257 28.874 1.00 95.25 189 ILE A C 1
ATOM 1534 O O . ILE A 1 189 ? -6.021 4.308 29.642 1.00 95.25 189 ILE A O 1
ATOM 1538 N N . GLU A 1 190 ? -6.494 5.155 27.618 1.00 91.81 190 GLU A N 1
ATOM 1539 C CA . GLU A 1 190 ? -6.935 3.910 26.983 1.00 91.81 190 GLU A CA 1
ATOM 1540 C C . GLU A 1 190 ? -5.912 2.790 27.172 1.00 91.81 190 GLU A C 1
ATOM 1542 O O . GLU A 1 190 ? -4.718 3.038 27.018 1.00 91.81 190 GLU A O 1
ATOM 1547 N N . ASP A 1 191 ? -6.352 1.569 27.474 1.00 85.50 191 ASP A N 1
ATOM 1548 C CA . ASP A 1 191 ? -5.457 0.420 27.622 1.00 85.50 191 ASP A CA 1
ATOM 1549 C C . ASP A 1 191 ? -4.624 0.188 26.360 1.00 85.50 191 ASP A C 1
ATOM 1551 O O . ASP A 1 191 ? -5.127 0.218 25.238 1.00 85.50 191 ASP A O 1
ATOM 1555 N N . GLU A 1 192 ? -3.334 -0.095 26.536 1.00 80.75 192 GLU A N 1
ATOM 1556 C CA . GLU A 1 192 ? -2.406 -0.264 25.413 1.00 80.75 192 GLU A CA 1
ATOM 1557 C C . GLU A 1 192 ? -2.793 -1.421 24.476 1.00 80.75 192 GLU A C 1
ATOM 1559 O O . GLU A 1 192 ? -2.556 -1.350 23.269 1.00 80.75 192 GLU A O 1
ATOM 1564 N N . SER A 1 193 ? -3.430 -2.459 25.024 1.00 76.50 193 SER A N 1
ATOM 1565 C CA . SER A 1 193 ? -3.961 -3.607 24.282 1.00 76.50 193 SER A CA 1
ATOM 1566 C C . SER A 1 193 ? -5.203 -3.275 23.452 1.00 76.50 193 SER A C 1
ATOM 1568 O O . SER A 1 193 ? -5.451 -3.932 22.445 1.00 76.50 193 SER A O 1
ATOM 1570 N N . SER A 1 194 ? -5.976 -2.269 23.866 1.00 74.00 194 SER A N 1
ATOM 1571 C CA . SER A 1 194 ? -7.185 -1.815 23.167 1.00 74.00 194 SER A CA 1
ATOM 1572 C C . SER A 1 194 ? -6.894 -0.672 22.195 1.00 74.00 194 SER A C 1
ATOM 1574 O O . SER A 1 194 ? -7.654 -0.443 21.258 1.00 74.00 194 SER A O 1
ATOM 1576 N N . ALA A 1 195 ? -5.779 0.030 22.400 1.00 72.06 195 ALA A N 1
ATOM 1577 C CA . ALA A 1 195 ? -5.376 1.147 21.572 1.00 72.06 195 ALA A CA 1
ATOM 1578 C C . ALA A 1 195 ? -4.953 0.710 20.167 1.00 72.06 195 ALA A C 1
ATOM 1580 O O . ALA A 1 195 ? -4.159 -0.217 19.980 1.00 72.06 195 ALA A O 1
ATOM 1581 N N . VAL A 1 196 ? -5.394 1.483 19.172 1.00 64.62 196 VAL A N 1
ATOM 1582 C CA . VAL A 1 196 ? -5.019 1.284 17.763 1.00 64.62 196 VAL A CA 1
ATOM 1583 C C . VAL A 1 196 ? -3.495 1.309 17.593 1.00 64.62 196 VAL A C 1
ATOM 1585 O O . VAL A 1 196 ? -2.922 0.504 16.860 1.00 64.62 196 VAL A O 1
ATOM 1588 N N . MET A 1 197 ? -2.813 2.202 18.316 1.00 67.19 197 MET A N 1
ATOM 1589 C CA . MET A 1 197 ? -1.354 2.260 18.378 1.00 67.19 197 MET A CA 1
ATOM 1590 C C . MET A 1 197 ? -0.872 2.863 19.695 1.00 67.19 197 MET A C 1
ATOM 1592 O O . MET A 1 197 ? -1.499 3.766 20.247 1.00 67.19 197 MET A O 1
ATOM 1596 N N . ILE A 1 198 ? 0.293 2.405 20.158 1.00 75.19 198 ILE A N 1
ATOM 1597 C CA . ILE A 1 198 ? 0.897 2.830 21.433 1.00 75.19 198 ILE A CA 1
ATOM 1598 C C . ILE A 1 198 ? 1.111 4.352 21.460 1.00 75.19 198 ILE A C 1
ATOM 1600 O O . ILE A 1 198 ? 0.849 5.009 22.463 1.00 75.19 198 ILE A O 1
ATOM 1604 N N . SER A 1 199 ? 1.509 4.939 20.329 1.00 75.81 199 SER A N 1
ATOM 1605 C CA . SER A 1 199 ? 1.742 6.381 20.204 1.00 75.81 199 SER A CA 1
ATOM 1606 C C . SER A 1 199 ? 0.469 7.231 20.088 1.00 75.81 199 SER A C 1
ATOM 1608 O O . SER A 1 199 ? 0.562 8.456 20.145 1.00 75.81 199 SER A O 1
ATOM 1610 N N . MET A 1 200 ? -0.718 6.627 19.946 1.00 77.44 200 MET A N 1
ATOM 1611 C CA . MET A 1 200 ? -1.996 7.346 19.817 1.00 77.44 200 MET A CA 1
ATOM 1612 C C . MET A 1 200 ? -3.095 6.761 20.705 1.00 77.44 200 MET A C 1
ATOM 1614 O O . MET A 1 200 ? -4.256 6.706 20.309 1.00 77.44 200 MET A O 1
ATOM 1618 N N . ARG A 1 201 ? -2.734 6.358 21.925 1.00 86.31 201 ARG A N 1
ATOM 1619 C CA . ARG A 1 201 ? -3.712 6.013 22.962 1.00 86.31 201 ARG A CA 1
ATOM 1620 C C . ARG A 1 201 ? -4.615 7.214 23.227 1.00 86.31 201 ARG A C 1
ATOM 1622 O O . ARG A 1 201 ? -4.105 8.317 23.496 1.00 86.31 201 ARG A O 1
ATOM 1629 N N . LYS A 1 202 ? -5.933 6.998 23.171 1.00 90.62 202 LYS A N 1
ATOM 1630 C CA . LYS A 1 202 ? -6.898 8.013 23.603 1.00 90.62 202 LYS A CA 1
ATOM 1631 C C . LYS A 1 202 ? -6.621 8.357 25.055 1.00 90.62 202 LYS A C 1
ATOM 1633 O O . LYS A 1 202 ? -6.367 7.473 25.878 1.00 90.62 202 LYS A O 1
ATOM 1638 N N . ARG A 1 203 ? -6.629 9.645 25.372 1.00 94.75 203 ARG A N 1
ATOM 1639 C CA . ARG A 1 203 ? -6.321 10.094 26.729 1.00 94.75 203 ARG A CA 1
ATOM 1640 C C . ARG A 1 203 ? -7.011 11.390 27.076 1.00 94.75 203 ARG A C 1
ATOM 1642 O O . ARG A 1 203 ? -7.158 12.269 26.232 1.00 94.75 203 ARG A O 1
ATOM 1649 N N . LEU A 1 204 ? -7.380 11.502 28.338 1.00 96.94 204 LEU A N 1
ATOM 1650 C CA . LEU A 1 204 ? -7.992 12.674 28.926 1.00 96.94 204 LEU A CA 1
ATOM 1651 C C . LEU A 1 204 ? -7.201 13.055 30.167 1.00 96.94 204 LEU A C 1
ATOM 1653 O O . LEU A 1 204 ? -7.045 12.248 31.082 1.00 96.94 204 LEU A O 1
ATOM 1657 N N . THR A 1 205 ? -6.703 14.284 30.183 1.00 97.50 205 THR A N 1
ATOM 1658 C CA . THR A 1 205 ? -5.982 14.839 31.325 1.00 97.50 205 THR A CA 1
ATOM 1659 C C . THR A 1 205 ? -6.796 15.963 31.939 1.00 97.50 205 THR A C 1
ATOM 1661 O O . THR A 1 205 ? -7.197 16.861 31.210 1.00 97.50 205 THR A O 1
ATOM 1664 N N . TYR A 1 206 ? -7.001 15.951 33.254 1.00 97.75 206 TYR A N 1
ATOM 1665 C CA . TYR A 1 206 ? -7.579 17.070 34.002 1.00 97.75 206 TYR A CA 1
ATOM 1666 C C . TYR A 1 206 ? -6.608 17.551 35.068 1.00 97.75 206 TYR A C 1
ATOM 1668 O O . TYR A 1 206 ? -6.057 16.741 35.806 1.00 97.75 206 TYR A O 1
ATOM 1676 N N . LYS A 1 207 ? -6.457 18.866 35.215 1.00 97.69 207 LYS A N 1
ATOM 1677 C CA . LYS A 1 207 ? -6.070 19.441 36.505 1.00 97.69 207 LYS A CA 1
ATOM 1678 C C . LYS A 1 207 ? -7.295 19.391 37.412 1.00 97.69 207 LYS A C 1
ATOM 1680 O O . LYS A 1 207 ? -8.405 19.646 36.949 1.00 97.69 207 LYS A O 1
ATOM 1685 N N . ALA A 1 208 ? -7.109 19.042 38.674 1.00 97.00 208 ALA A N 1
ATOM 1686 C CA . ALA A 1 208 ? -8.199 18.845 39.613 1.00 97.00 208 ALA A CA 1
ATOM 1687 C C . ALA A 1 208 ? -7.805 19.241 41.040 1.00 97.00 208 ALA A C 1
ATOM 1689 O O . ALA A 1 208 ? -6.625 19.291 41.398 1.00 97.00 208 ALA A O 1
ATOM 1690 N N . GLU A 1 209 ? -8.829 19.494 41.845 1.00 96.88 209 GLU A N 1
ATOM 1691 C CA . GLU A 1 209 ? -8.739 19.676 43.291 1.00 96.88 209 GLU A CA 1
ATOM 1692 C C . GLU A 1 209 ? -9.481 18.543 43.997 1.00 96.88 209 GLU A C 1
ATOM 1694 O O . GLU A 1 209 ? -10.449 17.986 43.466 1.00 96.88 209 GLU A O 1
ATOM 1699 N N . THR A 1 210 ? -9.006 18.181 45.183 1.00 96.94 210 THR A N 1
ATOM 1700 C CA . THR A 1 210 ? -9.536 17.070 45.967 1.00 96.94 210 THR A CA 1
ATOM 1701 C C . THR A 1 210 ? -9.857 17.491 47.391 1.00 96.94 210 THR A C 1
ATOM 1703 O O . THR A 1 210 ? -9.132 18.276 47.996 1.00 96.94 210 THR A O 1
ATOM 1706 N N . GLU A 1 211 ? -10.948 16.944 47.922 1.00 96.06 211 GLU A N 1
ATOM 1707 C CA . GLU A 1 211 ? -11.430 17.202 49.279 1.00 96.06 211 GLU A CA 1
ATOM 1708 C C . GLU A 1 211 ? -11.741 15.875 49.973 1.00 96.06 211 GLU A C 1
ATOM 1710 O O . GLU A 1 211 ? -12.376 14.995 49.387 1.00 96.06 211 GLU A O 1
ATOM 1715 N N . PHE A 1 212 ? -11.306 15.714 51.223 1.00 94.06 212 PHE A N 1
ATOM 1716 C CA . PHE A 1 212 ? -11.601 14.513 52.006 1.00 94.06 212 PHE A CA 1
ATOM 1717 C C . PHE A 1 212 ? -13.090 14.455 52.347 1.00 94.06 212 PHE A C 1
ATOM 1719 O O . PHE A 1 212 ? -13.670 15.425 52.828 1.00 94.06 212 PHE A O 1
ATOM 1726 N N . VAL A 1 213 ? -13.706 13.297 52.118 1.00 92.50 213 VAL A N 1
ATOM 1727 C CA . VAL A 1 213 ? -15.103 13.058 52.483 1.00 92.50 213 VAL A CA 1
ATOM 1728 C C . VAL A 1 213 ? -15.153 12.569 53.928 1.00 92.50 213 VAL A C 1
ATOM 1730 O O . VAL A 1 213 ? -14.616 11.508 54.249 1.00 92.50 213 VAL A O 1
ATOM 1733 N N . GLU A 1 214 ? -15.811 13.331 54.801 1.00 87.12 214 GLU A N 1
ATOM 1734 C CA . GLU A 1 214 ? -15.990 12.954 56.205 1.00 87.12 214 GLU A CA 1
ATOM 1735 C C . GLU A 1 214 ? -16.836 11.684 56.359 1.00 87.12 214 GLU A C 1
ATOM 1737 O O . GLU A 1 214 ? -17.795 11.452 55.618 1.00 87.12 214 GLU A O 1
ATOM 1742 N N . LYS A 1 215 ? -16.506 10.862 57.364 1.00 83.06 215 LYS A N 1
ATOM 1743 C CA . LYS A 1 215 ? -17.264 9.643 57.666 1.00 83.06 215 LYS A CA 1
ATOM 1744 C C . LYS A 1 215 ? -18.656 10.003 58.185 1.00 83.06 215 LYS A C 1
ATOM 1746 O O . LYS A 1 215 ? -18.805 10.735 59.157 1.00 83.06 215 LYS A O 1
ATOM 1751 N N . GLY A 1 216 ? -19.681 9.444 57.551 1.00 80.62 216 GLY A N 1
ATOM 1752 C CA . GLY A 1 216 ? -21.083 9.696 57.866 1.00 80.62 216 GLY A CA 1
ATOM 1753 C C . GLY A 1 216 ? -22.015 8.977 56.893 1.00 80.62 216 GLY A C 1
ATOM 1754 O O . GLY A 1 216 ? -21.575 8.181 56.067 1.00 80.62 216 GLY A O 1
ATOM 1755 N N . LYS A 1 217 ? -23.319 9.275 56.953 1.00 72.19 217 LYS A N 1
ATOM 1756 C CA . LYS A 1 217 ? -24.332 8.591 56.127 1.00 72.19 217 LYS A CA 1
ATOM 1757 C C . LYS A 1 217 ? -24.035 8.674 54.620 1.00 72.19 217 LYS A C 1
ATOM 1759 O O . LYS A 1 217 ? -24.155 7.671 53.927 1.00 72.19 217 LYS A O 1
ATOM 1764 N N . GLY A 1 218 ? -23.604 9.841 54.131 1.00 78.06 218 GLY A N 1
ATOM 1765 C CA . GLY A 1 218 ? -23.252 10.033 52.718 1.00 78.06 218 GLY A CA 1
ATOM 1766 C C . GLY A 1 218 ? -21.985 9.283 52.287 1.00 78.06 218 GLY A C 1
ATOM 1767 O O . GLY A 1 218 ? -21.918 8.791 51.167 1.00 78.06 218 GLY A O 1
ATOM 1768 N N . TYR A 1 219 ? -21.005 9.134 53.183 1.00 86.19 219 TYR A N 1
ATOM 1769 C CA . TYR A 1 219 ? -19.777 8.373 52.931 1.00 86.19 219 TYR A CA 1
ATOM 1770 C C . TYR A 1 219 ? -20.071 6.884 52.719 1.00 86.19 219 TYR A C 1
ATOM 1772 O O . TYR A 1 219 ? -19.638 6.299 51.726 1.00 86.19 219 TYR A O 1
ATOM 1780 N N . GLU A 1 220 ? -20.865 6.288 53.613 1.00 86.31 220 GLU A N 1
ATOM 1781 C CA . GLU A 1 220 ? -21.226 4.869 53.521 1.00 86.31 220 GLU A CA 1
ATOM 1782 C C . GLU A 1 220 ? -22.041 4.572 52.255 1.00 86.31 220 GLU A C 1
ATOM 1784 O O . GLU A 1 220 ? -21.803 3.567 51.588 1.00 86.31 220 GLU A O 1
ATOM 1789 N N . GLU A 1 221 ? -22.943 5.479 51.868 1.00 86.56 221 GLU A N 1
ATOM 1790 C CA . GLU A 1 221 ? -23.754 5.345 50.655 1.00 86.56 221 GLU A CA 1
ATOM 1791 C C . GLU A 1 221 ? -22.904 5.360 49.370 1.00 86.56 221 GLU A C 1
ATOM 1793 O O . GLU A 1 221 ? -23.152 4.581 48.440 1.00 86.56 221 GLU A O 1
ATOM 1798 N N . ILE A 1 222 ? -21.875 6.214 49.311 1.00 89.00 222 ILE A N 1
ATOM 1799 C CA . ILE A 1 222 ? -20.946 6.254 48.174 1.00 89.00 222 ILE A CA 1
ATOM 1800 C C . ILE A 1 222 ? -20.173 4.934 48.089 1.00 89.00 222 ILE A C 1
ATOM 1802 O O . ILE A 1 222 ? -20.112 4.321 47.019 1.00 89.00 222 ILE A O 1
ATOM 1806 N N . LEU A 1 223 ? -19.631 4.453 49.210 1.00 88.44 223 LEU A N 1
ATOM 1807 C CA . LEU A 1 223 ? -18.852 3.214 49.246 1.00 88.44 223 LEU A CA 1
ATOM 1808 C C . LEU A 1 223 ? -19.698 1.961 48.990 1.00 88.44 223 LEU A C 1
ATOM 1810 O O . LEU A 1 223 ? -19.236 1.048 48.305 1.00 88.44 223 LEU A O 1
ATOM 1814 N N . ASP A 1 224 ? -20.959 1.933 49.426 1.00 87.31 224 ASP A N 1
ATOM 1815 C CA . ASP A 1 224 ? -21.913 0.865 49.099 1.00 87.31 224 ASP A CA 1
ATOM 1816 C C . ASP A 1 224 ? -22.174 0.749 47.596 1.00 87.31 224 ASP A C 1
ATOM 1818 O O . ASP A 1 224 ? -22.469 -0.335 47.078 1.00 87.31 224 ASP A O 1
ATOM 1822 N N . ASN A 1 225 ? -22.075 1.862 46.871 1.00 85.12 225 ASN A N 1
ATOM 1823 C CA . ASN A 1 225 ? -22.189 1.872 45.420 1.00 85.12 225 ASN A CA 1
ATOM 1824 C C . ASN A 1 225 ? -20.859 1.587 44.724 1.00 85.12 225 ASN A C 1
ATOM 1826 O O . ASN A 1 225 ? -20.871 0.927 43.679 1.00 85.12 225 ASN A O 1
ATOM 1830 N N . PHE A 1 226 ? -19.742 2.014 45.310 1.00 85.88 226 PHE A N 1
ATOM 1831 C CA . PHE A 1 226 ? -18.412 1.732 44.785 1.00 85.88 226 PHE A CA 1
ATOM 1832 C C . PHE A 1 226 ? -18.073 0.236 44.894 1.00 85.88 226 PHE A C 1
ATOM 1834 O O . PHE A 1 226 ? -17.649 -0.367 43.910 1.00 85.88 226 PHE A O 1
ATOM 1841 N N . GLN A 1 227 ? -18.393 -0.429 46.009 1.00 85.88 227 GLN A N 1
ATOM 1842 C CA . GLN A 1 227 ? -18.104 -1.862 46.184 1.00 85.88 227 GLN A CA 1
ATOM 1843 C C . GLN A 1 227 ? -18.796 -2.777 45.153 1.00 85.88 227 GLN A C 1
ATOM 1845 O O . GLN A 1 227 ? -18.387 -3.914 44.941 1.00 85.88 227 GLN A O 1
ATOM 1850 N N . LYS A 1 228 ? -19.852 -2.288 44.483 1.00 82.00 228 LYS A N 1
ATOM 1851 C CA . LYS A 1 228 ? -20.524 -3.004 43.381 1.00 82.00 228 LYS A CA 1
ATOM 1852 C C . LYS A 1 228 ? -19.688 -3.029 42.096 1.00 82.00 228 LYS A C 1
ATOM 1854 O O . LYS A 1 228 ? -20.009 -3.793 41.191 1.00 82.00 228 LYS A O 1
ATOM 1859 N N . VAL A 1 229 ? -18.704 -2.138 41.983 1.00 74.88 229 VAL A N 1
ATOM 1860 C CA . VAL A 1 229 ? -17.762 -2.035 40.861 1.00 74.88 229 VAL A CA 1
ATOM 1861 C C . VAL A 1 229 ? -16.445 -2.716 41.222 1.00 74.88 229 VAL A C 1
ATOM 1863 O O . VAL A 1 229 ? -15.942 -3.495 40.420 1.00 74.88 229 VAL A O 1
ATOM 1866 N N . ASP A 1 230 ? -15.942 -2.481 42.436 1.00 80.25 230 ASP A N 1
ATOM 1867 C CA . ASP A 1 230 ? -14.737 -3.122 42.964 1.00 80.25 230 ASP A CA 1
ATOM 1868 C C . ASP A 1 230 ? -15.005 -3.728 44.348 1.00 80.25 230 ASP A C 1
ATOM 1870 O O . ASP A 1 230 ? -15.116 -3.024 45.353 1.00 80.25 230 ASP A O 1
ATOM 1874 N N . MET A 1 231 ? -15.092 -5.059 44.410 1.00 81.69 231 MET A N 1
ATOM 1875 C CA . MET A 1 231 ? -15.389 -5.781 45.649 1.00 81.69 231 MET A CA 1
ATOM 1876 C C . MET A 1 231 ? -14.293 -5.601 46.714 1.00 81.69 231 MET A C 1
ATOM 1878 O O . MET A 1 231 ? -14.573 -5.778 47.900 1.00 81.69 231 MET A O 1
ATOM 1882 N N . ALA A 1 232 ? -13.069 -5.206 46.334 1.00 80.50 232 ALA A N 1
ATOM 1883 C CA . ALA A 1 232 ? -11.993 -4.938 47.286 1.00 80.50 232 ALA A CA 1
ATOM 1884 C C . ALA A 1 232 ? -12.347 -3.795 48.251 1.00 80.50 232 ALA A C 1
ATOM 1886 O O . ALA A 1 232 ? -11.939 -3.836 49.412 1.00 80.50 232 ALA A O 1
ATOM 1887 N N . ILE A 1 233 ? -13.187 -2.841 47.826 1.00 86.62 233 ILE A N 1
ATOM 1888 C CA . ILE A 1 233 ? -13.683 -1.742 48.672 1.00 86.62 233 ILE A CA 1
ATOM 1889 C C . ILE A 1 233 ? -14.427 -2.272 49.902 1.00 86.62 233 ILE A C 1
ATOM 1891 O O . ILE A 1 233 ? -14.314 -1.704 50.986 1.00 86.62 233 ILE A O 1
ATOM 1895 N N . GLN A 1 234 ? -15.142 -3.396 49.779 1.00 86.25 234 GLN A N 1
ATOM 1896 C CA . GLN A 1 234 ? -15.822 -4.018 50.918 1.00 86.25 234 GLN A CA 1
ATOM 1897 C C . GLN A 1 234 ? -14.828 -4.433 52.014 1.00 86.25 234 GLN A C 1
ATOM 1899 O O . GLN A 1 234 ? -15.142 -4.341 53.200 1.00 86.25 234 GLN A O 1
ATOM 1904 N N . MET A 1 235 ? -13.634 -4.883 51.621 1.00 84.50 235 MET A N 1
ATOM 1905 C CA . MET A 1 235 ? -12.594 -5.335 52.545 1.00 84.50 235 MET A CA 1
ATOM 1906 C C . MET A 1 235 ? -11.790 -4.166 53.125 1.00 84.50 235 MET A C 1
ATOM 1908 O O . MET A 1 235 ? -11.367 -4.230 54.277 1.00 84.50 235 MET A O 1
ATOM 1912 N N . THR A 1 236 ? -11.584 -3.096 52.352 1.00 87.06 236 THR A N 1
ATOM 1913 C CA . THR A 1 236 ? -10.678 -1.994 52.716 1.00 87.06 236 THR A CA 1
ATOM 1914 C C . THR A 1 236 ? -11.367 -0.792 53.361 1.00 87.06 236 THR A C 1
ATOM 1916 O O . THR A 1 236 ? -10.719 -0.084 54.127 1.00 87.06 236 THR A O 1
ATOM 1919 N N . ARG A 1 237 ? -12.677 -0.577 53.151 1.00 85.12 237 ARG A N 1
ATOM 1920 C CA . ARG A 1 237 ? -13.413 0.615 53.641 1.00 85.12 237 ARG A CA 1
ATOM 1921 C C . ARG A 1 237 ? -13.370 0.865 55.149 1.00 85.12 237 ARG A C 1
ATOM 1923 O O . ARG A 1 237 ? -13.491 2.005 55.582 1.00 85.12 237 ARG A O 1
ATOM 1930 N N . ASN A 1 238 ? -13.202 -0.186 55.951 1.00 84.62 238 ASN A N 1
ATOM 1931 C CA . ASN A 1 238 ? -13.143 -0.075 57.412 1.00 84.62 238 ASN A CA 1
ATOM 1932 C C . ASN A 1 238 ? -11.710 0.060 57.946 1.00 84.62 238 ASN A C 1
ATOM 1934 O O . ASN A 1 238 ? -11.521 0.256 59.147 1.00 84.62 238 ASN A O 1
ATOM 1938 N N . ILE A 1 239 ? -10.700 -0.047 57.079 1.00 88.25 239 ILE A N 1
ATOM 1939 C CA . ILE A 1 239 ? -9.300 0.083 57.468 1.00 88.25 239 ILE A CA 1
ATOM 1940 C C . ILE A 1 239 ? -8.965 1.586 57.554 1.00 88.25 239 ILE A C 1
ATOM 1942 O O . ILE A 1 239 ? -9.160 2.300 56.572 1.00 88.25 239 ILE A O 1
ATOM 1946 N N . PRO A 1 240 ? -8.446 2.093 58.692 1.00 85.12 240 PRO A N 1
ATOM 1947 C CA . PRO A 1 240 ? -8.257 3.533 58.914 1.00 85.12 240 PRO A CA 1
ATOM 1948 C C . PRO A 1 240 ? -7.376 4.263 57.894 1.00 85.12 240 PRO A C 1
ATOM 1950 O O . PRO A 1 240 ? -7.560 5.459 57.708 1.00 85.12 240 PRO A O 1
ATOM 1953 N N . VAL A 1 241 ? -6.450 3.556 57.239 1.00 91.75 241 VAL A N 1
ATOM 1954 C CA . VAL A 1 241 ? -5.513 4.138 56.263 1.00 91.75 241 VAL A CA 1
ATOM 1955 C C . VAL A 1 241 ? -6.147 4.422 54.899 1.00 91.75 241 VAL A C 1
ATOM 1957 O O . VAL A 1 241 ? -5.481 4.959 54.022 1.00 91.75 241 VAL A O 1
ATOM 1960 N N . PHE A 1 242 ? -7.409 4.051 54.677 1.00 92.38 242 PHE A N 1
ATOM 1961 C CA . PHE A 1 242 ? -8.091 4.332 53.419 1.00 92.38 242 PHE A CA 1
ATOM 1962 C C . PHE A 1 242 ? -9.018 5.539 53.523 1.00 92.38 242 PHE A C 1
ATOM 1964 O O . PHE A 1 242 ? -9.825 5.660 54.448 1.00 92.38 242 PHE A O 1
ATOM 1971 N N . HIS A 1 243 ? -8.947 6.399 52.508 1.00 92.81 243 HIS A N 1
ATOM 1972 C CA . HIS A 1 243 ? -9.669 7.664 52.452 1.00 92.81 243 HIS A CA 1
ATOM 1973 C C . HIS A 1 243 ? -10.424 7.814 51.144 1.00 92.81 243 HIS A C 1
ATOM 1975 O O . HIS A 1 243 ? -9.913 7.502 50.069 1.00 92.81 243 HIS A O 1
ATOM 1981 N N . LEU A 1 244 ? -11.643 8.338 51.240 1.00 94.31 244 LEU A N 1
ATOM 1982 C CA . LEU A 1 244 ? -12.440 8.729 50.086 1.00 94.31 244 LEU A CA 1
ATOM 1983 C C . LEU A 1 244 ? -12.263 10.229 49.870 1.00 94.31 244 LEU A C 1
ATOM 1985 O O . LEU A 1 244 ? -12.524 11.015 50.782 1.00 94.31 244 LEU A O 1
ATOM 1989 N N . LEU A 1 245 ? -11.835 10.625 48.676 1.00 95.94 245 LEU A N 1
ATOM 1990 C CA . LEU A 1 245 ? -11.708 12.028 48.302 1.00 95.94 245 LEU A CA 1
ATOM 1991 C C . LEU A 1 245 ? -12.684 12.334 47.173 1.00 95.94 245 LEU A C 1
ATOM 1993 O O . LEU A 1 245 ? -12.768 11.600 46.186 1.00 95.94 245 LEU A O 1
ATOM 1997 N N . LYS A 1 246 ? -13.409 13.440 47.313 1.00 95.88 246 LYS A N 1
ATOM 1998 C CA . LYS A 1 246 ? -14.187 14.038 46.235 1.00 95.88 246 LYS A CA 1
ATOM 1999 C C . LYS A 1 246 ? -13.235 14.777 45.303 1.00 95.88 246 LYS A C 1
ATOM 2001 O O . LYS A 1 246 ? -12.323 15.452 45.766 1.00 95.88 246 LYS A O 1
ATOM 2006 N N . VAL A 1 247 ? -13.458 14.659 43.999 1.00 96.75 247 VAL A N 1
ATOM 2007 C CA . VAL A 1 247 ? -12.636 15.283 42.964 1.00 96.75 247 VAL A CA 1
ATOM 2008 C C . VAL A 1 247 ? -13.444 16.320 42.197 1.00 96.75 247 VAL A C 1
ATOM 2010 O O . VAL A 1 247 ? -14.475 16.009 41.593 1.00 96.75 247 VAL A O 1
ATOM 2013 N N . LYS A 1 248 ? -12.918 17.541 42.149 1.00 94.88 248 LYS A N 1
ATOM 2014 C CA . LYS A 1 248 ? -13.404 18.631 41.309 1.00 94.88 248 LYS A CA 1
ATOM 2015 C C . LYS A 1 248 ? -12.464 18.808 40.118 1.00 94.88 248 LYS A C 1
ATOM 2017 O O . LYS A 1 248 ? -11.307 19.187 40.287 1.00 94.88 248 LYS A O 1
ATOM 2022 N N . PHE A 1 249 ? -12.950 18.532 38.909 1.00 94.38 249 PHE A N 1
ATOM 2023 C CA . PHE A 1 249 ? -12.194 18.827 37.691 1.00 94.38 249 PHE A CA 1
ATOM 2024 C C . PHE A 1 249 ? -12.131 20.339 37.464 1.00 94.38 249 PHE A C 1
ATOM 2026 O O . PHE A 1 249 ? -13.126 21.036 37.652 1.00 94.38 249 PHE A O 1
ATOM 2033 N N . LEU A 1 250 ? -10.959 20.820 37.060 1.00 94.50 250 LEU A N 1
ATOM 2034 C CA . LEU A 1 250 ? -10.729 22.188 36.614 1.00 94.50 250 LEU A CA 1
ATOM 2035 C C . LEU A 1 250 ? -10.642 22.178 35.079 1.00 94.50 250 LEU A C 1
ATOM 2037 O O . LEU A 1 250 ? -11.550 21.697 34.407 1.00 94.50 250 LEU A O 1
ATOM 2041 N N . ASN A 1 251 ? -9.536 22.652 34.505 1.00 95.00 251 ASN A N 1
ATOM 2042 C CA . ASN A 1 251 ? -9.267 22.528 33.073 1.00 95.00 251 ASN A CA 1
ATOM 2043 C C . ASN A 1 251 ? -8.659 21.168 32.700 1.00 95.00 251 ASN A C 1
ATOM 2045 O O . ASN A 1 251 ? -8.008 20.505 33.510 1.00 95.00 251 ASN A O 1
ATOM 2049 N N . GLY A 1 252 ? -8.839 20.773 31.444 1.00 95.75 252 GLY A N 1
ATOM 2050 C CA . GLY A 1 252 ? -8.335 19.519 30.915 1.00 95.75 252 GLY A CA 1
ATOM 2051 C C . GLY A 1 252 ? -8.086 19.533 29.414 1.00 95.75 252 GLY A C 1
ATOM 2052 O O . GLY A 1 252 ? -8.331 20.520 28.725 1.00 95.75 252 GLY A O 1
ATOM 2053 N N . ARG A 1 253 ? -7.576 18.411 28.913 1.00 94.81 253 ARG A N 1
ATOM 2054 C CA . ARG A 1 253 ? -7.332 18.167 27.495 1.00 94.81 253 ARG A CA 1
ATOM 2055 C C . ARG A 1 253 ? -7.687 16.735 27.139 1.00 94.81 253 ARG A C 1
ATOM 2057 O O . ARG A 1 253 ? -7.157 15.800 27.741 1.00 94.81 253 ARG A O 1
ATOM 2064 N N . TYR A 1 254 ? -8.544 16.572 26.138 1.00 94.00 254 TYR A N 1
ATOM 2065 C CA . TYR A 1 254 ? -8.894 15.280 25.557 1.00 94.00 254 TYR A CA 1
ATOM 2066 C C . TYR A 1 254 ? -8.174 15.092 24.225 1.00 94.00 254 TYR A C 1
ATOM 2068 O O . TYR A 1 254 ? -8.195 15.981 23.382 1.00 94.00 254 TYR A O 1
ATOM 2076 N N . ILE A 1 255 ? -7.552 13.937 24.015 1.00 90.00 255 ILE A N 1
ATOM 2077 C CA . ILE A 1 255 ? -6.926 13.551 22.750 1.00 90.00 255 ILE A CA 1
ATOM 2078 C C . ILE A 1 255 ? -7.626 12.287 22.268 1.00 90.00 255 ILE A C 1
ATOM 2080 O O . ILE A 1 255 ? -7.508 11.230 22.890 1.00 90.00 255 ILE A O 1
ATOM 2084 N N . ASN A 1 256 ? -8.347 12.417 21.155 1.00 79.75 256 ASN A N 1
ATOM 2085 C CA . ASN A 1 256 ? -9.195 11.367 20.583 1.00 79.75 256 ASN A CA 1
ATOM 2086 C C . ASN A 1 256 ? -8.585 10.723 19.323 1.00 79.75 256 ASN A C 1
ATOM 2088 O O . ASN A 1 256 ? -9.150 9.792 18.753 1.00 79.75 256 ASN A O 1
ATOM 2092 N N . GLY A 1 257 ? -7.435 11.222 18.862 1.00 68.12 257 GLY A N 1
ATOM 2093 C CA . GLY A 1 257 ? -6.761 10.718 17.671 1.00 68.12 257 GLY A CA 1
ATOM 2094 C C . GLY A 1 257 ? -5.611 11.615 17.197 1.00 68.12 257 GLY A C 1
ATOM 2095 O O . GLY A 1 257 ? -5.275 12.596 17.861 1.00 68.12 257 GLY A O 1
ATOM 2096 N N . PRO A 1 258 ? -5.010 11.312 16.030 1.00 52.62 258 PRO A N 1
ATOM 2097 C CA . PRO A 1 258 ? -3.795 11.966 15.525 1.00 52.62 258 PRO A CA 1
ATOM 2098 C C . PRO A 1 258 ? -3.891 13.479 15.300 1.00 52.62 258 PRO A C 1
ATOM 2100 O O . PRO A 1 258 ? -2.862 14.148 15.239 1.00 52.62 258 PRO A O 1
ATOM 2103 N N . ARG A 1 259 ? -5.098 14.017 15.101 1.00 58.34 259 ARG A N 1
ATOM 2104 C CA . ARG A 1 259 ? -5.327 15.444 14.814 1.00 58.34 259 ARG A CA 1
ATOM 2105 C C . ARG A 1 259 ? -6.526 16.028 15.550 1.00 58.34 259 ARG A C 1
ATOM 2107 O O . ARG A 1 259 ? -6.929 17.141 15.249 1.00 58.34 259 ARG A O 1
ATOM 2114 N N . THR A 1 260 ? -7.078 15.281 16.498 1.00 71.69 260 THR A N 1
ATOM 2115 C CA . THR A 1 260 ? -8.297 15.667 17.202 1.00 71.69 260 THR A CA 1
ATOM 2116 C C . THR A 1 260 ? -7.963 15.770 18.676 1.00 71.69 260 THR A C 1
ATOM 2118 O O . THR A 1 260 ? -7.790 14.761 19.368 1.00 71.69 260 THR A O 1
ATOM 2121 N N . ALA A 1 261 ? -7.811 17.007 19.129 1.00 84.62 261 ALA A N 1
ATOM 2122 C CA . ALA A 1 261 ? -7.602 17.342 20.522 1.00 84.62 261 ALA A CA 1
ATOM 2123 C C . ALA A 1 261 ? -8.608 18.417 20.922 1.00 84.62 261 ALA A C 1
ATOM 2125 O O . ALA A 1 261 ? -8.923 19.294 20.124 1.00 84.62 261 ALA A O 1
ATOM 2126 N N . PHE A 1 262 ? -9.094 18.347 22.153 1.00 88.75 262 PHE A N 1
ATOM 2127 C CA . PHE A 1 262 ? -10.038 19.306 22.699 1.00 88.75 262 PHE A CA 1
ATOM 2128 C C . PHE A 1 262 ? -9.505 19.853 24.012 1.00 88.75 262 PHE A C 1
ATOM 2130 O O . PHE A 1 262 ? -9.096 19.075 24.877 1.00 88.75 262 PHE A O 1
ATOM 2137 N N . ASP A 1 263 ? -9.530 21.170 24.157 1.00 92.06 263 ASP A N 1
ATOM 2138 C CA . ASP A 1 263 ? -9.324 21.833 25.434 1.00 92.06 263 ASP A CA 1
ATOM 2139 C C . ASP A 1 263 ? -10.649 21.938 26.176 1.00 92.06 263 ASP A C 1
ATOM 2141 O O . ASP A 1 263 ? -11.707 22.154 25.586 1.00 92.06 263 ASP A O 1
ATOM 2145 N N . ILE A 1 264 ? -10.573 21.731 27.485 1.00 93.75 264 ILE A N 1
ATOM 2146 C CA . ILE A 1 264 ? -11.706 21.770 28.396 1.00 93.75 264 ILE A CA 1
ATOM 2147 C C . ILE A 1 264 ? -11.383 22.835 29.431 1.00 93.75 264 ILE A C 1
ATOM 2149 O O . ILE A 1 264 ? -10.383 22.728 30.143 1.00 93.75 264 ILE A O 1
ATOM 2153 N N . SER A 1 265 ? -12.188 23.882 29.502 1.00 90.00 265 SER A N 1
ATOM 2154 C CA . SER A 1 265 ? -12.032 24.935 30.505 1.00 90.00 265 SER A CA 1
ATOM 2155 C C . SER A 1 265 ? -12.668 24.541 31.843 1.00 90.00 265 SER A C 1
ATOM 2157 O O . SER A 1 265 ? -13.359 23.530 31.955 1.00 90.00 265 SER A O 1
ATOM 2159 N N . GLU A 1 266 ? -12.426 25.344 32.880 1.00 86.50 266 GLU A N 1
ATOM 2160 C CA . GLU A 1 266 ? -12.963 25.105 34.228 1.00 86.50 266 GLU A CA 1
ATOM 2161 C C . GLU A 1 266 ? -14.499 25.196 34.289 1.00 86.50 266 GLU A C 1
ATOM 2163 O O . GLU A 1 266 ? -15.133 24.465 35.044 1.00 86.50 266 GLU A O 1
ATOM 2168 N N . ASP A 1 267 ? -15.116 26.010 33.430 1.00 81.75 267 ASP A N 1
ATOM 2169 C CA . ASP A 1 267 ? -16.569 26.059 33.207 1.00 81.75 267 ASP A CA 1
ATOM 2170 C C . ASP A 1 267 ? -17.074 24.949 32.260 1.00 81.75 267 ASP A C 1
ATOM 2172 O O . ASP A 1 267 ? -18.206 25.005 31.781 1.00 81.75 267 ASP A O 1
ATOM 2176 N N . ARG A 1 268 ? -16.245 23.926 32.001 1.00 82.31 268 ARG A N 1
ATOM 2177 C CA . ARG A 1 268 ? -16.518 22.753 31.152 1.00 82.31 268 ARG A CA 1
ATOM 2178 C C . ARG A 1 268 ? -16.775 23.066 29.673 1.00 82.31 268 ARG A C 1
ATOM 2180 O O . ARG A 1 268 ? -17.242 22.182 28.952 1.00 82.31 268 ARG A O 1
ATOM 2187 N N . LYS A 1 269 ? -16.443 24.264 29.178 1.00 84.12 269 LYS A N 1
ATOM 2188 C CA . LYS A 1 269 ? -16.500 24.571 27.739 1.00 84.12 269 LYS A CA 1
ATOM 2189 C C . LYS A 1 269 ? -15.487 23.709 26.988 1.00 84.12 269 LYS A C 1
ATOM 2191 O O . LYS A 1 269 ? -14.344 23.581 27.425 1.00 84.12 269 LYS A O 1
ATOM 2196 N N . VAL A 1 270 ? -15.906 23.120 25.867 1.00 85.50 270 VAL A N 1
ATOM 2197 C CA . VAL A 1 270 ? -15.056 22.242 25.044 1.00 85.50 270 VAL A CA 1
ATOM 2198 C C . VAL A 1 270 ? -14.713 22.934 23.730 1.00 85.50 270 VAL A C 1
ATOM 2200 O O . VAL A 1 270 ? -15.601 23.250 22.942 1.00 85.50 270 VAL A O 1
ATOM 2203 N N . THR A 1 271 ? -13.426 23.145 23.470 1.00 84.06 271 THR A N 1
ATOM 2204 C CA . THR A 1 271 ? -12.937 23.790 22.246 1.00 84.06 271 THR A CA 1
ATOM 2205 C C . THR A 1 271 ? -11.976 22.878 21.497 1.00 84.06 271 THR A C 1
ATOM 2207 O O . THR A 1 271 ? -11.050 22.318 22.077 1.00 84.06 271 THR A O 1
ATOM 2210 N N . GLU A 1 272 ? -12.180 22.710 20.191 1.00 81.12 272 GLU A N 1
ATOM 2211 C CA . GLU A 1 272 ? -11.250 21.941 19.361 1.00 81.12 272 GLU A CA 1
ATOM 2212 C C . GLU A 1 272 ? -9.924 22.697 19.202 1.00 81.12 272 GLU A C 1
ATOM 2214 O O . GLU A 1 272 ? -9.884 23.884 18.871 1.00 81.12 272 GLU A O 1
ATOM 2219 N N . VAL A 1 273 ? -8.820 21.995 19.435 1.00 77.62 273 VAL A N 1
ATOM 2220 C CA . VAL A 1 273 ? -7.469 22.510 19.253 1.00 77.62 273 VAL A CA 1
ATOM 2221 C C . VAL A 1 273 ? -7.094 22.352 17.785 1.00 77.62 273 VAL A C 1
ATOM 2223 O O . VAL A 1 273 ? -6.917 21.236 17.294 1.00 77.62 273 VAL A O 1
ATOM 2226 N N . GLN A 1 274 ? -6.894 23.470 17.085 1.00 58.75 274 GLN A N 1
ATOM 2227 C CA . GLN A 1 274 ? -6.282 23.447 15.759 1.00 58.75 274 GLN A CA 1
ATOM 2228 C C . GLN A 1 274 ? -4.804 23.068 15.885 1.00 58.75 274 GLN A C 1
ATOM 2230 O O . GLN A 1 274 ? -3.931 23.910 16.092 1.00 58.75 274 GLN A O 1
ATOM 2235 N N . LEU A 1 275 ? -4.512 21.773 15.778 1.00 49.06 275 LEU A N 1
ATOM 2236 C CA . LEU A 1 275 ? -3.141 21.290 15.711 1.00 49.06 275 LEU A CA 1
ATOM 2237 C C . LEU A 1 275 ? -2.531 21.729 14.376 1.00 49.06 275 LEU A C 1
ATOM 2239 O O . LEU A 1 275 ? -3.040 21.402 13.302 1.00 49.06 275 LEU A O 1
ATOM 2243 N N . GLY A 1 276 ? -1.450 22.509 14.475 1.00 39.50 276 GLY A N 1
ATOM 2244 C CA . GLY A 1 276 ? -0.760 23.140 13.358 1.00 39.50 276 GLY A CA 1
ATOM 2245 C C . GLY A 1 276 ? -0.543 22.186 12.189 1.00 39.50 276 GLY A C 1
ATOM 2246 O O . GLY A 1 276 ? -0.044 21.071 12.339 1.00 39.50 276 GLY A O 1
ATOM 2247 N N . ALA A 1 277 ? -0.906 22.659 11.000 1.00 28.47 277 ALA A N 1
ATOM 2248 C CA . ALA A 1 277 ? -0.751 21.987 9.719 1.00 28.47 277 ALA A CA 1
ATOM 2249 C C . ALA A 1 277 ? 0.719 21.870 9.268 1.00 28.47 277 ALA A C 1
ATOM 2251 O O . ALA A 1 277 ? 1.015 22.058 8.090 1.00 28.47 277 ALA A O 1
ATOM 2252 N N . VAL A 1 278 ? 1.636 21.553 10.181 1.00 30.48 278 VAL A N 1
ATOM 2253 C CA . VAL A 1 278 ? 3.040 21.272 9.877 1.00 30.48 278 VAL A CA 1
ATOM 2254 C C . VAL A 1 278 ? 3.212 19.755 9.871 1.00 30.48 278 VAL A C 1
ATOM 2256 O O . VAL A 1 278 ? 3.766 19.144 10.778 1.00 30.48 278 VAL A O 1
ATOM 2259 N 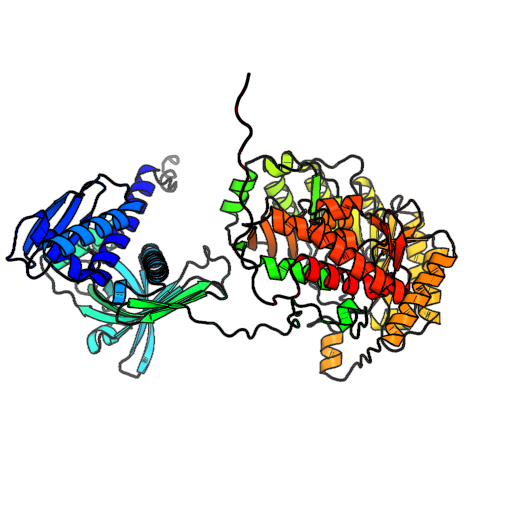N . GLY A 1 279 ? 2.621 19.124 8.857 1.00 26.00 279 GLY A N 1
ATOM 2260 C CA . GLY A 1 279 ? 3.011 17.778 8.453 1.00 26.00 279 GLY A CA 1
ATOM 2261 C C . GLY A 1 279 ? 4.244 17.857 7.555 1.00 26.00 279 GLY A C 1
ATOM 2262 O O . GLY A 1 279 ? 4.424 18.860 6.868 1.00 26.00 279 GLY A O 1
ATOM 2263 N N . HIS A 1 280 ? 5.060 16.799 7.582 1.00 27.47 280 HIS A N 1
ATOM 2264 C CA . HIS A 1 280 ? 6.193 16.534 6.686 1.00 27.47 280 HIS A CA 1
ATOM 2265 C C . HIS A 1 280 ? 6.005 17.100 5.263 1.00 27.47 280 HIS A C 1
ATOM 2267 O O . HIS A 1 280 ? 4.891 17.031 4.734 1.00 27.47 280 HIS A O 1
ATOM 2273 N N . PRO A 1 281 ? 7.079 17.572 4.605 1.00 27.05 281 PRO A N 1
ATOM 2274 C CA . PRO A 1 281 ? 7.031 18.098 3.249 1.00 27.05 281 PRO A CA 1
ATOM 2275 C C . PRO A 1 281 ? 6.889 16.957 2.227 1.00 27.05 281 PRO A C 1
ATOM 2277 O O . PRO A 1 281 ? 7.776 16.707 1.424 1.00 27.05 281 PRO A O 1
ATOM 2280 N N . SER A 1 282 ? 5.754 16.261 2.213 1.00 33.09 282 SER A N 1
ATOM 2281 C CA . SER A 1 282 ? 5.168 15.952 0.913 1.00 33.09 282 SER A CA 1
ATOM 2282 C C . SER A 1 282 ? 4.554 17.271 0.468 1.00 33.09 282 SER A C 1
ATOM 2284 O O . SER A 1 282 ? 3.609 17.727 1.120 1.00 33.09 282 SER A O 1
ATOM 2286 N N . GLU A 1 283 ? 5.142 17.933 -0.533 1.00 38.19 283 GLU A N 1
ATOM 2287 C CA . GLU A 1 283 ? 4.561 19.128 -1.154 1.00 38.19 283 GLU A CA 1
ATOM 2288 C C . GLU A 1 283 ? 3.045 18.929 -1.246 1.00 38.19 283 GLU A C 1
ATOM 2290 O O . GLU A 1 283 ? 2.579 17.982 -1.882 1.00 38.19 283 GLU A O 1
ATOM 2295 N N . LYS A 1 284 ? 2.266 19.750 -0.530 1.00 41.56 284 LYS A N 1
ATOM 2296 C CA . LYS A 1 284 ? 0.816 19.743 -0.710 1.00 41.56 284 LYS A CA 1
ATOM 2297 C C . LYS A 1 284 ? 0.595 20.095 -2.174 1.00 41.56 284 LYS A C 1
ATOM 2299 O O . LYS A 1 284 ? 0.833 21.238 -2.554 1.00 41.56 284 LYS A O 1
ATOM 2304 N N . GLN A 1 285 ? 0.212 19.116 -2.987 1.00 52.31 285 GLN A N 1
ATOM 2305 C CA . GLN A 1 285 ? -0.219 19.397 -4.345 1.00 52.31 285 GLN A CA 1
ATOM 2306 C C . GLN A 1 285 ? -1.436 20.314 -4.241 1.00 52.31 285 GLN A C 1
ATOM 2308 O O . GLN A 1 285 ? -2.395 19.990 -3.538 1.00 52.31 285 GLN A O 1
ATOM 2313 N N . ASP A 1 286 ? -1.349 21.482 -4.873 1.00 59.16 286 ASP A N 1
ATOM 2314 C CA . ASP A 1 286 ? -2.474 22.404 -4.966 1.00 59.16 286 ASP A CA 1
ATOM 2315 C C . ASP A 1 286 ? -3.613 21.693 -5.703 1.00 59.16 286 ASP A C 1
ATOM 2317 O O . ASP A 1 286 ? -3.415 21.139 -6.788 1.00 59.16 286 ASP A O 1
ATOM 2321 N N . GLU A 1 287 ? -4.794 21.664 -5.088 1.00 62.41 287 GLU A N 1
ATOM 2322 C CA . GLU A 1 287 ? -5.992 21.063 -5.679 1.00 62.41 287 GLU A CA 1
ATOM 2323 C C . GLU A 1 287 ? -6.518 21.907 -6.855 1.00 62.41 287 GLU A C 1
ATOM 2325 O O . GLU A 1 287 ? -7.310 21.416 -7.660 1.00 62.41 287 GLU A O 1
ATOM 2330 N N . ASN A 1 288 ? -6.056 23.156 -6.995 1.00 72.25 288 ASN A N 1
ATOM 2331 C CA . ASN A 1 288 ? -6.386 24.018 -8.121 1.00 72.25 288 ASN A CA 1
ATOM 2332 C C . ASN A 1 288 ? -5.473 23.766 -9.327 1.00 72.25 288 ASN A C 1
ATOM 2334 O O . ASN A 1 288 ? -4.303 23.387 -9.205 1.00 72.25 288 ASN A O 1
ATOM 2338 N N . ILE A 1 289 ? -6.038 23.988 -10.513 1.00 79.62 289 ILE A N 1
ATOM 2339 C CA . ILE A 1 289 ? -5.320 23.936 -11.788 1.00 79.62 289 ILE A CA 1
ATOM 2340 C C . ILE A 1 289 ? -4.850 25.346 -12.122 1.00 79.62 289 ILE A C 1
ATOM 2342 O O . ILE A 1 289 ? -5.632 26.290 -12.009 1.00 79.62 289 ILE A O 1
ATOM 2346 N N . THR A 1 290 ? -3.603 25.497 -12.555 1.00 85.81 290 THR A N 1
ATOM 2347 C CA . THR A 1 290 ? -3.111 26.783 -13.070 1.00 85.81 290 THR A CA 1
ATOM 2348 C C . THR A 1 290 ? -3.418 26.942 -14.563 1.00 85.81 290 THR A C 1
ATOM 2350 O O . THR A 1 290 ? -3.569 25.959 -15.288 1.00 85.81 290 THR A O 1
ATOM 2353 N N . GLU A 1 291 ? -3.465 28.180 -15.069 1.00 86.50 291 GLU A N 1
ATOM 2354 C CA . GLU A 1 291 ? -3.625 28.412 -16.516 1.00 86.50 291 GLU A CA 1
ATOM 2355 C C . GLU A 1 291 ? -2.508 27.765 -17.349 1.00 86.50 291 GLU A C 1
ATOM 2357 O O . GLU A 1 291 ? -2.742 27.331 -18.477 1.00 86.50 291 GLU A O 1
ATOM 2362 N N . ASP A 1 292 ? -1.291 27.707 -16.806 1.00 88.94 292 ASP A N 1
ATOM 2363 C CA . ASP A 1 292 ? -0.162 27.046 -17.454 1.00 88.94 292 ASP A CA 1
ATOM 2364 C C . ASP A 1 292 ? -0.370 25.533 -17.532 1.00 88.94 292 ASP A C 1
ATOM 2366 O O . ASP A 1 292 ? -0.167 24.946 -18.595 1.00 88.94 292 ASP A O 1
ATOM 2370 N N . GLU A 1 293 ? -0.855 24.905 -16.458 1.00 91.12 293 GLU A N 1
ATOM 2371 C CA . GLU A 1 293 ? -1.218 23.485 -16.452 1.00 91.12 293 GLU A CA 1
ATOM 2372 C C . GLU A 1 293 ? -2.345 23.176 -17.455 1.00 91.12 293 GLU A C 1
ATOM 2374 O O . GLU A 1 293 ? -2.242 22.196 -18.194 1.00 91.12 293 GLU A O 1
ATOM 2379 N N . GLU A 1 294 ? -3.383 24.022 -17.557 1.00 90.75 294 GLU A N 1
ATOM 2380 C CA . GLU A 1 294 ? -4.462 23.848 -18.549 1.00 90.75 294 GLU A CA 1
ATOM 2381 C C . GLU A 1 294 ? -3.958 23.964 -19.997 1.00 90.75 294 GLU A C 1
ATOM 2383 O O . GLU A 1 294 ? -4.505 23.323 -20.899 1.00 90.75 294 GLU A O 1
ATOM 2388 N N . LYS A 1 295 ? -2.909 24.763 -20.232 1.00 91.81 295 LYS A N 1
ATOM 2389 C CA . LYS A 1 295 ? -2.237 24.905 -21.536 1.00 91.81 295 LYS A CA 1
ATOM 2390 C C . LYS A 1 295 ? -1.177 23.822 -21.783 1.00 91.81 295 LYS A C 1
ATOM 2392 O O . LYS A 1 295 ? -0.584 23.808 -22.861 1.00 91.81 295 LYS A O 1
ATOM 2397 N N . GLY A 1 296 ? -0.915 22.938 -20.816 1.00 91.50 296 GLY A N 1
ATOM 2398 C CA . GLY A 1 296 ? 0.124 21.906 -20.893 1.00 91.50 296 GLY A CA 1
ATOM 2399 C C . GLY A 1 296 ? 1.556 22.426 -20.716 1.00 91.50 296 GLY A C 1
ATOM 2400 O O . GLY A 1 296 ? 2.496 21.778 -21.152 1.00 91.50 296 GLY A O 1
ATOM 2401 N N . ASN A 1 297 ? 1.759 23.597 -20.112 1.00 94.00 297 ASN A N 1
ATOM 2402 C CA . ASN A 1 297 ? 3.086 24.133 -19.792 1.00 94.00 297 ASN A CA 1
ATOM 2403 C C . ASN A 1 297 ? 3.591 23.550 -18.458 1.00 94.00 297 ASN A C 1
ATOM 2405 O O . ASN A 1 297 ? 3.550 24.210 -17.420 1.00 94.00 297 ASN A O 1
ATOM 2409 N N . PHE A 1 298 ? 4.059 22.301 -18.463 1.00 93.44 298 PHE A N 1
ATOM 2410 C CA . PHE A 1 298 ? 4.563 21.654 -17.249 1.00 93.44 298 PHE A CA 1
ATOM 2411 C C . PHE A 1 298 ? 6.029 22.009 -16.966 1.00 93.44 298 PHE A C 1
ATOM 2413 O O . PHE A 1 298 ? 6.899 21.854 -17.818 1.00 93.44 298 PHE A O 1
ATOM 2420 N N . THR A 1 299 ? 6.320 22.438 -15.735 1.00 88.88 299 THR A N 1
ATOM 2421 C CA . THR A 1 299 ? 7.687 22.761 -15.273 1.00 88.88 299 THR A CA 1
ATOM 2422 C C . THR A 1 299 ? 8.301 21.668 -14.396 1.00 88.88 299 THR A C 1
ATOM 2424 O O . THR A 1 299 ? 9.519 21.615 -14.226 1.00 88.88 299 THR A O 1
ATOM 2427 N N . LYS A 1 300 ? 7.472 20.766 -13.857 1.00 90.44 300 LYS A N 1
ATOM 2428 C CA . LYS A 1 300 ? 7.871 19.634 -13.012 1.00 90.44 300 LYS A CA 1
ATOM 2429 C C . LYS A 1 300 ? 7.185 18.364 -13.491 1.00 90.44 300 LYS A C 1
ATOM 2431 O O . LYS A 1 300 ? 5.981 18.369 -13.731 1.00 90.44 300 LYS A O 1
ATOM 2436 N N . ARG A 1 301 ? 7.938 17.269 -13.580 1.00 92.19 301 ARG A N 1
ATOM 2437 C CA . ARG A 1 301 ? 7.427 15.961 -13.995 1.00 92.19 301 ARG A CA 1
ATOM 2438 C C . ARG A 1 301 ? 6.957 15.123 -12.811 1.00 92.19 301 ARG A C 1
ATOM 2440 O O . ARG A 1 301 ? 7.670 15.005 -11.815 1.00 92.19 301 ARG A O 1
ATOM 2447 N N . PHE A 1 302 ? 5.796 14.497 -12.965 1.00 92.50 302 PHE A N 1
ATOM 2448 C CA . PHE A 1 302 ? 5.292 13.443 -12.089 1.00 92.50 302 PHE A CA 1
ATOM 2449 C C . PHE A 1 302 ? 5.745 12.076 -12.609 1.00 92.50 302 PHE A C 1
ATOM 2451 O O . PHE A 1 302 ? 5.481 11.708 -13.754 1.00 92.50 302 PHE A O 1
ATOM 2458 N N . LYS A 1 303 ? 6.474 11.334 -11.775 1.00 89.06 303 LYS A N 1
ATOM 2459 C CA . LYS A 1 303 ? 7.213 10.126 -12.175 1.00 89.06 303 LYS A CA 1
ATOM 2460 C C . LYS A 1 303 ? 6.461 8.833 -11.852 1.00 89.06 303 LYS A C 1
ATOM 2462 O O . LYS A 1 303 ? 6.846 7.781 -12.350 1.00 89.06 303 LYS A O 1
ATOM 2467 N N . SER A 1 304 ? 5.400 8.900 -11.048 1.00 85.94 304 SER A N 1
ATOM 2468 C CA . SER A 1 304 ? 4.609 7.742 -10.632 1.00 85.94 304 SER A CA 1
ATOM 2469 C C . SER A 1 304 ? 3.105 8.010 -10.701 1.00 85.94 304 SER A C 1
ATOM 2471 O O . SER A 1 304 ? 2.644 9.126 -10.463 1.00 85.94 304 SER A O 1
ATOM 2473 N N . HIS A 1 305 ? 2.313 6.959 -10.921 1.00 80.69 305 HIS A N 1
ATOM 2474 C CA . HIS A 1 305 ? 0.856 7.011 -10.771 1.00 80.69 305 HIS A CA 1
ATOM 2475 C C . HIS A 1 305 ? 0.437 7.433 -9.348 1.00 80.69 305 HIS A C 1
ATOM 2477 O O . HIS A 1 305 ? -0.635 8.012 -9.159 1.00 80.69 305 HIS A O 1
ATOM 2483 N N . ALA A 1 306 ? 1.289 7.203 -8.339 1.00 78.12 306 ALA A N 1
ATOM 2484 C CA . ALA A 1 306 ? 1.086 7.682 -6.970 1.00 78.12 306 ALA A CA 1
ATOM 2485 C C . ALA A 1 306 ? 1.046 9.220 -6.884 1.00 78.12 306 ALA A C 1
ATOM 2487 O O . ALA A 1 306 ? 0.306 9.765 -6.065 1.00 78.12 306 ALA A O 1
ATOM 2488 N N . ASP A 1 307 ? 1.777 9.917 -7.763 1.00 79.62 307 ASP A N 1
ATOM 2489 C CA . ASP A 1 307 ? 1.793 11.381 -7.815 1.00 79.62 307 ASP A CA 1
ATOM 2490 C C . ASP A 1 307 ? 0.439 11.950 -8.264 1.00 79.62 307 ASP A C 1
ATOM 2492 O O . ASP A 1 307 ? 0.061 13.026 -7.820 1.00 79.62 307 ASP A O 1
ATOM 2496 N N . SER A 1 308 ? -0.310 11.243 -9.120 1.00 74.75 308 SER A N 1
ATOM 2497 C CA . SER A 1 308 ? -1.631 11.697 -9.590 1.00 74.75 308 SER A CA 1
ATOM 2498 C C . SER A 1 308 ? -2.784 11.143 -8.743 1.00 74.75 308 SER A C 1
ATOM 2500 O O . SER A 1 308 ? -3.689 11.880 -8.352 1.00 74.75 308 SER A O 1
ATOM 2502 N N . SER A 1 309 ? -2.728 9.863 -8.363 1.00 72.62 309 SER A N 1
ATOM 2503 C CA . SER A 1 309 ? -3.740 9.220 -7.504 1.00 72.62 309 SER A CA 1
ATOM 2504 C C . SER A 1 309 ? -3.722 9.718 -6.048 1.00 72.62 309 SER A C 1
ATOM 2506 O O . SER A 1 309 ? -4.726 9.598 -5.331 1.00 72.62 309 SER A O 1
ATOM 2508 N N . GLY A 1 310 ? -2.619 10.337 -5.609 1.00 74.31 310 GLY A N 1
ATOM 2509 C CA . GLY A 1 310 ? -2.508 11.017 -4.318 1.00 74.31 310 GLY A CA 1
ATOM 2510 C C . GLY A 1 310 ? -3.543 12.131 -4.127 1.00 74.31 310 GLY A C 1
ATOM 2511 O O . GLY A 1 310 ? -4.043 12.299 -3.014 1.00 74.31 310 GLY A O 1
ATOM 2512 N N . LEU A 1 311 ? -3.948 12.820 -5.203 1.00 78.38 311 LEU A N 1
ATOM 2513 C CA . LEU A 1 311 ? -5.007 13.839 -5.174 1.00 78.38 311 LEU A CA 1
ATOM 2514 C C . LEU A 1 311 ? -6.338 13.255 -4.698 1.00 78.38 311 LEU A C 1
ATOM 2516 O O . LEU A 1 311 ? -6.959 13.781 -3.776 1.00 78.38 311 LEU A O 1
ATOM 2520 N N . VAL A 1 312 ? -6.739 12.117 -5.273 1.00 80.69 312 VAL A N 1
ATOM 2521 C CA . VAL A 1 312 ? -7.976 11.417 -4.899 1.00 80.69 312 VAL A CA 1
ATOM 2522 C C . VAL A 1 312 ? -7.897 10.969 -3.441 1.00 80.69 312 VAL A C 1
ATOM 2524 O O . VAL A 1 312 ? -8.797 11.233 -2.645 1.00 80.69 312 VAL A O 1
ATOM 2527 N N . SER A 1 313 ? -6.781 10.343 -3.061 1.00 76.19 313 SER A N 1
ATOM 2528 C CA . SER A 1 313 ? -6.581 9.849 -1.695 1.00 76.19 313 SER A CA 1
ATOM 2529 C C . SER A 1 313 ? -6.637 10.971 -0.654 1.00 76.19 313 SER A C 1
ATOM 2531 O O . SER A 1 313 ? -7.213 10.781 0.417 1.00 76.19 313 SER A O 1
ATOM 2533 N N . ASN A 1 314 ? -6.080 12.144 -0.965 1.00 76.25 314 ASN A N 1
ATOM 2534 C CA . ASN A 1 314 ? -6.100 13.313 -0.089 1.00 76.25 314 ASN A CA 1
ATOM 2535 C C . ASN A 1 314 ? -7.493 13.944 0.007 1.00 76.25 314 ASN A C 1
ATOM 2537 O O . ASN A 1 314 ? -7.935 14.236 1.122 1.00 76.25 314 ASN A O 1
ATOM 2541 N N . HIS A 1 315 ? -8.195 14.084 -1.120 1.00 80.88 315 HIS A N 1
ATOM 2542 C CA . HIS A 1 315 ? -9.535 14.666 -1.177 1.00 80.88 315 HIS A CA 1
ATOM 2543 C C . HIS A 1 315 ? -10.533 13.884 -0.308 1.00 80.88 315 HIS A C 1
ATOM 2545 O O . HIS A 1 315 ? -11.244 14.458 0.517 1.00 80.88 315 HIS A O 1
ATOM 2551 N N . PHE A 1 316 ? -10.521 12.550 -0.407 1.00 79.75 316 PHE A N 1
ATOM 2552 C CA . PHE A 1 316 ? -11.434 11.682 0.345 1.00 79.75 316 PHE A CA 1
ATOM 2553 C C . PHE A 1 316 ? -10.924 11.294 1.740 1.00 79.75 316 PHE A C 1
ATOM 2555 O O . PHE A 1 316 ? -11.629 10.610 2.481 1.00 79.75 316 PHE A O 1
ATOM 2562 N N . ARG A 1 317 ? -9.729 11.744 2.155 1.00 73.88 317 ARG A N 1
ATOM 2563 C CA . ARG A 1 317 ? -9.117 11.352 3.440 1.00 73.88 317 ARG A CA 1
ATOM 2564 C C . ARG A 1 317 ? -9.980 11.695 4.656 1.00 73.88 317 ARG A C 1
ATOM 2566 O O . ARG A 1 317 ? -9.940 10.967 5.643 1.00 73.88 317 ARG A O 1
ATOM 2573 N N . LYS A 1 318 ? -10.732 12.800 4.600 1.00 70.94 318 LYS A N 1
ATOM 2574 C CA . LYS A 1 318 ? -11.623 13.244 5.690 1.00 70.94 318 LYS A CA 1
ATOM 2575 C C . LYS A 1 318 ? -12.879 12.376 5.834 1.00 70.94 318 LYS A C 1
ATOM 2577 O O . LYS A 1 318 ? -13.458 12.361 6.910 1.00 70.94 318 LYS A O 1
ATOM 2582 N N . ASN A 1 319 ? -13.247 11.624 4.796 1.00 76.31 319 ASN A N 1
ATOM 2583 C CA . ASN A 1 319 ? -14.450 10.784 4.751 1.00 76.31 319 ASN A CA 1
ATOM 2584 C C . ASN A 1 319 ? -14.143 9.324 5.125 1.00 76.31 319 ASN A C 1
ATOM 2586 O O . ASN A 1 319 ? -14.812 8.402 4.656 1.00 76.31 319 ASN A O 1
ATOM 2590 N N . LYS A 1 320 ? -13.071 9.098 5.893 1.00 81.06 320 LYS A N 1
ATOM 2591 C CA . LYS A 1 320 ? -12.641 7.766 6.318 1.00 81.06 320 LYS A CA 1
ATOM 2592 C C . LYS A 1 320 ? -12.722 7.648 7.828 1.00 81.06 320 LYS A C 1
ATOM 2594 O O . LYS A 1 320 ? -12.157 8.463 8.558 1.00 81.06 320 LYS A O 1
ATOM 2599 N N . LYS A 1 321 ? -13.370 6.583 8.286 1.00 82.88 321 LYS A N 1
ATOM 2600 C CA . LYS A 1 321 ? -13.521 6.251 9.697 1.00 82.88 321 LYS A CA 1
ATOM 2601 C C . LYS A 1 321 ? -12.564 5.128 10.071 1.00 82.88 321 LYS A C 1
ATOM 2603 O O . LYS A 1 321 ? -12.546 4.077 9.439 1.00 82.88 321 LYS A O 1
ATOM 2608 N N . MET A 1 322 ? -11.779 5.333 11.123 1.00 84.38 322 MET A N 1
ATOM 2609 C CA . MET A 1 322 ? -10.948 4.270 11.686 1.00 84.38 322 MET A CA 1
ATOM 2610 C C . MET A 1 322 ? -11.836 3.216 12.358 1.00 84.38 322 MET A C 1
ATOM 2612 O O . MET A 1 322 ? -12.723 3.574 13.135 1.00 84.38 322 MET A O 1
ATOM 2616 N N . ILE A 1 323 ? -11.601 1.940 12.056 1.00 83.38 323 ILE A N 1
ATOM 2617 C CA . ILE A 1 323 ? -12.335 0.809 12.638 1.00 83.38 323 ILE A CA 1
ATOM 2618 C C . ILE A 1 323 ? -11.369 -0.221 13.232 1.00 83.38 323 ILE A C 1
ATOM 2620 O O . ILE A 1 323 ? -10.170 -0.219 12.955 1.00 83.38 323 ILE A O 1
ATOM 2624 N N . THR A 1 324 ? -11.894 -1.102 14.071 1.00 84.94 324 THR A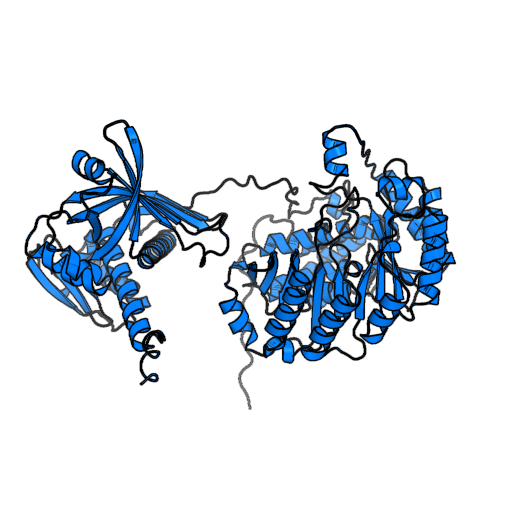 N 1
ATOM 2625 C CA . THR A 1 324 ? -11.166 -2.240 14.642 1.00 84.94 324 THR A CA 1
ATOM 2626 C C . THR A 1 324 ? -11.155 -3.436 13.687 1.00 84.94 324 THR A C 1
ATOM 2628 O O . THR A 1 324 ? -12.018 -3.566 12.818 1.00 84.94 324 THR A O 1
ATOM 2631 N N . GLU A 1 325 ? -10.225 -4.377 13.891 1.00 88.88 325 GLU A N 1
ATOM 2632 C CA . GLU A 1 325 ? -10.229 -5.648 13.149 1.00 88.88 325 GLU A CA 1
ATOM 2633 C C . GLU A 1 325 ? -11.549 -6.404 13.369 1.00 88.88 325 GLU A C 1
ATOM 2635 O O . GLU A 1 325 ? -12.142 -6.913 12.428 1.00 88.88 325 GLU A O 1
ATOM 2640 N N . THR A 1 326 ? -12.086 -6.405 14.593 1.00 90.25 326 THR A N 1
ATOM 2641 C CA . THR A 1 326 ? -13.376 -7.053 14.883 1.00 90.25 326 THR A CA 1
ATOM 2642 C C . THR A 1 326 ? -14.525 -6.458 14.064 1.00 90.25 326 THR A C 1
ATOM 2644 O O . THR A 1 326 ? -15.396 -7.194 13.606 1.00 90.25 326 THR A O 1
ATOM 2647 N N . GLU A 1 327 ? -14.551 -5.140 13.864 1.00 91.62 327 GLU A N 1
ATOM 2648 C CA . GLU A 1 327 ? -15.551 -4.493 13.009 1.00 91.62 327 GLU A CA 1
ATOM 2649 C C . GLU A 1 327 ? -15.372 -4.863 11.535 1.00 91.62 327 GLU A C 1
ATOM 2651 O O . GLU A 1 327 ? -16.366 -5.182 10.886 1.00 91.62 327 GLU A O 1
ATOM 2656 N N . LEU A 1 328 ? -14.134 -4.909 11.025 1.00 94.56 328 LEU A N 1
ATOM 2657 C CA . LEU A 1 328 ? -13.865 -5.401 9.671 1.00 94.56 328 LEU A CA 1
ATOM 2658 C C . LEU A 1 328 ? -14.383 -6.833 9.498 1.00 94.56 328 LEU A C 1
ATOM 2660 O O . LEU A 1 328 ? -15.106 -7.112 8.548 1.00 94.56 328 LEU A O 1
ATOM 2664 N N . PHE A 1 329 ? -14.068 -7.743 10.420 1.00 95.50 329 PHE A N 1
ATOM 2665 C CA . PHE A 1 329 ? -14.484 -9.142 10.292 1.00 95.50 329 PHE A CA 1
ATOM 2666 C C . PHE A 1 329 ? -16.007 -9.315 10.300 1.00 95.50 329 PHE A C 1
ATOM 2668 O O . PHE A 1 329 ? -16.501 -10.179 9.585 1.00 95.50 329 PHE A O 1
ATOM 2675 N N . LYS A 1 330 ? -16.762 -8.446 10.988 1.00 95.69 330 LYS A N 1
ATOM 2676 C CA . LYS A 1 330 ? -18.233 -8.400 10.865 1.00 95.69 330 LYS A CA 1
ATOM 2677 C C . LYS A 1 330 ? -18.693 -7.999 9.461 1.00 95.69 330 LYS A C 1
ATOM 2679 O O . LYS A 1 330 ? -19.684 -8.530 8.971 1.00 95.69 330 LYS A O 1
ATOM 2684 N N . LEU A 1 331 ? -17.992 -7.078 8.794 1.00 94.94 331 LEU A N 1
ATOM 2685 C CA . LEU A 1 331 ? -18.285 -6.747 7.392 1.00 94.94 331 LEU A CA 1
ATOM 2686 C C . LEU A 1 331 ? -18.032 -7.962 6.487 1.00 94.94 331 LEU A C 1
ATOM 2688 O O . LEU A 1 331 ? -18.842 -8.245 5.604 1.00 94.94 331 LEU A O 1
ATOM 2692 N N . LEU A 1 332 ? -16.962 -8.715 6.764 1.00 97.44 332 LEU A N 1
ATOM 2693 C CA . LEU A 1 332 ? -16.558 -9.899 6.000 1.00 97.44 332 LEU A CA 1
ATOM 2694 C C . LEU A 1 332 ? -17.437 -11.148 6.236 1.00 97.44 332 LEU A C 1
ATOM 2696 O O . LEU A 1 332 ? -17.259 -12.161 5.556 1.00 97.44 332 LEU A O 1
ATOM 2700 N N . GLU A 1 333 ? -18.400 -11.102 7.163 1.00 97.38 333 GLU A N 1
ATOM 2701 C CA . GLU A 1 333 ? -19.417 -12.155 7.334 1.00 97.38 333 GLU A CA 1
ATOM 2702 C C . GLU A 1 333 ? -20.447 -12.173 6.194 1.00 97.38 333 GLU A C 1
ATOM 2704 O O . GLU A 1 333 ? -21.127 -13.178 5.986 1.00 97.38 333 GLU A O 1
ATOM 2709 N N . ASN A 1 334 ? -20.545 -11.086 5.426 1.00 94.88 334 ASN A N 1
ATOM 2710 C CA . ASN A 1 334 ? -21.421 -10.998 4.265 1.00 94.88 334 ASN A CA 1
ATOM 2711 C C . ASN A 1 334 ? -20.651 -11.353 2.984 1.00 94.88 334 ASN A C 1
ATOM 2713 O O . ASN A 1 334 ? -19.468 -11.032 2.882 1.00 94.88 334 ASN A O 1
ATOM 2717 N N . PRO A 1 335 ? -21.292 -11.981 1.983 1.00 94.88 335 PRO A N 1
ATOM 2718 C CA . PRO A 1 335 ? -20.661 -12.203 0.686 1.00 94.88 335 PRO A CA 1
ATOM 2719 C C . PRO A 1 335 ? -20.303 -10.872 0.010 1.00 94.88 335 PRO A C 1
ATOM 2721 O O . PRO A 1 335 ? -20.980 -9.855 0.190 1.00 94.88 335 PRO A O 1
ATOM 2724 N N . ALA A 1 336 ? -19.234 -10.884 -0.782 1.00 94.06 336 ALA A N 1
ATOM 2725 C CA . ALA A 1 336 ? -18.793 -9.728 -1.542 1.00 94.06 336 ALA A CA 1
ATOM 2726 C C . ALA A 1 336 ? -19.816 -9.369 -2.628 1.00 94.06 336 ALA A C 1
ATOM 2728 O O . ALA A 1 336 ? -20.414 -10.241 -3.256 1.00 94.06 336 ALA A O 1
ATOM 2729 N N . LYS A 1 337 ? -19.996 -8.064 -2.865 1.00 88.94 337 LYS A N 1
ATOM 2730 C CA . LYS A 1 337 ? -20.823 -7.565 -3.976 1.00 88.94 337 LYS A CA 1
ATOM 2731 C C . LYS A 1 337 ? -20.160 -7.849 -5.324 1.00 88.94 337 LYS A C 1
ATOM 2733 O O . LYS A 1 337 ? -20.820 -8.289 -6.255 1.00 88.94 337 LYS A O 1
ATOM 2738 N N . GLU A 1 338 ? -18.851 -7.614 -5.390 1.00 89.75 338 GLU A N 1
ATOM 2739 C CA . GLU A 1 338 ? -18.029 -7.854 -6.571 1.00 89.75 338 GLU A CA 1
ATOM 2740 C C . GLU A 1 338 ? -17.319 -9.203 -6.461 1.00 89.75 338 GLU A C 1
ATOM 2742 O O . GLU A 1 338 ? -16.658 -9.498 -5.455 1.00 89.75 338 GLU A O 1
ATOM 2747 N N . LYS A 1 339 ? -17.438 -10.010 -7.518 1.00 93.19 339 LYS A N 1
ATOM 2748 C CA . LYS A 1 339 ? -16.884 -11.368 -7.565 1.00 93.19 339 LYS A CA 1
ATOM 2749 C C . LYS A 1 339 ? -15.360 -11.365 -7.677 1.00 93.19 339 LYS A C 1
ATOM 2751 O O . LYS A 1 339 ? -14.703 -12.224 -7.105 1.00 93.19 339 LYS A O 1
ATOM 2756 N N . GLU A 1 340 ? -14.787 -10.421 -8.412 1.00 95.50 340 GLU A N 1
ATOM 2757 C CA . GLU A 1 340 ? -13.351 -10.408 -8.691 1.00 95.50 340 GLU A CA 1
ATOM 2758 C C . GLU A 1 340 ? -12.552 -9.936 -7.463 1.00 95.50 340 GLU A C 1
ATOM 2760 O O . GLU A 1 340 ? -12.979 -9.055 -6.706 1.00 95.50 340 GLU A O 1
ATOM 2765 N N . GLY A 1 341 ? -11.387 -10.546 -7.242 1.00 96.56 341 GLY A N 1
ATOM 2766 C CA . GLY A 1 341 ? -10.483 -10.189 -6.153 1.00 96.56 341 GLY A CA 1
ATOM 2767 C C . GLY A 1 341 ? -9.013 -10.335 -6.524 1.00 96.56 341 GLY A C 1
ATOM 2768 O O . GLY A 1 341 ? -8.646 -11.098 -7.418 1.00 96.56 341 GLY A O 1
ATOM 2769 N N . VAL A 1 342 ? -8.173 -9.604 -5.802 1.00 98.56 342 VAL A N 1
ATOM 2770 C CA . VAL A 1 342 ? -6.714 -9.626 -5.902 1.00 98.56 342 VAL A CA 1
ATOM 2771 C C . VAL A 1 342 ? -6.133 -9.919 -4.524 1.00 98.56 342 VAL A C 1
ATOM 2773 O O . VAL A 1 342 ? -6.632 -9.424 -3.514 1.00 98.56 342 VAL A O 1
ATOM 2776 N N . ILE A 1 343 ? -5.058 -10.699 -4.476 1.00 98.75 343 ILE A N 1
ATOM 2777 C CA . ILE A 1 343 ? -4.243 -10.882 -3.275 1.00 98.75 343 ILE A CA 1
ATOM 2778 C C . ILE A 1 343 ? -2.892 -10.218 -3.521 1.00 98.75 343 ILE A C 1
ATOM 2780 O O . ILE A 1 343 ? -2.176 -10.586 -4.451 1.00 98.75 343 ILE A O 1
ATOM 2784 N N . TYR A 1 344 ? -2.535 -9.254 -2.675 1.00 98.62 344 TYR A N 1
ATOM 2785 C CA . TYR A 1 344 ? -1.195 -8.678 -2.634 1.00 98.62 344 TYR A CA 1
ATOM 2786 C C . TYR A 1 344 ? -0.462 -9.191 -1.397 1.00 98.62 344 TYR A C 1
ATOM 2788 O O . TYR A 1 344 ? -0.945 -9.040 -0.274 1.00 98.62 344 TYR A O 1
ATOM 2796 N N . VAL A 1 345 ? 0.712 -9.781 -1.600 1.00 98.44 345 VAL A N 1
ATOM 2797 C CA . VAL A 1 345 ? 1.556 -10.321 -0.537 1.00 98.44 345 VAL A CA 1
ATOM 2798 C C . VAL A 1 345 ? 2.848 -9.523 -0.479 1.00 98.44 345 VAL A C 1
ATOM 2800 O O . VAL A 1 345 ? 3.635 -9.518 -1.424 1.00 98.44 345 VAL A O 1
ATOM 2803 N N . HIS A 1 346 ? 3.083 -8.849 0.639 1.00 96.44 346 HIS A N 1
ATOM 2804 C CA . HIS A 1 346 ? 4.302 -8.087 0.857 1.00 96.44 346 HIS A CA 1
ATOM 2805 C C . HIS A 1 346 ? 5.317 -8.934 1.620 1.00 96.44 346 HIS A C 1
ATOM 2807 O O . HIS A 1 346 ? 5.026 -9.387 2.720 1.00 96.44 346 HIS A O 1
ATOM 2813 N N . VAL A 1 347 ? 6.516 -9.121 1.068 1.00 95.12 347 VAL A N 1
ATOM 2814 C CA . VAL A 1 347 ? 7.649 -9.781 1.733 1.00 95.12 347 VAL A CA 1
ATOM 2815 C C . VAL A 1 347 ? 8.747 -8.734 1.942 1.00 95.12 347 VAL A C 1
ATOM 2817 O O . VAL A 1 347 ? 9.519 -8.476 1.019 1.00 95.12 347 VAL A O 1
ATOM 2820 N N . PRO A 1 348 ? 8.858 -8.109 3.129 1.00 90.88 348 PRO A N 1
ATOM 2821 C CA . PRO A 1 348 ? 9.699 -6.936 3.365 1.00 90.88 348 PRO A CA 1
ATOM 2822 C C . PRO A 1 348 ? 11.169 -7.316 3.587 1.00 90.88 348 PRO A C 1
ATOM 2824 O O . PRO A 1 348 ? 11.850 -6.668 4.368 1.00 90.88 348 PRO A O 1
ATOM 2827 N N . TYR A 1 349 ? 11.682 -8.381 2.976 1.00 89.88 349 TYR A N 1
ATOM 2828 C CA . TYR A 1 349 ? 13.044 -8.858 3.226 1.00 89.88 349 TYR A CA 1
ATOM 2829 C C . TYR A 1 349 ? 13.876 -8.798 1.955 1.00 89.88 349 TYR A C 1
ATOM 2831 O O . TYR A 1 349 ? 13.439 -9.248 0.899 1.00 89.88 349 TYR A O 1
ATOM 2839 N N . CYS A 1 350 ? 15.078 -8.243 2.071 1.00 86.62 350 CYS A N 1
ATOM 2840 C CA . CYS A 1 350 ? 16.081 -8.204 1.014 1.00 86.62 350 CYS A CA 1
ATOM 2841 C C . CYS A 1 350 ? 17.404 -8.745 1.555 1.00 86.62 350 CYS A C 1
ATOM 2843 O O . CYS A 1 350 ? 17.754 -8.520 2.712 1.00 86.62 350 CYS A O 1
ATOM 2845 N N . ASP A 1 351 ? 18.190 -9.394 0.708 1.00 82.75 351 ASP A N 1
ATOM 2846 C CA . ASP A 1 351 ? 19.581 -9.728 1.025 1.00 82.75 351 ASP A CA 1
ATOM 2847 C C . ASP A 1 351 ? 20.500 -8.507 0.868 1.00 82.75 351 ASP A C 1
ATOM 2849 O O . ASP A 1 351 ? 21.380 -8.255 1.698 1.00 82.75 351 ASP A O 1
ATOM 2853 N N . LYS A 1 352 ? 20.238 -7.698 -0.163 1.00 82.12 352 LYS A N 1
ATOM 2854 C CA . LYS A 1 352 ? 20.956 -6.470 -0.491 1.00 82.12 352 LYS A CA 1
ATOM 2855 C C . LYS A 1 352 ? 19.973 -5.325 -0.733 1.00 82.12 352 LYS A C 1
ATOM 2857 O O . LYS A 1 352 ? 19.132 -5.365 -1.628 1.00 82.12 352 LYS A O 1
ATOM 2862 N N . ILE A 1 353 ? 20.092 -4.270 0.070 1.00 82.44 353 ILE A N 1
ATOM 2863 C CA . ILE A 1 353 ? 19.254 -3.072 -0.050 1.00 82.44 353 ILE A CA 1
ATOM 2864 C C . ILE A 1 353 ? 19.816 -2.188 -1.174 1.00 82.44 353 ILE A C 1
ATOM 2866 O O . ILE A 1 353 ? 20.975 -1.768 -1.130 1.00 82.44 353 ILE A O 1
ATOM 2870 N N . CYS A 1 354 ? 18.994 -1.909 -2.190 1.00 82.12 354 CYS A N 1
ATOM 2871 C CA . CYS A 1 354 ? 19.356 -0.997 -3.283 1.00 82.12 354 CYS A CA 1
ATOM 2872 C C . CYS A 1 354 ? 19.522 0.441 -2.765 1.00 82.12 354 CYS A C 1
ATOM 2874 O O . CYS A 1 354 ? 18.779 0.861 -1.876 1.00 82.12 354 CYS A O 1
ATOM 2876 N N . SER A 1 355 ? 20.450 1.200 -3.344 1.00 82.44 355 SER A N 1
ATOM 2877 C CA . SER A 1 355 ? 20.879 2.516 -2.843 1.00 82.44 355 SER A CA 1
ATOM 2878 C C . SER A 1 355 ? 19.790 3.603 -2.887 1.00 82.44 355 SER A C 1
ATOM 2880 O O . SER A 1 355 ? 19.690 4.393 -1.951 1.00 82.44 355 SER A O 1
ATOM 2882 N N . PHE A 1 356 ? 18.927 3.591 -3.905 1.00 77.38 356 PHE A N 1
ATOM 2883 C CA . PHE A 1 356 ? 17.793 4.517 -4.108 1.00 77.38 356 PHE A CA 1
ATOM 2884 C C . PHE A 1 356 ? 16.535 4.174 -3.289 1.00 77.38 356 PHE A C 1
ATOM 2886 O O . PHE A 1 356 ? 15.606 4.960 -3.128 1.00 77.38 356 PHE A O 1
ATOM 2893 N N . CYS A 1 357 ? 16.497 2.946 -2.795 1.00 76.31 357 CYS A N 1
ATOM 2894 C CA . CYS A 1 357 ? 15.374 2.311 -2.143 1.00 76.31 357 CYS A CA 1
ATOM 2895 C C . CYS A 1 357 ? 14.990 2.755 -0.723 1.00 76.31 357 CYS A C 1
ATOM 2897 O O . CYS A 1 357 ? 15.815 2.554 0.169 1.00 76.31 357 CYS A O 1
ATOM 2899 N N . ASN A 1 358 ? 13.755 3.204 -0.461 1.00 60.97 358 ASN A N 1
ATOM 2900 C CA . ASN A 1 358 ? 13.223 3.372 0.903 1.00 60.97 358 ASN A CA 1
ATOM 2901 C C . ASN A 1 358 ? 11.943 2.561 1.216 1.00 60.97 358 ASN A C 1
ATOM 2903 O O . ASN A 1 358 ? 11.328 2.795 2.256 1.00 60.97 358 ASN A O 1
ATOM 2907 N N . LEU A 1 359 ? 11.519 1.652 0.326 1.00 66.81 359 LEU A N 1
ATOM 2908 C CA . LEU A 1 359 ? 10.329 0.820 0.542 1.00 66.81 359 LEU A CA 1
ATOM 2909 C C . LEU A 1 359 ? 10.437 0.053 1.866 1.00 66.81 359 LEU A C 1
ATOM 2911 O O . LEU A 1 359 ? 11.548 -0.193 2.341 1.00 66.81 359 LEU A O 1
ATOM 2915 N N . ASN A 1 360 ? 9.295 -0.334 2.445 1.00 59.28 360 ASN A N 1
ATOM 2916 C CA . ASN A 1 360 ? 9.236 -1.034 3.730 1.00 59.28 360 ASN A CA 1
ATOM 2917 C C . ASN A 1 360 ? 9.939 -2.398 3.667 1.00 59.28 360 ASN A C 1
ATOM 2919 O O . ASN A 1 360 ? 9.319 -3.425 3.418 1.00 59.28 360 ASN A O 1
ATOM 2923 N N . ARG A 1 361 ? 11.253 -2.408 3.883 1.00 66.19 361 ARG A N 1
ATOM 2924 C CA . ARG A 1 361 ? 12.085 -3.601 3.783 1.00 66.19 361 ARG A CA 1
ATOM 2925 C C . ARG A 1 361 ? 13.197 -3.607 4.815 1.00 66.19 361 ARG A C 1
ATOM 2927 O O . ARG A 1 361 ? 13.683 -2.564 5.249 1.00 66.19 361 ARG A O 1
ATOM 2934 N N . LYS A 1 362 ? 13.623 -4.805 5.173 1.00 73.56 362 LYS A N 1
ATOM 2935 C CA . LYS A 1 362 ? 14.654 -5.113 6.149 1.00 73.56 362 LYS A CA 1
ATOM 2936 C C . LYS A 1 362 ? 15.687 -6.012 5.498 1.00 73.56 362 LYS A C 1
ATOM 2938 O O . LYS A 1 362 ? 15.368 -6.835 4.638 1.00 73.56 362 LYS A O 1
ATOM 2943 N N . LYS A 1 363 ? 16.941 -5.835 5.899 1.00 75.25 363 LYS A N 1
ATOM 2944 C CA . LYS A 1 363 ? 17.979 -6.792 5.533 1.00 75.25 363 LYS A CA 1
ATOM 2945 C C . LYS A 1 363 ? 17.693 -8.092 6.276 1.00 75.25 363 LYS A C 1
ATOM 2947 O O . LYS A 1 363 ? 17.414 -8.032 7.468 1.00 75.25 363 LYS A O 1
ATOM 2952 N N . LEU A 1 364 ? 17.756 -9.221 5.579 1.00 77.75 364 LEU A N 1
ATOM 2953 C CA . LEU A 1 364 ? 17.587 -10.522 6.212 1.00 77.75 364 LEU A CA 1
ATOM 2954 C C . LEU A 1 364 ? 18.665 -10.742 7.278 1.00 77.75 364 LEU A C 1
ATOM 2956 O O . LEU A 1 364 ? 19.861 -10.658 6.997 1.00 77.75 364 LEU A O 1
ATOM 2960 N N . ASP A 1 365 ? 18.208 -11.027 8.485 1.00 67.88 365 ASP A N 1
ATOM 2961 C CA . ASP A 1 365 ? 18.998 -11.208 9.697 1.00 67.88 365 ASP A CA 1
ATOM 2962 C C . ASP A 1 365 ? 18.820 -12.610 10.304 1.00 67.88 365 ASP A C 1
ATOM 2964 O O . ASP A 1 365 ? 19.780 -13.148 10.846 1.00 67.88 365 ASP A O 1
ATOM 2968 N N . ASN A 1 366 ? 17.649 -13.239 10.138 1.00 74.06 366 ASN A N 1
ATOM 2969 C CA . ASN A 1 366 ? 17.326 -14.581 10.641 1.00 74.06 366 ASN A CA 1
ATOM 2970 C C . ASN A 1 366 ? 16.549 -15.416 9.607 1.00 74.06 366 ASN A C 1
ATOM 2972 O O . ASN A 1 366 ? 16.209 -14.933 8.530 1.00 74.06 366 ASN A O 1
ATOM 2976 N N . ASP A 1 367 ? 16.252 -16.679 9.930 1.00 85.75 367 ASP A N 1
ATOM 2977 C CA . ASP A 1 367 ? 15.338 -17.495 9.123 1.00 85.75 367 ASP A CA 1
ATOM 2978 C C . ASP A 1 367 ? 13.910 -16.921 9.124 1.00 85.75 367 ASP A C 1
ATOM 2980 O O . ASP A 1 367 ? 13.455 -16.345 10.111 1.00 85.75 367 ASP A O 1
ATOM 2984 N N . LEU A 1 368 ? 13.182 -17.105 8.023 1.00 92.31 368 LEU A N 1
ATOM 2985 C CA . LEU A 1 368 ? 11.849 -16.529 7.809 1.00 92.31 368 LEU A CA 1
ATOM 2986 C C . LEU A 1 368 ? 10.706 -17.464 8.214 1.00 92.31 368 LEU A C 1
ATOM 2988 O O . LEU A 1 368 ? 9.584 -17.291 7.743 1.00 92.31 368 LEU A O 1
ATOM 2992 N N . GLU A 1 369 ? 10.949 -18.453 9.073 1.00 94.50 369 GLU A N 1
ATOM 2993 C CA . GLU A 1 369 ? 9.932 -19.456 9.409 1.00 94.50 369 GLU A CA 1
ATOM 2994 C C . GLU A 1 369 ? 8.747 -18.844 10.174 1.00 94.50 369 GLU A C 1
ATOM 2996 O O . GLU A 1 369 ? 7.596 -19.093 9.820 1.00 94.50 369 GLU A O 1
ATOM 3001 N N . ASP A 1 370 ? 9.000 -17.954 11.139 1.00 92.12 370 ASP A N 1
ATOM 3002 C CA . ASP A 1 370 ? 7.938 -17.235 11.861 1.00 92.12 370 ASP A CA 1
ATOM 3003 C C . ASP A 1 370 ? 7.133 -16.326 10.932 1.00 92.12 370 ASP A C 1
ATOM 3005 O O . ASP A 1 370 ? 5.907 -16.261 11.014 1.00 92.12 370 ASP A O 1
ATOM 3009 N N . TYR A 1 371 ? 7.816 -15.662 9.997 1.00 94.81 371 TYR A N 1
ATOM 3010 C CA . TYR A 1 371 ? 7.154 -14.834 8.997 1.00 94.81 371 TYR A CA 1
ATOM 3011 C C . TYR A 1 371 ? 6.312 -15.675 8.032 1.00 94.81 371 TYR A C 1
ATOM 3013 O O . TYR A 1 371 ? 5.187 -15.313 7.704 1.00 94.81 371 TYR A O 1
ATOM 3021 N N . THR A 1 372 ? 6.822 -16.840 7.633 1.00 97.56 372 THR A N 1
ATOM 3022 C CA . THR A 1 372 ? 6.108 -17.822 6.808 1.00 97.56 372 THR A CA 1
ATOM 3023 C C . THR A 1 372 ? 4.845 -18.300 7.525 1.00 97.56 372 THR A C 1
ATOM 3025 O O . THR A 1 372 ? 3.766 -18.298 6.936 1.00 97.56 372 THR A O 1
ATOM 3028 N N . ASN A 1 373 ? 4.947 -18.646 8.812 1.00 97.00 373 ASN A N 1
ATOM 3029 C CA . ASN A 1 373 ? 3.805 -19.042 9.642 1.00 97.00 373 ASN A CA 1
ATOM 3030 C C . ASN A 1 373 ? 2.776 -17.918 9.791 1.00 97.00 373 ASN A C 1
ATOM 3032 O O . ASN A 1 373 ? 1.575 -18.178 9.764 1.00 97.00 373 ASN A O 1
ATOM 3036 N N . PHE A 1 374 ? 3.239 -16.675 9.916 1.00 96.44 374 PHE A N 1
ATOM 3037 C CA . PHE A 1 374 ? 2.378 -15.500 9.940 1.00 96.44 374 PHE A CA 1
ATOM 3038 C C . PHE A 1 374 ? 1.616 -15.309 8.619 1.00 96.44 374 PHE A C 1
ATOM 3040 O O . PHE A 1 374 ? 0.405 -15.119 8.644 1.00 96.44 374 PHE A O 1
ATOM 3047 N N . LEU A 1 375 ? 2.278 -15.413 7.461 1.00 98.25 375 LEU A N 1
ATOM 3048 C CA . LEU A 1 375 ? 1.588 -15.318 6.168 1.00 98.25 375 LEU A CA 1
ATOM 3049 C C . LEU A 1 375 ? 0.520 -16.414 6.021 1.00 98.25 375 LEU A C 1
ATOM 3051 O O . LEU A 1 375 ? -0.606 -16.122 5.627 1.00 98.25 375 LEU A O 1
ATOM 3055 N N . VAL A 1 376 ? 0.851 -17.657 6.390 1.00 98.62 376 VAL A N 1
ATOM 3056 C CA . VAL A 1 376 ? -0.089 -18.793 6.376 1.00 98.62 376 VAL A CA 1
ATOM 3057 C C . VAL A 1 376 ? -1.296 -18.529 7.278 1.00 98.62 376 VAL A C 1
ATOM 3059 O O . VAL A 1 376 ? -2.434 -18.726 6.853 1.00 98.62 376 VAL A O 1
ATOM 3062 N N . SER A 1 377 ? -1.081 -18.036 8.502 1.00 97.94 377 SER A N 1
ATOM 3063 C CA . SER A 1 377 ? -2.185 -17.750 9.422 1.00 97.94 377 SER A CA 1
ATOM 3064 C C . SER A 1 377 ? -3.076 -16.606 8.931 1.00 97.94 377 SER A C 1
ATOM 3066 O O . SER A 1 377 ? -4.294 -16.670 9.101 1.00 97.94 377 SER A O 1
ATOM 3068 N N . GLU A 1 378 ? -2.514 -15.598 8.260 1.00 97.88 378 GLU A N 1
ATOM 3069 C CA . GLU A 1 378 ? -3.285 -14.535 7.611 1.00 97.88 378 GLU A CA 1
ATOM 3070 C C . GLU A 1 378 ? -4.129 -15.078 6.447 1.00 97.88 378 GLU A C 1
ATOM 3072 O O . GLU A 1 378 ? -5.323 -14.770 6.371 1.00 97.88 378 GLU A O 1
ATOM 3077 N N . PHE A 1 379 ? -3.559 -15.924 5.577 1.00 98.62 379 PHE A N 1
ATOM 3078 C CA . PHE A 1 379 ? -4.308 -16.555 4.486 1.00 98.62 379 PHE A CA 1
ATOM 3079 C C . PHE A 1 379 ? -5.485 -17.371 5.009 1.00 98.62 379 PHE A C 1
ATOM 3081 O O . PHE A 1 379 ? -6.600 -17.209 4.514 1.00 98.62 379 PHE A O 1
ATOM 3088 N N . GLU A 1 380 ? -5.265 -18.180 6.044 1.00 98.31 380 GLU A N 1
ATOM 3089 C CA . GLU A 1 380 ? -6.327 -18.939 6.694 1.00 98.31 380 GLU A CA 1
ATOM 3090 C C . GLU A 1 380 ? -7.385 -18.046 7.347 1.00 98.31 380 GLU A C 1
ATOM 3092 O O . GLU A 1 380 ? -8.583 -18.323 7.255 1.00 98.31 380 GLU A O 1
ATOM 3097 N N . LYS A 1 381 ? -6.958 -16.987 8.043 1.00 96.94 381 LYS A N 1
ATOM 3098 C CA . LYS A 1 381 ? -7.856 -16.089 8.770 1.00 96.94 381 LYS A CA 1
ATOM 3099 C C . LYS A 1 381 ? -8.846 -15.415 7.822 1.00 96.94 381 LYS A C 1
ATOM 3101 O O . LYS A 1 381 ? -10.049 -15.447 8.080 1.00 96.94 381 LYS A O 1
ATOM 3106 N N . TYR A 1 382 ? -8.359 -14.838 6.724 1.00 98.06 382 TYR A N 1
ATOM 3107 C CA . TYR A 1 382 ? -9.214 -14.170 5.743 1.00 98.06 382 TYR A CA 1
ATOM 3108 C C . TYR A 1 382 ? -9.960 -15.160 4.840 1.00 98.06 382 TYR A C 1
ATOM 3110 O O . TYR A 1 382 ? -11.148 -14.960 4.583 1.00 98.06 382 TYR A O 1
ATOM 3118 N N . GLY A 1 383 ? -9.329 -16.261 4.421 1.00 98.00 383 GLY A N 1
ATOM 3119 C CA . GLY A 1 383 ? -9.939 -17.263 3.536 1.00 98.00 383 GLY A CA 1
ATOM 3120 C C . GLY A 1 383 ? -11.131 -18.004 4.152 1.00 98.00 383 GLY A C 1
ATOM 3121 O O . GLY A 1 383 ? -12.023 -18.473 3.448 1.00 98.00 383 GLY A O 1
ATOM 3122 N N . LYS A 1 384 ? -11.228 -18.053 5.488 1.00 96.94 384 LYS A N 1
ATOM 3123 C CA . LYS A 1 384 ? -12.392 -18.624 6.188 1.00 96.94 384 LYS A CA 1
ATOM 3124 C C . LYS A 1 384 ? -13.647 -17.743 6.099 1.00 96.94 384 LYS A C 1
ATOM 3126 O O . LYS A 1 384 ? -14.746 -18.270 6.300 1.00 96.94 384 LYS A O 1
ATOM 3131 N N . THR A 1 385 ? -13.509 -16.452 5.783 1.00 98.19 385 THR A N 1
ATOM 3132 C CA . THR A 1 385 ? -14.629 -15.495 5.750 1.00 98.19 385 THR A CA 1
ATOM 3133 C C . THR A 1 385 ? -15.584 -15.754 4.572 1.00 98.19 385 THR A C 1
ATOM 3135 O O . THR A 1 385 ? -15.128 -16.063 3.468 1.00 98.19 385 THR A O 1
ATOM 3138 N N . PRO A 1 386 ? -16.913 -15.612 4.758 1.00 97.88 386 PRO A N 1
ATOM 3139 C CA . PRO A 1 386 ? -17.880 -15.675 3.658 1.00 97.88 386 PRO A CA 1
ATOM 3140 C C . PRO A 1 386 ? -17.566 -14.704 2.516 1.00 97.88 386 PRO A C 1
ATOM 3142 O O . PRO A 1 386 ? -17.705 -15.066 1.347 1.00 97.88 386 PRO A O 1
ATOM 3145 N N . TYR A 1 387 ? -17.083 -13.504 2.848 1.00 98.00 387 TYR A N 1
ATOM 3146 C CA . TYR A 1 387 ? -16.678 -12.502 1.870 1.00 98.00 387 TYR A CA 1
ATOM 3147 C C . TYR A 1 387 ? -15.605 -13.030 0.914 1.00 98.00 387 TYR A C 1
ATOM 3149 O O . TYR A 1 387 ? -15.825 -13.051 -0.296 1.00 98.00 387 TYR A O 1
ATOM 3157 N N . MET A 1 388 ? -14.479 -13.535 1.432 1.00 97.75 388 MET A N 1
ATOM 3158 C CA . MET A 1 388 ? -13.402 -14.048 0.576 1.00 97.75 388 MET A CA 1
ATOM 3159 C C . MET A 1 388 ? -13.790 -15.334 -0.160 1.00 97.75 388 MET A C 1
ATOM 3161 O O . MET A 1 388 ? -13.400 -15.504 -1.310 1.00 97.75 388 MET A O 1
ATOM 3165 N N . LYS A 1 389 ? -14.614 -16.201 0.442 1.00 97.00 389 LYS A N 1
ATOM 3166 C CA . LYS A 1 389 ? -15.119 -17.418 -0.224 1.00 97.00 389 LYS A CA 1
ATOM 3167 C C . LYS A 1 389 ? -16.026 -17.134 -1.417 1.00 97.00 389 LYS A C 1
ATOM 3169 O O . LYS A 1 389 ? -16.121 -17.959 -2.318 1.00 97.00 389 LYS A O 1
ATOM 3174 N N . SER A 1 390 ? -16.711 -15.992 -1.414 1.00 96.94 390 SER A N 1
ATOM 3175 C CA . SER A 1 390 ? -17.554 -15.567 -2.537 1.00 96.94 390 SER A CA 1
ATOM 3176 C C . SER A 1 390 ? -16.766 -14.954 -3.701 1.00 96.94 390 SER A C 1
ATOM 3178 O O . SER A 1 390 ? -17.343 -14.708 -4.761 1.00 96.94 390 SER A O 1
ATOM 3180 N N . LYS A 1 391 ? -15.459 -14.717 -3.520 1.00 97.19 391 LYS A N 1
ATOM 3181 C CA . LYS A 1 391 ? -14.594 -14.142 -4.546 1.00 97.19 391 LYS A CA 1
ATOM 3182 C C . LYS A 1 391 ? -13.947 -15.196 -5.436 1.00 97.19 391 LYS A C 1
ATOM 3184 O O . LYS A 1 391 ? -13.693 -16.329 -5.040 1.00 97.19 391 LYS A O 1
ATOM 3189 N N . GLU A 1 392 ? -13.640 -14.768 -6.647 1.00 97.62 392 GLU A N 1
ATOM 3190 C CA . GLU A 1 392 ? -12.765 -15.438 -7.596 1.00 97.62 392 GLU A CA 1
ATOM 3191 C C . GLU A 1 392 ? -11.483 -14.604 -7.715 1.00 97.62 392 GLU A C 1
ATOM 3193 O O . GLU A 1 392 ? -11.513 -13.450 -8.157 1.00 97.62 392 GLU A O 1
ATOM 3198 N N . ILE A 1 393 ? -10.364 -15.165 -7.260 1.00 98.44 393 ILE A N 1
ATOM 3199 C CA . ILE A 1 393 ? -9.075 -14.479 -7.225 1.00 98.44 393 ILE A CA 1
ATOM 3200 C C . ILE A 1 393 ? -8.467 -14.498 -8.623 1.00 98.44 393 ILE A C 1
ATOM 3202 O O . ILE A 1 393 ? -8.109 -15.553 -9.140 1.00 98.44 393 ILE A O 1
ATOM 3206 N N . LYS A 1 394 ? -8.360 -13.309 -9.220 1.00 98.44 394 LYS A N 1
ATOM 3207 C CA . LYS A 1 394 ? -7.831 -13.090 -10.572 1.00 98.44 394 LYS A CA 1
ATOM 3208 C C . LYS A 1 394 ? -6.330 -12.829 -10.594 1.00 98.44 394 LYS A C 1
ATOM 3210 O O . LYS A 1 394 ? -5.690 -12.994 -11.630 1.00 98.44 394 LYS A O 1
ATOM 3215 N N . VAL A 1 395 ? -5.781 -12.362 -9.474 1.00 98.69 395 VAL A N 1
ATOM 3216 C CA . VAL A 1 395 ? -4.364 -12.022 -9.352 1.00 98.69 395 VAL A CA 1
ATOM 3217 C C . VAL A 1 395 ? -3.851 -12.381 -7.967 1.00 98.69 395 VAL A C 1
ATOM 3219 O O . VAL A 1 395 ? -4.460 -12.015 -6.959 1.00 98.69 395 VAL A O 1
ATOM 3222 N N . VAL A 1 396 ? -2.681 -13.010 -7.929 1.00 98.75 396 VAL A N 1
ATOM 3223 C CA . VAL A 1 396 ? -1.844 -13.131 -6.735 1.00 98.75 396 VAL A CA 1
ATOM 3224 C C . VAL A 1 396 ? -0.505 -12.468 -7.041 1.00 98.75 396 VAL A C 1
ATOM 3226 O O . VAL A 1 396 ? 0.226 -12.905 -7.926 1.00 98.75 396 VAL A O 1
ATOM 3229 N N . PHE A 1 397 ? -0.174 -11.397 -6.326 1.00 98.69 397 PHE A N 1
ATOM 3230 C CA . PHE A 1 397 ? 1.049 -10.633 -6.554 1.00 98.69 397 PHE A CA 1
ATOM 3231 C C . PHE A 1 397 ? 1.910 -10.621 -5.295 1.00 98.69 397 PHE A C 1
ATOM 3233 O O . PHE A 1 397 ? 1.501 -10.098 -4.262 1.00 98.69 397 PHE A O 1
ATOM 3240 N N . PHE A 1 398 ? 3.118 -11.164 -5.389 1.00 98.38 398 PHE A N 1
ATOM 3241 C CA . PHE A 1 398 ? 4.130 -11.105 -4.342 1.00 98.38 398 PHE A CA 1
ATOM 3242 C C . PHE A 1 398 ? 5.139 -10.004 -4.662 1.00 98.38 398 PHE A C 1
ATOM 3244 O O . PHE A 1 398 ? 5.824 -10.081 -5.682 1.00 98.38 398 PHE A O 1
ATOM 3251 N N . GLY A 1 399 ? 5.280 -9.028 -3.766 1.00 94.69 399 GLY A N 1
ATOM 3252 C CA . GLY A 1 399 ? 6.238 -7.933 -3.919 1.00 94.69 399 GLY A CA 1
ATOM 3253 C C . GLY A 1 399 ? 6.843 -7.441 -2.608 1.00 94.69 399 GLY A C 1
ATOM 3254 O O . GLY A 1 399 ? 6.779 -8.113 -1.576 1.00 94.69 399 GLY A O 1
ATOM 3255 N N . GLY A 1 400 ? 7.426 -6.244 -2.650 1.00 87.38 400 GLY A N 1
ATOM 3256 C CA . GLY A 1 400 ? 7.903 -5.511 -1.476 1.00 87.38 400 GLY A CA 1
ATOM 3257 C C . GLY A 1 400 ? 9.422 -5.417 -1.406 1.00 87.38 400 GLY A C 1
ATOM 3258 O O . GLY A 1 400 ? 10.022 -4.493 -1.949 1.00 87.38 400 GLY A O 1
ATOM 3259 N N . GLY A 1 401 ? 10.045 -6.342 -0.681 1.00 85.88 401 GLY A N 1
ATOM 3260 C CA . GLY A 1 401 ? 11.488 -6.535 -0.686 1.00 85.88 401 GLY A CA 1
ATOM 3261 C C . GLY A 1 401 ? 11.898 -7.448 -1.835 1.00 85.88 401 GLY A C 1
ATOM 3262 O O . GLY A 1 401 ? 12.073 -7.024 -2.972 1.00 85.88 401 GLY A O 1
ATOM 3263 N N . THR A 1 402 ? 12.116 -8.722 -1.533 1.00 91.44 402 THR A N 1
ATOM 3264 C CA . THR A 1 402 ? 12.468 -9.735 -2.526 1.00 91.44 402 THR A CA 1
ATOM 3265 C C . THR A 1 402 ? 11.795 -11.050 -2.145 1.00 91.44 402 THR A C 1
ATOM 3267 O O . THR A 1 402 ? 12.389 -11.834 -1.411 1.00 91.44 402 THR A O 1
ATOM 3270 N N . PRO A 1 403 ? 10.558 -11.316 -2.605 1.00 94.69 403 PRO A N 1
ATOM 3271 C CA . PRO A 1 403 ? 9.812 -12.534 -2.271 1.00 94.69 403 PRO A CA 1
ATOM 3272 C C . PRO A 1 403 ? 10.611 -13.831 -2.427 1.00 94.69 403 PRO A C 1
ATOM 3274 O O . PRO A 1 403 ? 10.530 -14.727 -1.589 1.00 94.69 403 PRO A O 1
ATOM 3277 N N . THR A 1 404 ? 11.464 -13.909 -3.449 1.00 93.81 404 THR A N 1
ATOM 3278 C CA . THR A 1 404 ? 12.329 -15.067 -3.714 1.00 93.81 404 THR A CA 1
ATOM 3279 C C . THR A 1 404 ? 13.451 -15.278 -2.701 1.00 93.81 404 THR A C 1
ATOM 3281 O O . THR A 1 404 ? 14.204 -16.241 -2.835 1.00 93.81 404 THR A O 1
ATOM 3284 N N . ILE A 1 405 ? 13.585 -14.429 -1.682 1.00 93.44 405 ILE A N 1
ATOM 3285 C CA . ILE A 1 405 ? 14.459 -14.689 -0.535 1.00 93.44 405 ILE A CA 1
ATOM 3286 C C . ILE A 1 405 ? 13.942 -15.843 0.334 1.00 93.44 405 ILE A C 1
ATOM 3288 O O . ILE A 1 405 ? 14.735 -16.516 0.991 1.00 93.44 405 ILE A O 1
ATOM 3292 N N . LEU A 1 406 ? 12.628 -16.101 0.302 1.00 95.00 406 LEU A N 1
ATOM 3293 C CA . LEU A 1 406 ? 12.020 -17.254 0.954 1.00 95.00 406 LEU A CA 1
ATOM 3294 C C . LEU A 1 406 ? 12.641 -18.545 0.408 1.00 95.00 406 LEU A C 1
ATOM 3296 O O . LEU A 1 406 ? 12.894 -18.697 -0.798 1.00 95.00 406 LEU A O 1
ATOM 3300 N N . LYS A 1 407 ? 12.910 -19.478 1.321 1.00 95.25 407 LYS A N 1
ATOM 3301 C CA . LYS A 1 407 ? 13.431 -20.799 0.973 1.00 95.25 407 LYS A CA 1
ATOM 3302 C C . LYS A 1 407 ? 12.358 -21.613 0.259 1.00 95.25 407 LYS A C 1
ATOM 3304 O O . LYS A 1 407 ? 11.164 -21.348 0.367 1.00 95.25 407 LYS A O 1
ATOM 3309 N N . GLU A 1 408 ? 12.806 -22.638 -0.451 1.00 96.50 408 GLU A N 1
ATOM 3310 C CA . GLU A 1 408 ? 11.959 -23.545 -1.228 1.00 96.50 408 GLU A CA 1
ATOM 3311 C C . GLU A 1 408 ? 10.795 -24.105 -0.391 1.00 96.50 408 GLU A C 1
ATOM 3313 O O . GLU A 1 408 ? 9.638 -23.924 -0.761 1.00 96.50 408 GLU A O 1
ATOM 3318 N N . HIS A 1 409 ? 11.071 -24.651 0.800 1.00 96.75 409 HIS A N 1
ATOM 3319 C CA . HIS A 1 409 ? 10.033 -25.198 1.684 1.00 96.75 409 HIS A CA 1
ATOM 3320 C C . HIS A 1 409 ? 9.062 -24.138 2.234 1.00 96.75 409 HIS A C 1
ATOM 3322 O O . HIS A 1 409 ? 7.894 -24.442 2.474 1.00 96.75 409 HIS A O 1
ATOM 3328 N N . GLN A 1 410 ? 9.521 -22.894 2.412 1.00 97.81 410 GLN A N 1
ATOM 3329 C CA . GLN A 1 410 ? 8.692 -21.773 2.873 1.00 97.81 410 GLN A CA 1
ATOM 3330 C C . GLN A 1 410 ? 7.720 -21.329 1.779 1.00 97.81 410 GLN A C 1
ATOM 3332 O O . GLN A 1 410 ? 6.531 -21.158 2.048 1.00 97.81 410 GLN A O 1
ATOM 3337 N N . LEU A 1 411 ? 8.206 -21.208 0.538 1.00 98.12 411 LEU A N 1
ATOM 3338 C CA . LEU A 1 411 ? 7.371 -20.918 -0.629 1.00 98.12 411 LEU A CA 1
ATOM 3339 C C . LEU A 1 411 ? 6.301 -21.996 -0.821 1.00 98.12 411 LEU A C 1
ATOM 3341 O O . LEU A 1 411 ? 5.128 -21.659 -0.955 1.00 98.12 411 LEU A O 1
ATOM 3345 N N . GLU A 1 412 ? 6.673 -23.280 -0.747 1.00 98.12 412 GLU A N 1
ATOM 3346 C CA . GLU A 1 412 ? 5.703 -24.380 -0.850 1.00 98.12 412 GLU A CA 1
ATOM 3347 C C . GLU A 1 412 ? 4.594 -24.273 0.202 1.00 98.12 412 GLU A C 1
ATOM 3349 O O . GLU A 1 412 ? 3.415 -24.427 -0.116 1.00 98.12 412 GLU A O 1
ATOM 3354 N N . LYS A 1 413 ? 4.955 -23.968 1.453 1.00 98.44 413 LYS A N 1
ATOM 3355 C CA . LYS A 1 413 ? 3.999 -23.832 2.557 1.00 98.44 413 LYS A CA 1
ATOM 3356 C C . LYS A 1 413 ? 3.019 -22.676 2.338 1.00 98.44 413 LYS A C 1
ATOM 3358 O O . LYS A 1 413 ? 1.817 -22.845 2.539 1.00 98.44 413 LYS A O 1
ATOM 3363 N N . ILE A 1 414 ? 3.523 -21.523 1.900 1.00 98.69 414 ILE A N 1
ATOM 3364 C CA . ILE A 1 414 ? 2.724 -20.326 1.599 1.00 98.69 414 ILE A CA 1
ATOM 3365 C C . ILE A 1 414 ? 1.783 -20.602 0.425 1.00 98.69 414 ILE A C 1
ATOM 3367 O O . ILE A 1 414 ? 0.581 -20.370 0.534 1.00 98.69 414 ILE A O 1
ATOM 3371 N N . PHE A 1 415 ? 2.300 -21.123 -0.687 1.00 98.69 415 PHE A N 1
ATOM 3372 C CA . PHE A 1 415 ? 1.493 -21.364 -1.881 1.00 98.69 415 PHE A CA 1
ATOM 3373 C C . PHE A 1 415 ? 0.422 -22.421 -1.651 1.00 98.69 415 PHE A C 1
ATOM 3375 O O . PHE A 1 415 ? -0.722 -22.227 -2.058 1.00 98.69 415 PHE A O 1
ATOM 3382 N N . LYS A 1 416 ? 0.753 -23.500 -0.936 1.00 98.56 416 LYS A N 1
ATOM 3383 C CA . LYS A 1 416 ? -0.234 -24.498 -0.525 1.00 98.56 416 LYS A CA 1
ATOM 3384 C C . LYS A 1 416 ? -1.367 -23.863 0.288 1.00 98.56 416 LYS A C 1
ATOM 3386 O O . LYS A 1 416 ? -2.528 -24.111 -0.014 1.00 98.56 416 LYS A O 1
ATOM 3391 N N . SER A 1 417 ? -1.041 -22.992 1.246 1.00 98.69 417 SER A N 1
ATOM 3392 C CA . SER A 1 417 ? -2.050 -22.273 2.033 1.00 98.69 417 SER A CA 1
ATOM 3393 C C . SER A 1 417 ? -2.955 -21.390 1.163 1.00 98.69 417 SER A C 1
ATOM 3395 O O . SER A 1 417 ? -4.164 -21.365 1.382 1.00 98.69 417 SER A O 1
ATOM 3397 N N . ILE A 1 418 ? -2.415 -20.717 0.140 1.00 98.62 418 ILE A N 1
ATOM 3398 C CA . ILE A 1 418 ? -3.224 -19.926 -0.802 1.00 98.62 418 ILE A CA 1
ATOM 3399 C C . ILE A 1 418 ? -4.229 -20.824 -1.539 1.00 98.62 418 ILE A C 1
ATOM 3401 O O . ILE A 1 418 ? -5.425 -20.540 -1.517 1.00 98.62 418 ILE A O 1
ATOM 3405 N N . HIS A 1 419 ? -3.761 -21.928 -2.128 1.00 98.38 419 HIS A N 1
ATOM 3406 C CA . HIS A 1 419 ? -4.611 -22.875 -2.865 1.00 98.38 419 HIS A CA 1
ATOM 3407 C C . HIS A 1 419 ? -5.675 -23.548 -1.984 1.00 98.38 419 HIS A C 1
ATOM 3409 O O . HIS A 1 419 ? -6.770 -23.839 -2.450 1.00 98.38 419 HIS A O 1
ATOM 3415 N N . GLU A 1 420 ? -5.386 -23.778 -0.702 1.00 98.25 420 GLU A N 1
ATOM 3416 C CA . GLU A 1 420 ? -6.342 -24.373 0.242 1.00 98.25 420 GLU A CA 1
ATOM 3417 C C . GLU A 1 420 ? -7.440 -23.401 0.703 1.00 98.25 420 GLU A C 1
ATOM 3419 O O . GLU A 1 420 ? -8.510 -23.841 1.128 1.00 98.25 420 GLU A O 1
ATOM 3424 N N . ASN A 1 421 ? -7.187 -22.089 0.654 1.00 98.44 421 ASN A N 1
ATOM 3425 C CA . ASN A 1 421 ? -8.057 -21.082 1.268 1.00 98.44 421 ASN A CA 1
ATOM 3426 C C . ASN A 1 421 ? -8.796 -20.184 0.267 1.00 98.44 421 ASN A C 1
ATOM 3428 O O . ASN A 1 421 ? -9.763 -19.529 0.661 1.00 98.44 421 ASN A O 1
ATOM 3432 N N . TYR A 1 422 ? -8.376 -20.139 -0.999 1.00 98.25 422 TYR A N 1
ATOM 3433 C CA . TYR A 1 422 ? -8.932 -19.226 -1.998 1.00 98.25 422 TYR A CA 1
ATOM 3434 C C . TYR A 1 422 ? -9.287 -19.936 -3.304 1.00 98.25 422 TYR A C 1
ATOM 3436 O O . TYR A 1 422 ? -8.608 -20.859 -3.740 1.00 98.25 422 TYR A O 1
ATOM 3444 N N . ASN A 1 423 ? -10.346 -19.455 -3.955 1.00 97.56 423 ASN A N 1
ATOM 3445 C CA . ASN A 1 423 ? -10.732 -19.883 -5.294 1.00 97.56 423 ASN A CA 1
ATOM 3446 C C . ASN A 1 423 ? -9.992 -19.036 -6.337 1.00 97.56 423 ASN A C 1
ATOM 3448 O O . ASN A 1 423 ? -10.383 -17.895 -6.591 1.00 97.56 423 ASN A O 1
ATOM 3452 N N . LEU A 1 424 ? -8.909 -19.571 -6.897 1.00 98.38 424 LEU A N 1
ATOM 3453 C CA . LEU A 1 424 ? -8.132 -18.926 -7.957 1.00 98.38 424 LEU A CA 1
ATOM 3454 C C . LEU A 1 424 ? -8.798 -19.210 -9.305 1.00 98.38 424 LEU A C 1
ATOM 3456 O O . LEU A 1 424 ? -9.238 -20.332 -9.546 1.00 98.38 424 LEU A O 1
ATOM 3460 N N . SER A 1 425 ? -8.881 -18.207 -10.178 1.00 97.31 425 SER A N 1
ATOM 3461 C CA . SER A 1 425 ? -9.365 -18.439 -11.539 1.00 97.31 425 SER A CA 1
ATOM 3462 C C . SER A 1 425 ? -8.360 -19.245 -12.362 1.00 97.31 425 SER A C 1
ATOM 3464 O O . SER A 1 425 ? -7.153 -19.170 -12.130 1.00 97.31 425 SER A O 1
ATOM 3466 N N . ASP A 1 426 ? -8.848 -19.964 -13.375 1.00 95.31 426 ASP A N 1
ATOM 3467 C CA . ASP A 1 426 ? -7.994 -20.729 -14.299 1.00 95.31 426 ASP A CA 1
ATOM 3468 C C . ASP A 1 426 ? -6.967 -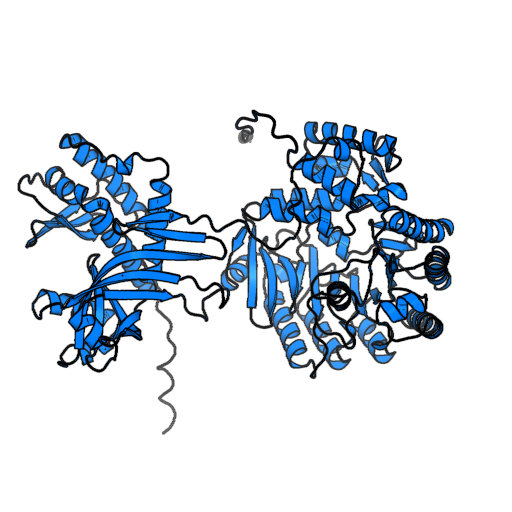19.841 -15.027 1.00 95.31 426 ASP A C 1
ATOM 3470 O O . ASP A 1 426 ? -5.880 -20.287 -15.387 1.00 95.31 426 ASP A O 1
ATOM 3474 N N . ASP A 1 427 ? -7.309 -18.566 -15.230 1.00 95.06 427 ASP A N 1
ATOM 3475 C CA . ASP A 1 427 ? -6.481 -17.538 -15.860 1.00 95.06 427 ASP A CA 1
ATOM 3476 C C . ASP A 1 427 ? -5.781 -16.609 -14.850 1.00 95.06 427 ASP A C 1
ATOM 3478 O O . ASP A 1 427 ? -5.375 -15.501 -15.210 1.00 95.06 427 ASP A O 1
ATOM 3482 N N . CYS A 1 428 ? -5.658 -17.028 -13.584 1.00 97.81 428 CYS A N 1
ATOM 3483 C CA . CYS A 1 428 ? -5.068 -16.209 -12.530 1.00 97.81 428 CYS A CA 1
ATOM 3484 C C . CYS A 1 428 ? -3.631 -15.789 -12.884 1.00 97.81 428 CYS A C 1
ATOM 3486 O O . CYS A 1 428 ? -2.750 -16.621 -13.120 1.00 97.81 428 CYS A O 1
ATOM 3488 N N . GLU A 1 429 ? -3.363 -14.481 -12.865 1.00 98.50 429 GLU A N 1
ATOM 3489 C CA . GLU A 1 429 ? -1.996 -13.960 -12.954 1.00 98.50 429 GLU A CA 1
ATOM 3490 C C . GLU A 1 429 ? -1.318 -14.136 -11.594 1.00 98.50 429 GLU A C 1
ATOM 3492 O O . GLU A 1 429 ? -1.692 -13.487 -10.615 1.00 98.50 429 GLU A O 1
ATOM 3497 N N . PHE A 1 430 ? -0.313 -15.003 -11.523 1.00 98.56 430 PHE A N 1
ATOM 3498 C CA . PHE A 1 430 ? 0.437 -15.257 -10.301 1.00 98.56 430 PHE A CA 1
ATOM 3499 C C . PHE A 1 430 ? 1.871 -14.762 -10.491 1.00 98.56 430 PHE A C 1
ATOM 3501 O O . PHE A 1 430 ? 2.699 -15.396 -11.150 1.00 98.56 430 PHE A O 1
ATOM 3508 N N . THR A 1 431 ? 2.136 -13.587 -9.914 1.00 98.56 431 THR A N 1
ATOM 3509 C CA . THR A 1 431 ? 3.385 -12.841 -10.070 1.00 98.56 431 THR A CA 1
ATOM 3510 C C . THR A 1 431 ? 4.258 -12.905 -8.828 1.00 98.56 431 THR A C 1
ATOM 3512 O O . THR A 1 431 ? 3.778 -12.632 -7.728 1.00 98.56 431 THR A O 1
ATOM 3515 N N . LEU A 1 432 ? 5.558 -13.142 -9.015 1.00 97.75 432 LEU A N 1
ATOM 3516 C CA . LEU A 1 432 ? 6.584 -12.904 -7.996 1.00 97.75 432 LEU A CA 1
ATOM 3517 C C . LEU A 1 432 ? 7.615 -11.869 -8.462 1.00 97.75 432 LEU A C 1
ATOM 3519 O O . LEU A 1 432 ? 8.233 -12.018 -9.518 1.00 97.75 432 LEU A O 1
ATOM 3523 N N . GLU A 1 433 ? 7.864 -10.857 -7.632 1.00 97.00 433 GLU A N 1
ATOM 3524 C CA . GLU A 1 433 ? 9.073 -10.036 -7.733 1.00 97.00 433 GLU A CA 1
ATOM 3525 C C . GLU A 1 433 ? 10.314 -10.836 -7.307 1.00 97.00 433 GLU A C 1
ATOM 3527 O O . GLU A 1 433 ? 10.279 -11.654 -6.381 1.00 97.00 433 GLU A O 1
ATOM 3532 N N . THR A 1 434 ? 11.433 -10.603 -7.990 1.00 95.44 434 THR A N 1
ATOM 3533 C CA . THR A 1 434 ? 12.662 -11.376 -7.802 1.00 95.44 434 THR A CA 1
ATOM 3534 C C . THR A 1 434 ? 13.922 -10.604 -8.198 1.00 95.44 434 THR A C 1
ATOM 3536 O O . THR A 1 434 ? 13.891 -9.522 -8.791 1.00 95.44 434 THR A O 1
ATOM 3539 N N . THR A 1 435 ? 15.072 -11.199 -7.891 1.00 92.00 435 THR A N 1
ATOM 3540 C CA . THR A 1 435 ? 16.373 -10.831 -8.442 1.00 92.00 435 THR A CA 1
ATOM 3541 C C . THR A 1 435 ? 17.076 -12.071 -9.001 1.00 92.00 435 THR A C 1
ATOM 3543 O O . THR A 1 435 ? 16.814 -13.202 -8.585 1.00 92.00 435 THR A O 1
ATOM 3546 N N . LEU A 1 436 ? 18.013 -11.869 -9.931 1.00 92.06 436 LEU A N 1
ATOM 3547 C CA . LEU A 1 436 ? 18.707 -12.968 -10.613 1.00 92.06 436 LEU A CA 1
ATOM 3548 C C . LEU A 1 436 ? 19.512 -13.887 -9.675 1.00 92.06 436 LEU A C 1
ATOM 3550 O O . LEU A 1 436 ? 19.732 -15.048 -10.011 1.00 92.06 436 LEU A O 1
ATOM 3554 N N . HIS A 1 437 ? 19.989 -13.398 -8.524 1.00 89.31 437 HIS A N 1
ATOM 3555 C CA . HIS A 1 437 ? 20.808 -14.198 -7.600 1.00 89.31 437 HIS A CA 1
ATOM 3556 C C . HIS A 1 437 ? 19.982 -14.990 -6.578 1.00 89.31 437 HIS A C 1
ATOM 3558 O O . HIS A 1 437 ? 20.533 -15.863 -5.913 1.00 89.31 437 HIS A O 1
ATOM 3564 N N . ASN A 1 438 ? 18.672 -14.738 -6.462 1.00 88.00 438 ASN A N 1
ATOM 3565 C CA . ASN A 1 438 ? 17.791 -15.494 -5.560 1.00 88.00 438 ASN A CA 1
ATOM 3566 C C . ASN A 1 438 ? 17.058 -16.662 -6.235 1.00 88.00 438 ASN A C 1
ATOM 3568 O O . ASN A 1 438 ? 16.352 -17.417 -5.553 1.00 88.00 438 ASN A O 1
ATOM 3572 N N . LEU A 1 439 ? 17.226 -16.818 -7.549 1.00 91.25 439 LEU A N 1
ATOM 3573 C CA . LEU A 1 439 ? 16.646 -17.901 -8.332 1.00 91.25 439 LEU A CA 1
ATOM 3574 C C . LEU A 1 439 ? 17.657 -19.025 -8.563 1.00 91.25 439 LEU A C 1
ATOM 3576 O O . LEU A 1 439 ? 18.838 -18.800 -8.826 1.00 91.25 439 LEU A O 1
ATOM 3580 N N . ASN A 1 440 ? 17.152 -20.250 -8.481 1.00 92.38 440 ASN A N 1
ATOM 3581 C CA . ASN A 1 440 ? 17.818 -21.471 -8.910 1.00 92.38 440 ASN A CA 1
ATOM 3582 C C . ASN A 1 440 ? 16.766 -22.363 -9.604 1.00 92.38 440 ASN A C 1
ATOM 3584 O O . ASN A 1 440 ? 15.564 -22.096 -9.502 1.00 92.38 440 ASN A O 1
ATOM 3588 N N . LEU A 1 441 ? 17.198 -23.429 -10.281 1.00 94.12 441 LEU A N 1
ATOM 3589 C CA . LEU A 1 441 ? 16.293 -24.315 -11.025 1.00 94.12 441 LEU A CA 1
ATOM 3590 C C . LEU A 1 441 ? 15.238 -25.008 -10.147 1.00 94.12 441 LEU A C 1
ATOM 3592 O O . LEU A 1 441 ? 14.100 -25.166 -10.578 1.00 94.12 441 LEU A O 1
ATOM 3596 N N . ASN A 1 442 ? 15.577 -25.410 -8.920 1.00 95.69 442 ASN A N 1
ATOM 3597 C CA . ASN A 1 442 ? 14.620 -26.048 -8.008 1.00 95.69 442 ASN A CA 1
ATOM 3598 C C . ASN A 1 442 ? 13.533 -25.067 -7.570 1.00 95.69 442 ASN A C 1
ATOM 3600 O O . ASN A 1 442 ? 12.351 -25.405 -7.578 1.00 95.69 442 ASN A O 1
ATOM 3604 N N . LYS A 1 443 ? 13.921 -23.829 -7.260 1.00 96.00 443 LYS A N 1
ATOM 3605 C CA . LYS A 1 443 ? 12.986 -22.761 -6.929 1.00 96.00 443 LYS A CA 1
ATOM 3606 C C . LYS A 1 443 ? 12.061 -22.474 -8.105 1.00 96.00 443 LYS A C 1
ATOM 3608 O O . LYS A 1 443 ? 10.861 -22.462 -7.884 1.00 96.00 443 LYS A O 1
ATOM 3613 N N . ILE A 1 444 ? 12.578 -22.336 -9.331 1.00 97.19 444 ILE A N 1
ATOM 3614 C CA . ILE A 1 444 ? 11.752 -22.146 -10.542 1.00 97.19 444 ILE A CA 1
ATOM 3615 C C . ILE A 1 444 ? 10.709 -23.266 -10.669 1.00 97.19 444 ILE A C 1
ATOM 3617 O O . ILE A 1 444 ? 9.523 -22.971 -10.779 1.00 97.19 444 ILE A O 1
ATOM 3621 N N . LYS A 1 445 ? 11.119 -24.533 -10.526 1.00 97.00 445 LYS A N 1
ATOM 3622 C CA . LYS A 1 445 ? 10.193 -25.680 -10.554 1.00 97.00 445 LYS A CA 1
ATOM 3623 C C . LYS A 1 445 ? 9.108 -25.596 -9.481 1.00 97.00 445 LYS A C 1
ATOM 3625 O O . LYS A 1 445 ? 7.965 -25.954 -9.744 1.00 97.00 445 LYS A O 1
ATOM 3630 N N . ILE A 1 446 ? 9.444 -25.137 -8.274 1.00 97.44 446 ILE A N 1
ATOM 3631 C CA . ILE A 1 446 ? 8.458 -24.913 -7.207 1.00 97.44 446 ILE A CA 1
ATOM 3632 C C . ILE A 1 446 ? 7.495 -23.788 -7.586 1.00 97.44 446 ILE A C 1
ATOM 3634 O O . ILE A 1 446 ? 6.293 -23.947 -7.399 1.00 97.44 446 ILE A O 1
ATOM 3638 N N . LEU A 1 447 ? 7.993 -22.677 -8.131 1.00 98.00 447 LEU A N 1
ATOM 3639 C CA . LEU A 1 447 ? 7.144 -21.572 -8.575 1.00 98.00 447 LEU A CA 1
ATOM 3640 C C . LEU A 1 447 ? 6.121 -22.068 -9.614 1.00 98.00 447 LEU A C 1
ATOM 3642 O O . LEU A 1 447 ? 4.917 -21.896 -9.421 1.00 98.00 447 LEU A O 1
ATOM 3646 N N . GLU A 1 448 ? 6.582 -22.764 -10.654 1.00 97.69 448 GLU A N 1
ATOM 3647 C CA . GLU A 1 448 ? 5.720 -23.307 -11.713 1.00 97.69 448 GLU A CA 1
ATOM 3648 C C . GLU A 1 448 ? 4.733 -24.356 -11.191 1.00 97.69 448 GLU A C 1
ATOM 3650 O O . GLU A 1 448 ? 3.550 -24.308 -11.524 1.00 97.69 448 GLU A O 1
ATOM 3655 N N . LYS A 1 449 ? 5.183 -25.266 -10.312 1.00 97.81 449 LYS A N 1
ATOM 3656 C CA . LYS A 1 449 ? 4.339 -26.297 -9.680 1.00 97.81 449 LYS A CA 1
ATOM 3657 C C . LYS A 1 449 ? 3.097 -25.706 -9.009 1.00 97.81 449 LYS A C 1
ATOM 3659 O O . LYS A 1 449 ? 2.051 -26.348 -9.016 1.00 97.81 449 LYS A O 1
ATOM 3664 N N . TYR A 1 450 ? 3.212 -24.520 -8.412 1.00 97.88 450 TYR A N 1
ATOM 3665 C CA . TYR A 1 450 ? 2.106 -23.851 -7.720 1.00 97.88 450 TYR A CA 1
ATOM 3666 C C . TYR A 1 450 ? 1.414 -22.768 -8.564 1.00 97.88 450 TYR A C 1
ATOM 3668 O O . TYR A 1 450 ? 0.580 -22.030 -8.035 1.00 97.88 450 TYR A O 1
ATOM 3676 N N . GLY A 1 451 ? 1.707 -22.699 -9.866 1.00 97.44 451 GLY A N 1
ATOM 3677 C CA . GLY A 1 451 ? 0.994 -21.850 -10.819 1.00 97.44 451 GLY A CA 1
ATOM 3678 C C . GLY A 1 451 ? 1.554 -20.438 -10.985 1.00 97.44 451 GLY A C 1
ATOM 3679 O O . GLY A 1 451 ? 0.891 -19.610 -11.604 1.00 97.44 451 GLY A O 1
ATOM 3680 N N . VAL A 1 452 ? 2.754 -20.140 -10.472 1.00 98.44 452 VAL A N 1
ATOM 3681 C CA . VAL A 1 452 ? 3.439 -18.872 -10.773 1.00 98.44 452 VAL A CA 1
ATOM 3682 C C . VAL A 1 452 ? 3.743 -18.824 -12.266 1.00 98.44 452 VAL A C 1
ATOM 3684 O O . VAL A 1 452 ? 4.476 -19.661 -12.785 1.00 98.44 452 VAL A O 1
ATOM 3687 N N . ASN A 1 453 ? 3.192 -17.823 -12.947 1.00 98.19 453 ASN A N 1
ATOM 3688 C CA . ASN A 1 453 ? 3.262 -17.676 -14.401 1.00 98.19 453 ASN A CA 1
ATOM 3689 C C . ASN A 1 453 ? 3.827 -16.317 -14.841 1.00 98.19 453 ASN A C 1
ATOM 3691 O O . ASN A 1 453 ? 3.889 -16.034 -16.038 1.00 98.19 453 ASN A O 1
ATOM 3695 N N . ARG A 1 454 ? 4.278 -15.484 -13.892 1.00 98.19 454 ARG A N 1
ATOM 3696 C CA . ARG A 1 454 ? 4.905 -14.187 -14.161 1.00 98.19 454 ARG A CA 1
ATOM 3697 C C . ARG A 1 454 ? 6.012 -13.882 -13.146 1.00 98.19 454 ARG A C 1
ATOM 3699 O O . ARG A 1 454 ? 5.808 -13.981 -11.938 1.00 98.19 454 ARG A O 1
ATOM 3706 N N . LEU A 1 455 ? 7.184 -13.464 -13.619 1.00 98.19 455 LEU A N 1
ATOM 3707 C CA . LEU A 1 455 ? 8.298 -13.007 -12.782 1.00 98.19 455 LEU A CA 1
ATOM 3708 C C . LEU A 1 455 ? 8.646 -11.557 -13.113 1.00 98.19 455 LEU A C 1
ATOM 3710 O O . LEU A 1 455 ? 8.861 -11.234 -14.275 1.00 98.19 455 LEU A O 1
ATOM 3714 N N . SER A 1 456 ? 8.740 -10.695 -12.097 1.00 97.19 456 SER A N 1
ATOM 3715 C CA . SER A 1 456 ? 9.272 -9.331 -12.246 1.00 97.19 456 SER A CA 1
ATOM 3716 C C . SER A 1 456 ? 10.696 -9.282 -11.710 1.00 97.19 456 SER A C 1
ATOM 3718 O O . SER A 1 456 ? 10.923 -9.373 -10.504 1.00 97.19 456 SER A O 1
ATOM 3720 N N . VAL A 1 457 ? 11.671 -9.205 -12.609 1.00 97.19 457 VAL A N 1
ATOM 3721 C CA . VAL A 1 457 ? 13.095 -9.272 -12.293 1.00 97.19 457 VAL A CA 1
ATOM 3722 C C . VAL A 1 457 ? 13.665 -7.862 -12.198 1.00 97.19 457 VAL A C 1
ATOM 3724 O O . VAL A 1 457 ? 13.799 -7.156 -13.197 1.00 97.19 457 VAL A O 1
ATOM 3727 N N . GLY A 1 458 ? 14.098 -7.467 -11.003 1.00 94.81 458 GLY A N 1
ATOM 3728 C CA . GLY A 1 458 ? 14.790 -6.193 -10.829 1.00 94.81 458 GLY A CA 1
ATOM 3729 C C . GLY A 1 458 ? 16.164 -6.205 -11.507 1.00 94.81 458 GLY A C 1
ATOM 3730 O O . GLY A 1 458 ? 17.125 -6.729 -10.939 1.00 94.81 458 GLY A O 1
ATOM 3731 N N . ILE A 1 459 ? 16.295 -5.615 -12.695 1.00 95.12 459 ILE A N 1
ATOM 3732 C CA . ILE A 1 459 ? 17.583 -5.457 -13.395 1.00 95.12 459 ILE A CA 1
ATOM 3733 C C . ILE A 1 459 ? 18.180 -4.085 -13.091 1.00 95.12 459 ILE A C 1
ATOM 3735 O O . ILE A 1 459 ? 19.359 -3.990 -12.741 1.00 95.12 459 ILE A O 1
ATOM 3739 N N . GLN A 1 460 ? 17.316 -3.074 -13.090 1.00 94.56 460 GLN A N 1
ATOM 3740 C CA . GLN A 1 460 ? 17.556 -1.647 -12.918 1.00 94.56 460 GLN A CA 1
ATOM 3741 C C . GLN A 1 460 ? 18.348 -1.027 -14.069 1.00 94.56 460 GLN A C 1
ATOM 3743 O O . GLN A 1 460 ? 17.865 -0.091 -14.674 1.00 94.56 460 GLN A O 1
ATOM 3748 N N . SER A 1 461 ? 19.500 -1.579 -14.435 1.00 95.69 461 SER A N 1
ATOM 3749 C CA . SER A 1 461 ? 20.200 -1.227 -15.677 1.00 95.69 461 SER A CA 1
ATOM 3750 C C . SER A 1 461 ? 21.114 -2.381 -16.096 1.00 95.69 461 SER A C 1
ATOM 3752 O O . SER A 1 461 ? 21.500 -3.204 -15.246 1.00 95.69 461 SER A O 1
ATOM 3754 N N . PHE A 1 462 ? 21.454 -2.484 -17.382 1.00 96.94 462 PHE A N 1
ATOM 3755 C CA . PHE A 1 462 ? 22.532 -3.363 -17.837 1.00 96.94 462 PHE A CA 1
ATOM 3756 C C . PHE A 1 462 ? 23.883 -2.642 -17.880 1.00 96.94 462 PHE A C 1
ATOM 3758 O O . PHE A 1 462 ? 24.905 -3.315 -17.768 1.00 96.94 462 PHE A O 1
ATOM 3765 N N . ALA A 1 463 ? 23.917 -1.309 -17.944 1.00 96.25 463 ALA A N 1
ATOM 3766 C CA . ALA A 1 463 ? 25.154 -0.535 -17.902 1.00 96.25 463 ALA A CA 1
ATOM 3767 C C . ALA A 1 463 ? 25.904 -0.717 -16.569 1.00 96.25 463 ALA A C 1
ATOM 3769 O O . ALA A 1 463 ? 25.352 -0.549 -15.479 1.00 96.25 463 ALA A O 1
ATOM 3770 N N . GLU A 1 464 ? 27.199 -1.037 -16.638 1.00 94.75 464 GLU A N 1
ATOM 3771 C CA . GLU A 1 464 ? 28.020 -1.368 -15.463 1.00 94.75 464 GLU A CA 1
ATOM 3772 C C . GLU A 1 464 ? 28.056 -0.217 -14.437 1.00 94.75 464 GLU A C 1
ATOM 3774 O O . GLU A 1 464 ? 27.982 -0.439 -13.226 1.00 94.75 464 GLU A O 1
ATOM 3779 N N . LYS A 1 465 ? 28.079 1.034 -14.914 1.00 93.25 465 LYS A N 1
ATOM 3780 C CA . LYS A 1 465 ? 28.013 2.240 -14.076 1.00 93.25 465 LYS A CA 1
ATOM 3781 C C . LYS A 1 465 ? 26.709 2.310 -13.279 1.00 93.25 465 LYS A C 1
ATOM 3783 O O . LYS A 1 465 ? 26.750 2.405 -12.048 1.00 93.25 465 LYS A O 1
ATOM 3788 N N . GLY A 1 466 ? 25.567 2.205 -13.960 1.00 93.19 466 GLY A N 1
ATOM 3789 C CA . GLY A 1 466 ? 24.245 2.200 -13.334 1.00 93.19 466 GLY A CA 1
ATOM 3790 C C . GLY A 1 466 ? 24.090 1.049 -12.343 1.00 93.19 466 GLY A C 1
ATOM 3791 O O . GLY A 1 466 ? 23.649 1.239 -11.209 1.00 93.19 466 GLY A O 1
ATOM 3792 N N . ARG A 1 467 ? 24.551 -0.151 -12.709 1.00 93.62 467 ARG A N 1
ATOM 3793 C CA . ARG A 1 467 ? 24.508 -1.339 -11.843 1.00 93.62 467 ARG A CA 1
ATOM 3794 C C . ARG A 1 467 ? 25.279 -1.150 -10.543 1.00 93.62 467 ARG A C 1
ATOM 3796 O O . ARG A 1 467 ? 24.736 -1.453 -9.476 1.00 93.62 467 ARG A O 1
ATOM 3803 N N . ASN A 1 468 ? 26.498 -0.623 -10.613 1.00 91.75 468 ASN A N 1
ATOM 3804 C CA . ASN A 1 468 ? 27.312 -0.339 -9.433 1.00 91.75 468 ASN A CA 1
ATOM 3805 C C . ASN A 1 468 ? 26.664 0.735 -8.551 1.00 91.75 468 ASN A C 1
ATOM 3807 O O . ASN A 1 468 ? 26.500 0.538 -7.345 1.00 91.75 468 ASN A O 1
ATOM 3811 N N . MET A 1 469 ? 26.190 1.824 -9.158 1.00 90.44 469 MET A N 1
ATOM 3812 C CA . MET A 1 469 ? 25.545 2.929 -8.450 1.00 90.44 469 MET A CA 1
ATOM 3813 C C . MET A 1 469 ? 24.243 2.510 -7.748 1.00 90.44 469 MET A C 1
ATOM 3815 O O . MET A 1 469 ? 23.980 2.896 -6.606 1.00 90.44 469 MET A O 1
ATOM 3819 N N . LEU A 1 470 ? 23.442 1.662 -8.397 1.00 91.06 470 LEU A N 1
ATOM 3820 C CA . LEU A 1 470 ? 22.179 1.126 -7.879 1.00 91.06 470 LEU A CA 1
ATOM 3821 C C . LEU A 1 470 ? 22.378 -0.112 -6.982 1.00 91.06 470 LEU A C 1
ATOM 3823 O O . LEU A 1 470 ? 21.406 -0.719 -6.519 1.00 91.06 470 LEU A O 1
ATOM 3827 N N . ASN A 1 471 ? 23.636 -0.451 -6.677 1.00 90.31 471 ASN A N 1
ATOM 3828 C CA . ASN A 1 471 ? 24.056 -1.521 -5.778 1.00 90.31 471 ASN A CA 1
ATOM 3829 C C . ASN A 1 471 ? 23.629 -2.934 -6.232 1.00 90.31 471 ASN A C 1
ATOM 3831 O O . ASN A 1 471 ? 23.284 -3.781 -5.402 1.00 90.31 471 ASN A O 1
ATOM 3835 N N . ARG A 1 472 ? 23.655 -3.218 -7.541 1.00 91.75 472 ARG A N 1
ATOM 3836 C CA . ARG A 1 472 ? 23.350 -4.546 -8.112 1.00 91.75 472 ARG A CA 1
ATOM 3837 C C . ARG A 1 472 ? 24.492 -5.548 -7.870 1.00 91.75 472 ARG A C 1
ATOM 3839 O O . ARG A 1 472 ? 25.573 -5.174 -7.425 1.00 91.75 472 ARG A O 1
ATOM 3846 N N . THR A 1 473 ? 24.208 -6.843 -8.035 1.00 89.38 473 THR A N 1
ATOM 3847 C CA . THR A 1 473 ? 25.122 -7.940 -7.640 1.00 89.38 473 THR A CA 1
ATOM 3848 C C . THR A 1 473 ? 26.036 -8.408 -8.771 1.00 89.38 473 THR A C 1
ATOM 3850 O O . THR A 1 473 ? 27.214 -8.643 -8.540 1.00 89.38 473 THR A O 1
ATOM 3853 N N . PHE A 1 474 ? 25.492 -8.584 -9.974 1.00 92.75 474 PHE A N 1
ATOM 3854 C CA . PHE A 1 474 ? 26.220 -9.146 -11.116 1.00 92.75 474 PHE A CA 1
ATOM 3855 C C . PHE A 1 474 ? 26.749 -8.059 -12.047 1.00 92.75 474 PHE A C 1
ATOM 3857 O O . PHE A 1 474 ? 26.135 -6.993 -12.116 1.00 92.75 474 PHE A O 1
ATOM 3864 N N . THR A 1 475 ? 27.793 -8.364 -12.819 1.00 95.56 475 THR A N 1
ATOM 3865 C CA . THR A 1 475 ? 28.200 -7.540 -13.969 1.00 95.56 475 THR A CA 1
ATOM 3866 C C . THR A 1 475 ? 27.118 -7.554 -15.050 1.00 95.56 475 THR A C 1
ATOM 3868 O O . THR A 1 475 ? 26.157 -8.336 -14.978 1.00 95.56 475 THR A O 1
ATOM 3871 N N . LYS A 1 476 ? 27.266 -6.695 -16.059 1.00 96.25 476 LYS A N 1
ATOM 3872 C CA . LYS A 1 476 ? 26.420 -6.693 -17.258 1.00 96.25 476 LYS A CA 1
ATOM 3873 C C . LYS A 1 476 ? 26.302 -8.076 -17.911 1.00 96.25 476 LYS A C 1
ATOM 3875 O O . LYS A 1 476 ? 25.194 -8.583 -18.087 1.00 96.25 476 LYS A O 1
ATOM 3880 N N . GLU A 1 477 ? 27.428 -8.708 -18.230 1.00 97.19 477 GL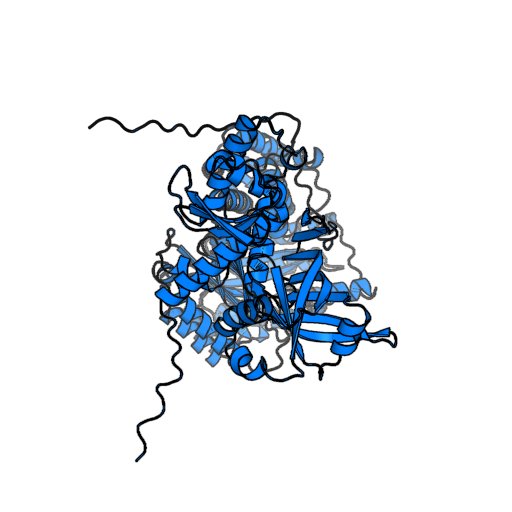U A N 1
ATOM 3881 C CA . GLU A 1 477 ? 27.488 -9.971 -18.982 1.00 97.19 477 GLU A CA 1
ATOM 3882 C C . GLU A 1 477 ? 26.815 -11.107 -18.209 1.00 97.19 477 GLU A C 1
ATOM 3884 O O . GLU A 1 477 ? 26.034 -11.879 -18.766 1.00 97.19 477 GLU A O 1
ATOM 3889 N N . GLU A 1 478 ? 27.070 -11.179 -16.902 1.00 96.69 478 GLU A N 1
ATOM 3890 C CA . GLU A 1 478 ? 26.484 -12.199 -16.037 1.00 96.69 478 GLU A CA 1
ATOM 3891 C C . GLU A 1 478 ? 24.972 -11.992 -15.856 1.00 96.69 478 GLU A C 1
ATOM 3893 O O . GLU A 1 478 ? 24.214 -12.963 -15.796 1.00 96.69 478 GLU A O 1
ATOM 3898 N N . ALA A 1 479 ? 24.505 -10.739 -15.812 1.00 96.62 479 ALA A N 1
ATOM 3899 C CA . ALA A 1 479 ? 23.078 -10.440 -15.764 1.00 96.62 479 ALA A CA 1
ATOM 3900 C C . ALA A 1 479 ? 22.357 -10.880 -17.045 1.00 96.62 479 ALA A C 1
ATOM 3902 O O . ALA A 1 479 ? 21.310 -11.521 -16.956 1.00 96.62 479 ALA A O 1
ATOM 3903 N N . ILE A 1 480 ? 22.937 -10.588 -18.214 1.00 97.94 480 ILE A N 1
ATOM 3904 C CA . ILE A 1 480 ? 22.412 -11.010 -19.521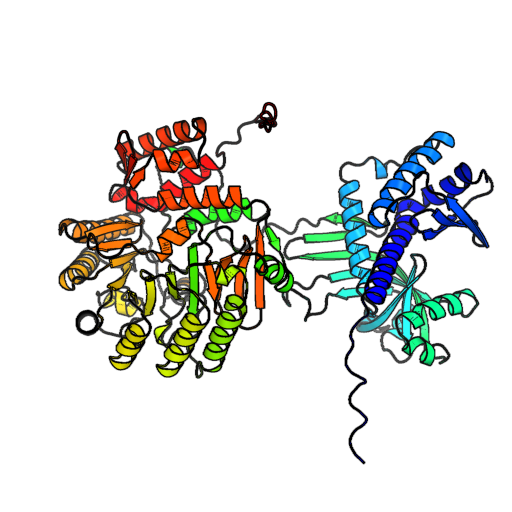 1.00 97.94 480 ILE A CA 1
ATOM 3905 C C . ILE A 1 480 ? 22.370 -12.539 -19.606 1.00 97.94 480 ILE A C 1
ATOM 3907 O O . ILE A 1 480 ? 21.325 -13.106 -19.924 1.00 97.94 480 ILE A O 1
ATOM 3911 N N . ARG A 1 481 ? 23.473 -13.219 -19.257 1.00 97.69 481 ARG A N 1
ATOM 3912 C CA . ARG A 1 481 ? 23.562 -14.688 -19.274 1.00 97.69 481 ARG A CA 1
ATOM 3913 C C . ARG A 1 481 ? 22.478 -15.332 -18.410 1.00 97.69 481 ARG A C 1
ATOM 3915 O O . ARG A 1 481 ? 21.757 -16.204 -18.882 1.00 97.69 481 ARG A O 1
ATOM 3922 N N . ARG A 1 482 ? 22.323 -14.879 -17.164 1.00 96.62 482 ARG A N 1
ATOM 3923 C CA . ARG A 1 482 ? 21.317 -15.423 -16.237 1.00 96.62 482 ARG A CA 1
ATOM 3924 C C . ARG A 1 482 ? 19.887 -15.119 -16.649 1.00 96.62 482 ARG A C 1
ATOM 3926 O O . ARG A 1 482 ? 19.004 -15.932 -16.402 1.00 96.62 482 ARG A O 1
ATOM 3933 N N . LEU A 1 483 ? 19.639 -13.951 -17.235 1.00 97.19 483 LEU A N 1
ATOM 3934 C CA . LEU A 1 483 ? 18.309 -13.601 -17.721 1.00 97.19 483 LEU A CA 1
ATOM 3935 C C . LEU A 1 483 ? 17.921 -14.474 -18.922 1.00 97.19 483 LEU A C 1
ATOM 3937 O O . LEU A 1 483 ? 16.788 -14.948 -18.983 1.00 97.19 483 LEU A O 1
ATOM 3941 N N . LYS A 1 484 ? 18.880 -14.769 -19.809 1.00 97.25 484 LYS A N 1
ATOM 3942 C CA . LYS A 1 484 ? 18.709 -15.747 -20.887 1.00 97.25 484 LYS A CA 1
ATOM 3943 C C . LYS A 1 484 ? 18.405 -17.146 -20.340 1.00 97.25 484 LYS A C 1
ATOM 3945 O O . LYS A 1 484 ? 17.418 -17.751 -20.738 1.00 97.25 484 LYS A O 1
ATOM 3950 N N . GLU A 1 485 ? 19.181 -17.617 -19.364 1.00 96.25 485 GLU A N 1
ATOM 3951 C CA . GLU A 1 485 ? 18.920 -18.902 -18.696 1.00 96.25 485 GLU A CA 1
ATOM 3952 C C . GLU A 1 485 ? 17.539 -18.934 -18.032 1.00 96.25 485 GLU A C 1
ATOM 3954 O O . GLU A 1 485 ? 16.848 -19.948 -18.087 1.00 96.25 485 GLU A O 1
ATOM 3959 N N . LEU A 1 486 ? 17.098 -17.830 -17.425 1.00 96.88 486 LEU A N 1
ATOM 3960 C CA . LEU A 1 486 ? 15.763 -17.742 -16.842 1.00 96.88 486 LEU A CA 1
ATOM 3961 C C . LEU A 1 486 ? 14.668 -17.883 -17.909 1.00 96.88 486 LEU A C 1
ATOM 3963 O O . LEU A 1 486 ? 13.735 -18.649 -17.693 1.00 96.88 486 LEU A O 1
ATOM 3967 N N . LYS A 1 487 ? 14.795 -17.202 -19.057 1.00 95.56 487 LYS A N 1
ATOM 3968 C CA . LYS A 1 487 ? 13.863 -17.335 -20.196 1.00 95.56 487 LYS A CA 1
ATOM 3969 C C . LYS A 1 487 ? 13.812 -18.761 -20.748 1.00 95.56 487 LYS A C 1
ATOM 3971 O O . LYS A 1 487 ? 12.756 -19.199 -21.184 1.00 95.56 487 LYS A O 1
ATOM 3976 N N . GLU A 1 488 ? 14.934 -19.476 -20.729 1.00 95.62 488 GLU A N 1
ATOM 3977 C CA . GLU A 1 488 ? 15.012 -20.867 -21.192 1.00 95.62 488 GLU A CA 1
ATOM 3978 C C . GLU A 1 488 ? 14.389 -21.864 -20.198 1.00 95.62 488 GLU A C 1
ATOM 3980 O O . GLU A 1 488 ? 13.918 -22.922 -20.611 1.00 95.62 488 GLU A O 1
ATOM 3985 N N . ASN A 1 489 ? 14.381 -21.548 -18.896 1.00 96.38 489 ASN A N 1
ATOM 3986 C CA . ASN A 1 489 ? 13.969 -22.481 -17.838 1.00 96.38 489 ASN A CA 1
ATOM 3987 C C . ASN A 1 489 ? 12.615 -22.168 -17.183 1.00 96.38 489 ASN A C 1
ATOM 3989 O O . ASN A 1 489 ? 12.106 -23.023 -16.464 1.00 96.38 489 ASN A O 1
ATOM 3993 N N . PHE A 1 490 ? 12.049 -20.974 -17.378 1.00 97.81 490 PHE A N 1
ATOM 3994 C CA . PHE A 1 490 ? 10.734 -20.595 -16.858 1.00 97.81 490 PHE A CA 1
ATOM 3995 C C . PHE A 1 490 ? 9.729 -20.474 -18.004 1.00 97.81 490 PHE A C 1
ATOM 3997 O O . PHE A 1 490 ? 9.914 -19.684 -18.924 1.00 97.81 490 PHE A O 1
ATOM 4004 N N . SER A 1 491 ? 8.649 -21.246 -17.930 1.00 96.25 491 SER A N 1
ATOM 4005 C CA . SER A 1 491 ? 7.599 -21.307 -18.955 1.00 96.25 491 SER A CA 1
ATOM 4006 C C . SER A 1 491 ? 6.658 -20.096 -18.966 1.00 96.25 491 SER A C 1
ATOM 4008 O O . SER A 1 491 ? 5.949 -19.876 -19.951 1.00 96.25 491 SER A O 1
ATOM 4010 N N . GLY A 1 492 ? 6.632 -19.319 -17.879 1.00 96.44 492 GLY A N 1
ATOM 4011 C CA . GLY A 1 492 ? 5.820 -18.112 -17.755 1.00 96.44 492 GLY A CA 1
ATOM 4012 C C . GLY A 1 492 ? 6.481 -16.857 -18.331 1.00 96.44 492 GLY A C 1
ATOM 4013 O O . GLY A 1 492 ? 7.518 -16.896 -18.989 1.00 96.44 492 GLY A O 1
ATOM 4014 N N . MET A 1 493 ? 5.875 -15.704 -18.052 1.00 97.81 493 MET A N 1
ATOM 4015 C CA . MET A 1 493 ? 6.384 -14.407 -18.496 1.00 97.81 493 MET A CA 1
ATOM 4016 C C . MET A 1 493 ? 7.571 -13.955 -17.647 1.00 97.81 493 MET A C 1
ATOM 4018 O O . MET A 1 493 ? 7.482 -13.907 -16.417 1.00 97.81 493 MET A O 1
ATOM 4022 N N . VAL A 1 494 ? 8.654 -13.543 -18.302 1.00 98.19 494 VAL A N 1
ATOM 4023 C CA . VAL A 1 494 ? 9.794 -12.894 -17.650 1.00 98.19 494 VAL A CA 1
ATOM 4024 C C . VAL A 1 494 ? 9.753 -11.413 -17.976 1.00 98.19 494 VAL A C 1
ATOM 4026 O O . VAL A 1 494 ? 9.912 -10.992 -19.123 1.00 98.19 494 VAL A O 1
ATOM 4029 N N . CYS A 1 495 ? 9.555 -10.624 -16.932 1.00 97.94 495 CYS A N 1
ATOM 4030 C CA . CYS A 1 495 ? 9.458 -9.182 -16.999 1.00 97.94 495 CYS A CA 1
ATOM 4031 C C . CYS A 1 495 ? 10.664 -8.561 -16.292 1.00 97.94 495 CYS A C 1
ATOM 4033 O O . CYS A 1 495 ? 11.183 -9.139 -15.337 1.00 97.94 495 CYS A O 1
ATOM 4035 N N . THR A 1 496 ? 11.102 -7.383 -16.718 1.00 97.88 496 THR A N 1
ATOM 4036 C CA . THR A 1 496 ? 12.205 -6.660 -16.074 1.00 97.88 496 THR A CA 1
ATOM 4037 C C . THR A 1 496 ? 11.749 -5.315 -15.531 1.00 97.88 496 THR A C 1
ATOM 4039 O O . THR A 1 496 ? 10.786 -4.725 -16.018 1.00 97.88 496 THR A O 1
ATOM 4042 N N . ASP A 1 497 ? 12.454 -4.824 -14.518 1.00 96.56 497 ASP A N 1
ATOM 4043 C CA . ASP A 1 497 ? 12.351 -3.437 -14.066 1.00 96.56 497 ASP A CA 1
ATOM 4044 C C . ASP A 1 497 ? 13.655 -2.710 -14.410 1.00 96.56 497 ASP A C 1
ATOM 4046 O O . ASP A 1 497 ? 14.736 -3.200 -14.065 1.00 96.56 497 ASP A O 1
ATOM 4050 N N . ILE A 1 498 ? 13.547 -1.575 -15.103 1.00 97.06 498 ILE A N 1
ATOM 4051 C CA . ILE A 1 498 ? 14.642 -0.691 -15.515 1.00 97.06 498 ILE A CA 1
ATOM 4052 C C . ILE A 1 498 ? 14.420 0.695 -14.904 1.00 97.06 498 ILE A C 1
ATOM 4054 O O . ILE A 1 498 ? 13.309 1.230 -14.905 1.00 97.06 498 ILE A O 1
ATOM 4058 N N . ILE A 1 499 ? 15.497 1.261 -14.368 1.00 96.31 499 ILE A N 1
ATOM 4059 C CA . ILE A 1 499 ? 15.577 2.591 -13.786 1.00 96.31 499 ILE A CA 1
ATOM 4060 C C . ILE A 1 499 ? 16.606 3.387 -14.573 1.00 96.31 499 ILE A C 1
ATOM 4062 O O . ILE A 1 499 ? 17.778 3.025 -14.589 1.00 96.31 499 ILE A O 1
ATOM 4066 N N . TYR A 1 500 ? 16.162 4.498 -15.141 1.00 95.75 500 TYR A N 1
ATOM 4067 C CA . TYR A 1 500 ? 17.011 5.441 -15.860 1.00 95.75 500 TYR A CA 1
ATOM 4068 C C . TYR A 1 500 ? 17.086 6.778 -15.107 1.00 95.75 500 TYR A C 1
ATOM 4070 O O . TYR A 1 500 ? 16.496 6.952 -14.040 1.00 95.75 500 TYR A O 1
ATOM 4078 N N . ASN A 1 501 ? 17.780 7.751 -15.674 1.00 94.81 501 ASN A N 1
ATOM 4079 C CA . ASN A 1 501 ? 18.097 9.063 -15.139 1.00 94.81 501 ASN A CA 1
ATOM 4080 C C . ASN A 1 501 ? 18.907 9.006 -13.831 1.00 94.81 501 ASN A C 1
ATOM 4082 O O . ASN A 1 501 ? 18.675 9.793 -12.907 1.00 94.81 501 ASN A O 1
ATOM 4086 N N . TYR A 1 502 ? 19.845 8.057 -13.731 1.00 92.50 502 TYR A N 1
ATOM 4087 C CA . TYR A 1 502 ? 20.888 8.111 -12.703 1.00 92.50 502 TYR A CA 1
ATOM 4088 C C . TYR A 1 502 ? 21.998 9.103 -13.113 1.00 92.50 502 TYR A C 1
ATOM 4090 O O . TYR A 1 502 ? 22.139 9.401 -14.301 1.00 92.50 502 TYR A O 1
ATOM 4098 N N . PRO A 1 503 ? 22.771 9.677 -12.165 1.00 90.12 503 PRO A N 1
ATOM 4099 C CA . PRO A 1 503 ? 23.811 10.649 -12.491 1.00 90.12 503 PRO A CA 1
ATOM 4100 C C . PRO A 1 503 ? 24.750 10.201 -13.601 1.00 90.12 503 PRO A C 1
ATOM 4102 O O . PRO A 1 503 ? 25.318 9.108 -13.548 1.00 90.12 503 PRO A O 1
ATOM 4105 N N . GLU A 1 504 ? 24.932 11.105 -14.567 1.00 89.94 504 GLU A N 1
ATOM 4106 C CA . GLU A 1 504 ? 25.814 10.925 -15.719 1.00 89.94 504 GLU A CA 1
ATOM 4107 C C . GLU A 1 504 ? 25.491 9.678 -16.571 1.00 89.94 504 GLU A C 1
ATOM 4109 O O . GLU A 1 504 ? 26.401 9.121 -17.193 1.00 89.94 504 GLU A O 1
ATOM 4114 N N . GLU A 1 505 ? 24.237 9.214 -16.570 1.00 95.00 505 GLU A N 1
ATOM 4115 C CA . GLU A 1 505 ? 23.750 8.233 -17.544 1.00 95.00 505 GLU A CA 1
ATOM 4116 C C . GLU A 1 505 ? 23.711 8.851 -18.944 1.00 95.00 505 GLU A C 1
ATOM 4118 O O . GLU A 1 505 ? 23.285 10.002 -19.112 1.00 95.00 505 GLU A O 1
ATOM 4123 N N . THR A 1 506 ? 24.146 8.096 -19.954 1.00 96.75 506 THR A N 1
ATOM 4124 C CA . THR A 1 506 ? 24.136 8.568 -21.345 1.00 96.75 506 THR A CA 1
ATOM 4125 C C . THR A 1 506 ? 22.966 8.004 -22.147 1.00 96.75 506 THR A C 1
ATOM 4127 O O . THR A 1 506 ? 22.359 6.990 -21.806 1.00 96.75 506 THR A O 1
ATOM 4130 N N . VAL A 1 507 ? 22.647 8.668 -23.261 1.00 97.94 507 VAL A N 1
ATOM 4131 C CA . VAL A 1 507 ? 21.619 8.199 -24.201 1.00 97.94 507 VAL A CA 1
ATOM 4132 C C . VAL A 1 507 ? 21.992 6.827 -24.769 1.00 97.94 507 VAL A C 1
ATOM 4134 O O . VAL A 1 507 ? 21.127 5.969 -24.908 1.00 97.94 507 VAL A O 1
ATOM 4137 N N . GLU A 1 508 ? 23.275 6.596 -25.042 1.00 98.12 508 GLU A N 1
ATOM 4138 C CA . GLU A 1 508 ? 23.790 5.333 -25.572 1.00 98.12 508 GLU A CA 1
ATOM 4139 C C . GLU A 1 508 ? 23.597 4.176 -24.586 1.00 98.12 508 GLU A C 1
ATOM 4141 O O . GLU A 1 508 ? 23.208 3.091 -25.014 1.00 98.12 508 GLU A O 1
ATOM 4146 N N . GLU A 1 509 ? 23.809 4.403 -23.282 1.00 97.75 509 GLU A N 1
ATOM 4147 C CA . GLU A 1 509 ? 23.569 3.393 -22.237 1.00 97.75 509 GLU A CA 1
ATOM 4148 C C . GLU A 1 509 ? 22.095 2.966 -22.213 1.00 97.75 509 GLU A C 1
ATOM 4150 O O . GLU A 1 509 ? 21.777 1.777 -22.227 1.00 97.75 509 GLU A O 1
ATOM 4155 N N . VAL A 1 510 ? 21.178 3.932 -22.262 1.00 97.56 510 VAL A N 1
ATOM 4156 C CA . VAL A 1 510 ? 19.735 3.666 -22.232 1.00 97.56 510 VAL A CA 1
ATOM 4157 C C . VAL A 1 510 ? 19.242 2.990 -23.518 1.00 97.56 510 VAL A C 1
ATOM 4159 O O . VAL A 1 510 ? 18.403 2.086 -23.473 1.00 97.56 510 VAL A O 1
ATOM 4162 N N . MET A 1 511 ? 19.767 3.389 -24.679 1.00 98.38 511 MET A N 1
ATOM 4163 C CA . MET A 1 511 ? 19.478 2.713 -25.949 1.00 98.38 511 MET A CA 1
ATOM 4164 C C . MET A 1 511 ? 20.003 1.273 -25.956 1.00 98.38 511 MET A C 1
ATOM 4166 O O . MET A 1 511 ? 19.353 0.378 -26.500 1.00 98.38 511 MET A O 1
ATOM 4170 N N . GLU A 1 512 ? 21.163 1.030 -25.346 1.00 98.25 512 GLU A N 1
ATOM 4171 C CA . GLU A 1 512 ? 21.710 -0.314 -25.199 1.00 98.25 512 GLU A CA 1
ATOM 4172 C C . GLU A 1 512 ? 20.844 -1.182 -24.276 1.00 98.25 512 GLU A C 1
ATOM 4174 O O . GLU A 1 512 ? 20.548 -2.325 -24.629 1.00 98.25 512 GLU A O 1
ATOM 4179 N N . ASP A 1 513 ? 20.359 -0.637 -23.157 1.00 97.94 513 ASP A N 1
ATOM 4180 C CA . ASP A 1 513 ? 19.407 -1.322 -22.276 1.00 97.94 513 ASP A CA 1
ATOM 4181 C C . ASP A 1 513 ? 18.136 -1.743 -23.050 1.00 97.94 513 ASP A C 1
ATOM 4183 O O . ASP A 1 513 ? 17.693 -2.891 -22.940 1.00 97.94 513 ASP A O 1
ATOM 4187 N N . ALA A 1 514 ? 17.579 -0.862 -23.895 1.00 98.12 514 ALA A N 1
ATOM 4188 C CA . ALA A 1 514 ? 16.424 -1.174 -24.751 1.00 98.12 514 ALA A CA 1
ATOM 4189 C C . ALA A 1 514 ? 16.731 -2.263 -25.796 1.00 98.12 514 ALA A C 1
ATOM 4191 O O . ALA A 1 514 ? 15.902 -3.144 -26.063 1.00 98.12 514 ALA A O 1
ATOM 4192 N N . LYS A 1 515 ? 17.937 -2.239 -26.373 1.00 98.12 515 LYS A N 1
ATOM 4193 C CA . LYS A 1 515 ? 18.387 -3.261 -27.320 1.00 98.12 515 LYS A CA 1
ATOM 4194 C C . LYS A 1 515 ? 18.521 -4.627 -26.648 1.00 98.12 515 LYS A C 1
ATOM 4196 O O . LYS A 1 515 ? 18.009 -5.603 -27.178 1.00 98.12 515 LYS A O 1
ATOM 4201 N N . ILE A 1 516 ? 19.124 -4.697 -25.461 1.00 98.31 516 ILE A N 1
ATOM 4202 C CA . ILE A 1 516 ? 19.266 -5.952 -24.705 1.00 98.31 516 ILE A CA 1
ATOM 4203 C C . ILE A 1 516 ? 17.894 -6.536 -24.345 1.00 98.31 516 ILE A C 1
ATOM 4205 O O . ILE A 1 516 ? 17.691 -7.743 -24.462 1.00 98.31 516 ILE A O 1
ATOM 4209 N N . VAL A 1 517 ? 16.937 -5.694 -23.939 1.00 98.12 517 VAL A N 1
ATOM 4210 C CA . VAL A 1 517 ? 15.541 -6.107 -23.696 1.00 98.12 517 VAL A CA 1
ATOM 4211 C C . VAL A 1 517 ? 14.937 -6.780 -24.932 1.00 98.12 517 VAL A C 1
ATOM 4213 O O . VAL A 1 517 ? 14.290 -7.820 -24.799 1.00 98.12 517 VAL A O 1
ATOM 4216 N N . THR A 1 518 ? 15.178 -6.209 -26.113 1.00 97.44 518 THR A N 1
ATOM 4217 C CA . THR A 1 518 ? 14.700 -6.743 -27.396 1.00 97.44 518 THR A CA 1
ATOM 4218 C C . THR A 1 518 ? 15.405 -8.052 -27.754 1.00 97.44 518 THR A C 1
ATOM 4220 O O . THR A 1 518 ? 14.739 -9.046 -28.027 1.00 97.44 518 THR A O 1
ATOM 4223 N N . ASP A 1 519 ? 16.739 -8.081 -27.694 1.00 97.75 519 ASP A N 1
ATOM 4224 C CA . ASP A 1 519 ? 17.568 -9.236 -28.066 1.00 97.75 519 ASP A CA 1
ATOM 4225 C C . ASP A 1 519 ? 17.277 -10.471 -27.188 1.00 97.75 519 ASP A C 1
ATOM 4227 O O . ASP A 1 519 ? 17.423 -11.609 -27.634 1.00 97.75 519 ASP A O 1
ATOM 4231 N N . LEU A 1 520 ? 16.861 -10.256 -25.934 1.00 97.50 520 LEU A N 1
ATOM 4232 C CA . LEU A 1 520 ? 16.460 -11.311 -24.996 1.00 97.50 520 LEU A CA 1
ATOM 4233 C C . LEU A 1 520 ? 14.964 -11.652 -25.046 1.00 97.50 520 LEU A C 1
ATOM 4235 O O . LEU A 1 520 ? 14.512 -12.501 -24.272 1.00 97.50 520 LEU A O 1
ATOM 4239 N N . GLU A 1 521 ? 14.193 -10.991 -25.912 1.00 96.75 521 GLU A N 1
ATOM 4240 C CA . GLU A 1 521 ? 12.748 -11.175 -26.051 1.00 96.75 521 GLU A CA 1
ATOM 4241 C C . GLU A 1 521 ? 11.999 -11.088 -24.707 1.00 96.75 521 GLU A C 1
ATOM 4243 O O . GLU A 1 521 ? 11.149 -11.927 -24.372 1.00 96.75 521 GLU A O 1
ATOM 4248 N N . ILE A 1 522 ? 12.340 -10.086 -23.893 1.00 98.00 522 ILE A N 1
ATOM 4249 C CA . ILE A 1 522 ? 11.702 -9.863 -22.591 1.00 98.00 522 ILE A CA 1
ATOM 4250 C C . ILE A 1 522 ? 10.214 -9.566 -22.793 1.00 98.00 522 ILE A C 1
ATOM 4252 O O . ILE A 1 522 ? 9.845 -8.772 -23.658 1.00 98.00 522 ILE A O 1
ATOM 4256 N N . ASP A 1 523 ? 9.346 -10.196 -21.997 1.00 98.00 523 ASP A N 1
ATOM 4257 C CA . ASP A 1 523 ? 7.896 -10.146 -22.218 1.00 98.00 523 ASP A CA 1
ATOM 4258 C C . ASP A 1 523 ? 7.304 -8.778 -21.846 1.00 98.00 523 ASP A C 1
ATOM 4260 O O . ASP A 1 523 ? 6.374 -8.291 -22.494 1.00 98.00 523 ASP A O 1
ATOM 4264 N N . SER A 1 524 ? 7.868 -8.124 -20.827 1.00 97.38 524 SER A N 1
ATOM 4265 C CA . SER A 1 524 ? 7.603 -6.714 -20.531 1.00 97.38 524 SER A CA 1
ATOM 4266 C C . SER A 1 524 ? 8.704 -6.062 -19.704 1.00 97.38 524 SER A C 1
ATOM 4268 O O . SER A 1 524 ? 9.368 -6.716 -18.903 1.00 97.38 524 SER A O 1
ATOM 4270 N N . THR A 1 525 ? 8.803 -4.743 -19.803 1.00 97.88 525 THR A N 1
ATOM 4271 C CA . THR A 1 525 ? 9.756 -3.933 -19.050 1.00 97.88 525 THR A CA 1
ATOM 4272 C C . THR A 1 525 ? 9.023 -2.795 -18.361 1.00 97.88 525 THR A C 1
ATOM 4274 O O . THR A 1 525 ? 8.382 -1.972 -19.017 1.00 97.88 525 THR A O 1
ATOM 4277 N N . SER A 1 526 ? 9.085 -2.756 -17.031 1.00 96.88 526 SER A N 1
ATOM 4278 C CA . SER A 1 526 ? 8.728 -1.550 -16.288 1.00 96.88 526 SER A CA 1
ATOM 4279 C C . SER A 1 526 ? 9.883 -0.557 -16.395 1.00 96.88 526 SER A C 1
ATOM 4281 O O . SER A 1 526 ? 11.032 -0.936 -16.179 1.00 96.88 526 SER A O 1
ATOM 4283 N N . PHE A 1 527 ? 9.595 0.692 -16.733 1.00 95.75 527 PHE A N 1
ATOM 4284 C CA . PHE A 1 527 ? 10.587 1.707 -17.060 1.00 95.75 527 PHE A CA 1
ATOM 4285 C C . PHE A 1 527 ? 10.329 2.970 -16.236 1.00 95.75 527 PHE A C 1
ATOM 4287 O O . PHE A 1 527 ? 9.361 3.696 -16.466 1.00 95.75 527 PHE A O 1
ATOM 4294 N N . TYR A 1 528 ? 11.188 3.211 -15.245 1.00 94.06 528 TYR A N 1
ATOM 4295 C CA . TYR A 1 528 ? 11.006 4.262 -14.247 1.00 94.06 528 TYR A CA 1
ATOM 4296 C C . TYR A 1 528 ? 12.163 5.257 -14.264 1.00 94.06 528 TYR A C 1
ATOM 4298 O O . TYR A 1 528 ? 13.328 4.876 -14.303 1.00 94.06 528 TYR A O 1
ATOM 4306 N N . SER A 1 529 ? 11.856 6.548 -14.152 1.00 94.25 529 SER A N 1
ATOM 4307 C CA . SER A 1 529 ? 12.884 7.554 -13.861 1.00 94.25 529 SER A CA 1
ATOM 4308 C C . SER A 1 529 ? 13.331 7.399 -12.408 1.00 94.25 529 SER A C 1
ATOM 4310 O O . SER A 1 529 ? 12.496 7.168 -11.529 1.00 94.25 529 SER A O 1
ATOM 4312 N N . LEU A 1 530 ? 14.625 7.561 -12.131 1.00 92.75 530 LEU A N 1
ATOM 4313 C CA . LEU A 1 530 ? 15.178 7.461 -10.787 1.00 92.75 530 LEU A CA 1
ATOM 4314 C C . LEU A 1 530 ? 14.453 8.434 -9.849 1.00 92.75 530 LEU A C 1
ATOM 4316 O O . LEU A 1 530 ? 14.385 9.650 -10.073 1.00 92.75 530 LEU A O 1
ATOM 4320 N N . MET A 1 531 ? 13.904 7.869 -8.777 1.00 88.12 531 MET A N 1
ATOM 4321 C CA . MET A 1 531 ? 13.266 8.588 -7.684 1.00 88.12 531 MET A CA 1
ATOM 4322 C C . MET A 1 531 ? 14.087 8.358 -6.420 1.00 88.12 531 MET A C 1
ATOM 4324 O O . MET A 1 531 ? 14.268 7.222 -5.981 1.00 88.12 531 MET A O 1
ATOM 4328 N N . ILE A 1 532 ? 14.595 9.443 -5.834 1.00 82.69 532 ILE A N 1
ATOM 4329 C CA . ILE A 1 532 ? 15.280 9.376 -4.546 1.00 82.69 532 ILE A CA 1
ATOM 4330 C C . ILE A 1 532 ? 14.253 9.566 -3.453 1.00 82.69 532 ILE A C 1
ATOM 4332 O O . ILE A 1 532 ? 13.696 10.648 -3.273 1.00 82.69 532 ILE A O 1
ATOM 4336 N N . HIS A 1 533 ? 14.029 8.502 -2.701 1.00 79.69 533 HIS A N 1
ATOM 4337 C CA . HIS A 1 533 ? 13.103 8.554 -1.596 1.00 79.69 533 HIS A CA 1
ATOM 4338 C C . HIS A 1 533 ? 13.818 8.852 -0.274 1.00 79.69 533 HIS A C 1
ATOM 4340 O O . HIS A 1 533 ? 14.937 8.380 -0.029 1.00 79.69 533 HIS A O 1
ATOM 4346 N N . GLU A 1 534 ? 13.163 9.615 0.602 1.00 75.50 534 GLU A N 1
ATOM 4347 C CA . GLU A 1 534 ? 13.701 9.960 1.918 1.00 75.50 534 GLU A CA 1
ATOM 4348 C C . GLU A 1 534 ? 14.001 8.698 2.745 1.00 75.50 534 GLU A C 1
ATOM 4350 O O . GLU A 1 534 ? 13.212 7.754 2.789 1.00 75.50 534 GLU A O 1
ATOM 4355 N N . GLY A 1 535 ? 15.173 8.669 3.383 1.00 75.62 535 GLY A N 1
ATOM 4356 C CA . GLY A 1 535 ? 15.642 7.532 4.182 1.00 75.62 535 GLY A CA 1
ATOM 4357 C C . GLY A 1 535 ? 16.436 6.477 3.400 1.00 75.62 535 GLY A C 1
ATOM 4358 O O . GLY A 1 535 ? 17.098 5.646 4.027 1.00 75.62 535 GLY A O 1
ATOM 4359 N N . SER A 1 536 ? 16.442 6.538 2.063 1.00 83.12 536 SER A N 1
ATOM 4360 C CA . SER A 1 536 ? 17.333 5.722 1.224 1.00 83.12 536 SER A CA 1
ATOM 4361 C C . SER A 1 536 ? 18.813 6.056 1.461 1.00 83.12 536 SER A C 1
ATOM 4363 O O . SER A 1 536 ? 19.146 7.121 1.990 1.00 83.12 536 SER A O 1
ATOM 4365 N N . LYS A 1 537 ? 19.723 5.162 1.049 1.00 85.81 537 LYS A N 1
ATOM 4366 C CA . LYS A 1 537 ? 21.169 5.425 1.129 1.00 85.81 537 LYS A CA 1
ATOM 4367 C C . LYS A 1 537 ? 21.552 6.641 0.280 1.00 85.81 537 LYS A C 1
ATOM 4369 O O . LYS A 1 537 ? 22.193 7.537 0.805 1.00 85.81 537 LYS A O 1
ATOM 4374 N N . MET A 1 538 ? 21.081 6.723 -0.965 1.00 87.44 538 MET A N 1
ATOM 4375 C CA . MET A 1 538 ? 21.329 7.881 -1.832 1.00 87.44 538 MET A CA 1
ATOM 4376 C C . MET A 1 538 ? 20.820 9.187 -1.216 1.00 87.44 538 MET A C 1
ATOM 4378 O O . MET A 1 538 ? 21.510 10.194 -1.279 1.00 87.44 538 MET A O 1
ATOM 4382 N N . SER A 1 539 ? 19.652 9.187 -0.561 1.00 85.19 539 SER A N 1
ATOM 4383 C CA . SER A 1 539 ? 19.161 10.383 0.139 1.00 85.19 539 SER A CA 1
ATOM 4384 C C . SER A 1 539 ? 20.094 10.828 1.273 1.00 85.19 539 SER A C 1
ATOM 4386 O O . SER A 1 539 ? 20.249 12.030 1.485 1.00 85.19 539 SER A O 1
ATOM 4388 N N . LYS A 1 540 ? 20.718 9.887 1.995 1.00 83.94 540 LYS A N 1
ATOM 4389 C CA . LYS A 1 540 ? 21.722 10.194 3.028 1.00 83.94 540 LYS A CA 1
ATOM 4390 C C . LYS A 1 540 ? 23.019 10.704 2.407 1.00 83.94 540 LYS A C 1
ATOM 4392 O O . LYS A 1 540 ? 23.490 11.756 2.815 1.00 83.94 540 LYS A O 1
ATOM 4397 N N . ASP A 1 541 ? 23.513 10.024 1.377 1.00 86.38 541 ASP A N 1
ATOM 4398 C CA . ASP A 1 541 ? 24.740 10.397 0.669 1.00 86.38 541 ASP A CA 1
ATOM 4399 C C . ASP A 1 541 ? 24.624 11.821 0.067 1.00 86.38 541 ASP A C 1
ATOM 4401 O O . ASP A 1 541 ? 25.563 12.609 0.162 1.00 86.38 541 ASP A O 1
ATOM 4405 N N . ILE A 1 542 ? 23.441 12.202 -0.446 1.00 85.38 542 ILE A N 1
ATOM 4406 C CA . ILE A 1 542 ? 23.130 13.577 -0.890 1.00 85.38 542 ILE A CA 1
ATOM 4407 C C . ILE A 1 542 ? 23.176 14.572 0.273 1.00 85.38 542 ILE A C 1
ATOM 4409 O O . ILE A 1 542 ? 23.803 15.620 0.157 1.00 85.38 542 ILE A O 1
ATOM 4413 N N . LYS A 1 543 ? 22.531 14.261 1.408 1.00 86.06 543 LYS A N 1
ATOM 4414 C CA . LYS A 1 543 ? 22.547 15.129 2.604 1.00 86.06 543 LYS A CA 1
ATOM 4415 C C . LYS A 1 543 ? 23.966 15.322 3.157 1.00 86.06 543 LYS A C 1
ATOM 4417 O O . LYS A 1 543 ? 24.257 16.365 3.733 1.00 86.06 543 LYS A O 1
ATOM 4422 N N . GLU A 1 544 ? 24.832 14.331 2.974 1.00 87.88 544 GLU A N 1
ATOM 4423 C CA . GLU A 1 544 ? 26.238 14.340 3.389 1.00 87.88 544 GLU A CA 1
ATOM 4424 C C . GLU A 1 544 ? 27.185 14.924 2.320 1.00 87.88 544 GLU A C 1
ATOM 4426 O O . GLU A 1 544 ? 28.391 14.974 2.546 1.00 87.88 544 GLU A O 1
ATOM 4431 N N . ASN A 1 545 ? 26.665 15.394 1.176 1.00 83.69 545 ASN A N 1
ATOM 4432 C CA . ASN A 1 545 ? 27.433 15.893 0.024 1.00 83.69 545 ASN A CA 1
ATOM 4433 C C . ASN A 1 545 ? 28.453 14.882 -0.544 1.00 83.69 545 ASN A C 1
ATOM 4435 O O . ASN A 1 545 ? 29.473 15.270 -1.110 1.00 83.69 545 ASN A O 1
ATOM 4439 N N . THR A 1 546 ? 28.191 13.580 -0.402 1.00 81.62 546 THR A N 1
ATOM 4440 C CA . THR A 1 546 ? 29.020 12.499 -0.974 1.00 81.62 546 THR A CA 1
ATOM 4441 C C . THR A 1 546 ? 28.457 11.952 -2.289 1.00 81.62 546 THR A C 1
ATOM 4443 O O . THR A 1 546 ? 29.100 11.137 -2.949 1.00 81.62 546 THR A O 1
ATOM 4446 N N . PHE A 1 547 ? 27.269 12.414 -2.687 1.00 81.69 547 PHE A N 1
ATOM 4447 C CA . PHE A 1 547 ? 26.607 12.088 -3.946 1.00 81.69 547 PHE A CA 1
ATOM 4448 C C . PHE A 1 547 ? 25.808 13.297 -4.438 1.00 81.69 547 PHE A C 1
ATOM 4450 O O . PHE A 1 547 ? 25.047 13.885 -3.672 1.00 81.69 547 PHE A O 1
ATOM 4457 N N . GLU A 1 548 ? 25.934 13.651 -5.715 1.00 79.81 548 GLU A N 1
ATOM 4458 C CA . GLU A 1 548 ? 25.219 14.783 -6.309 1.00 79.81 548 GLU A CA 1
ATOM 4459 C C . GLU A 1 548 ? 24.195 14.284 -7.335 1.00 79.81 548 GLU A C 1
ATOM 4461 O O . GLU A 1 548 ? 24.528 13.562 -8.275 1.00 79.81 548 GLU A O 1
ATOM 4466 N N . LEU A 1 549 ? 22.926 14.663 -7.151 1.00 79.69 549 LEU A N 1
ATOM 4467 C CA . LEU A 1 549 ? 21.857 14.388 -8.109 1.00 79.69 549 LEU A CA 1
ATOM 4468 C C . LEU A 1 549 ? 21.459 15.685 -8.816 1.00 79.69 549 LEU A C 1
ATOM 4470 O O . LEU A 1 549 ? 20.544 16.388 -8.387 1.00 79.69 549 LEU A O 1
ATOM 4474 N N . ASN A 1 550 ? 22.117 15.971 -9.935 1.00 81.94 550 ASN A N 1
ATOM 4475 C CA . ASN A 1 550 ? 21.798 17.116 -10.786 1.00 81.94 550 ASN A CA 1
ATOM 4476 C C . ASN A 1 550 ? 20.635 16.796 -11.729 1.00 81.94 550 ASN A C 1
ATOM 4478 O O . ASN A 1 550 ? 20.819 16.611 -12.931 1.00 81.94 550 ASN A O 1
ATOM 4482 N N . TYR A 1 551 ? 19.422 16.700 -11.176 1.00 88.06 551 TYR A N 1
ATOM 4483 C CA . TYR A 1 551 ? 18.229 16.449 -11.983 1.00 88.06 551 TYR A CA 1
ATOM 4484 C C . TYR A 1 551 ? 17.996 17.589 -12.982 1.00 88.06 551 TYR A C 1
ATOM 4486 O O . TYR A 1 551 ? 17.812 18.745 -12.601 1.00 88.06 551 TYR A O 1
ATOM 4494 N N . GLN A 1 552 ? 17.931 17.236 -14.264 1.00 92.69 552 GLN A N 1
ATOM 4495 C CA . GLN A 1 552 ? 17.557 18.141 -15.343 1.00 92.69 552 GLN A CA 1
ATOM 4496 C C . GLN A 1 552 ? 16.393 17.539 -16.123 1.00 92.69 552 GLN A C 1
ATOM 4498 O O . GLN A 1 552 ? 16.487 16.419 -16.627 1.00 92.69 552 GLN A O 1
ATOM 4503 N N . LEU A 1 553 ? 15.301 18.298 -16.241 1.00 94.50 553 LEU A N 1
ATOM 4504 C CA . LEU A 1 553 ? 14.085 17.850 -16.922 1.00 94.50 553 LEU A CA 1
ATOM 4505 C C . LEU A 1 553 ? 14.358 17.434 -18.375 1.00 94.50 553 LEU A C 1
ATOM 4507 O O . LEU A 1 553 ? 13.848 16.413 -18.822 1.00 94.50 553 LEU A O 1
ATOM 4511 N N . GLU A 1 554 ? 15.187 18.192 -19.095 1.00 95.44 554 GLU A N 1
ATOM 4512 C CA . GLU A 1 554 ? 15.507 17.889 -20.493 1.00 95.44 554 GLU A CA 1
ATOM 4513 C C . GLU A 1 554 ? 16.332 16.603 -20.637 1.00 95.44 554 GLU A C 1
ATOM 4515 O O . GLU A 1 554 ? 16.127 15.848 -21.584 1.00 95.44 554 GLU A O 1
ATOM 4520 N N . THR A 1 555 ? 17.223 16.308 -19.687 1.00 95.88 555 THR A N 1
ATOM 4521 C CA . THR A 1 555 ? 17.965 15.039 -19.659 1.00 95.88 555 THR A CA 1
ATOM 4522 C C . THR A 1 555 ? 17.026 13.867 -19.380 1.00 95.88 555 THR A C 1
ATOM 4524 O O . THR A 1 555 ? 17.033 12.900 -20.136 1.00 95.88 555 THR A O 1
ATOM 4527 N N . ASP A 1 556 ? 16.145 13.983 -18.378 1.00 96.25 556 ASP A N 1
ATOM 4528 C CA . ASP A 1 556 ? 15.114 12.973 -18.082 1.00 96.25 556 ASP A CA 1
ATOM 4529 C C . ASP A 1 556 ? 14.240 12.688 -19.315 1.00 96.25 556 ASP A C 1
ATOM 4531 O O . ASP A 1 556 ? 13.957 11.536 -19.647 1.00 96.25 556 ASP A O 1
ATOM 4535 N N . ARG A 1 557 ? 13.851 13.747 -20.035 1.00 97.31 557 ARG A N 1
ATOM 4536 C CA . ARG A 1 557 ? 13.069 13.659 -21.271 1.00 97.31 557 ARG A CA 1
ATOM 4537 C C . ARG A 1 557 ? 13.834 12.946 -22.379 1.00 97.31 557 ARG A C 1
ATOM 4539 O O . ARG A 1 557 ? 13.289 12.017 -22.970 1.00 97.31 557 ARG A O 1
ATOM 4546 N N . LYS A 1 558 ? 15.084 13.331 -22.644 1.00 98.12 558 LYS A N 1
ATOM 4547 C CA . LYS A 1 558 ? 15.926 12.712 -23.682 1.00 98.12 558 LYS A CA 1
ATOM 4548 C C . LYS A 1 558 ? 16.156 11.225 -23.432 1.00 98.12 558 LYS A C 1
ATOM 4550 O O . LYS A 1 558 ? 15.948 10.432 -24.343 1.00 98.12 558 LYS A O 1
ATOM 4555 N N . LEU A 1 559 ? 16.529 10.849 -22.208 1.00 98.25 559 LEU A N 1
ATOM 4556 C CA . LEU A 1 559 ? 16.763 9.452 -21.835 1.00 98.25 559 LEU A CA 1
ATOM 4557 C C . LEU A 1 559 ? 15.477 8.621 -21.957 1.00 98.25 559 LEU A C 1
ATOM 4559 O O . LEU A 1 559 ? 15.490 7.537 -22.535 1.00 98.25 559 LEU A O 1
ATOM 4563 N N . HIS A 1 560 ? 14.342 9.163 -21.499 1.00 98.12 560 HIS A N 1
ATOM 4564 C CA . HIS A 1 560 ? 13.041 8.510 -21.651 1.00 98.12 560 HIS A CA 1
ATOM 4565 C C . HIS A 1 560 ? 12.706 8.196 -23.113 1.00 98.12 560 HIS A C 1
ATOM 4567 O O . HIS A 1 560 ? 12.340 7.069 -23.443 1.00 98.12 560 HIS A O 1
ATOM 4573 N N . HIS A 1 561 ? 12.819 9.206 -23.981 1.00 98.44 561 HIS A N 1
ATOM 4574 C CA . HIS A 1 561 ? 12.512 9.066 -25.401 1.00 98.44 561 HIS A CA 1
ATOM 4575 C C . HIS A 1 561 ? 13.472 8.087 -26.070 1.00 98.44 561 HIS A C 1
ATOM 4577 O O . HIS A 1 561 ? 13.016 7.210 -26.790 1.00 98.44 561 HIS A O 1
ATOM 4583 N N . ALA A 1 562 ? 14.768 8.162 -25.762 1.00 98.50 562 ALA A N 1
ATOM 4584 C CA . ALA A 1 562 ? 15.763 7.257 -26.320 1.00 98.50 562 ALA A CA 1
ATOM 4585 C C . ALA A 1 562 ? 15.452 5.781 -26.029 1.00 98.50 562 ALA A C 1
ATOM 4587 O O . ALA A 1 562 ? 15.473 4.968 -26.954 1.00 98.50 562 ALA A O 1
ATOM 4588 N N . PHE A 1 563 ? 15.108 5.433 -24.781 1.00 98.25 563 PHE A N 1
ATOM 4589 C CA . PHE A 1 563 ? 14.695 4.066 -24.439 1.00 98.25 563 PHE A CA 1
ATOM 4590 C C . PHE A 1 563 ? 13.450 3.657 -25.223 1.00 98.25 563 PHE A C 1
ATOM 4592 O O . PHE A 1 563 ? 13.415 2.618 -25.887 1.00 98.25 563 PHE A O 1
ATOM 4599 N N . LEU A 1 564 ? 12.409 4.487 -25.117 1.00 97.69 564 LEU A N 1
ATOM 4600 C CA . LEU A 1 564 ? 11.079 4.132 -25.569 1.00 97.69 564 LEU A CA 1
ATOM 4601 C C . LEU A 1 564 ? 11.017 4.052 -27.095 1.00 97.69 564 LEU A C 1
ATOM 4603 O O . LEU A 1 564 ? 10.499 3.082 -27.635 1.00 97.69 564 LEU A O 1
ATOM 4607 N N . GLU A 1 565 ? 11.590 5.023 -27.800 1.00 97.69 565 GLU A N 1
ATOM 4608 C CA . GLU A 1 565 ? 11.643 5.037 -29.262 1.00 97.69 565 GLU A CA 1
ATOM 4609 C C . GLU A 1 565 ? 12.483 3.881 -29.807 1.00 97.69 565 GLU A C 1
ATOM 4611 O O . GLU A 1 565 ? 12.054 3.236 -30.760 1.00 97.69 565 GLU A O 1
ATOM 4616 N N . THR A 1 566 ? 13.616 3.552 -29.171 1.00 98.00 566 THR A N 1
ATOM 4617 C CA . THR A 1 566 ? 14.436 2.391 -29.562 1.00 98.00 566 THR A CA 1
ATOM 4618 C C . THR A 1 566 ? 13.637 1.095 -29.462 1.00 98.00 566 THR A C 1
ATOM 4620 O O . THR A 1 566 ? 13.623 0.301 -30.402 1.00 98.00 566 THR A O 1
ATOM 4623 N N . LEU A 1 567 ? 12.923 0.895 -28.350 1.00 95.81 567 LEU A N 1
ATOM 4624 C CA . LEU A 1 567 ? 12.142 -0.317 -28.120 1.00 95.81 567 LEU A CA 1
ATOM 4625 C C . LEU A 1 567 ? 10.916 -0.398 -29.048 1.00 95.81 567 LEU A C 1
ATOM 4627 O O . LEU A 1 567 ? 10.630 -1.456 -29.608 1.00 95.81 567 LEU A O 1
ATOM 4631 N N . LEU A 1 568 ? 10.209 0.716 -29.265 1.00 96.81 568 LEU A N 1
ATOM 4632 C CA . LEU A 1 568 ? 9.030 0.773 -30.138 1.00 96.81 568 LEU A CA 1
ATOM 4633 C C . LEU A 1 568 ? 9.376 0.666 -31.631 1.00 96.81 568 LEU A C 1
ATOM 4635 O O . LEU A 1 568 ? 8.577 0.119 -32.394 1.00 96.81 568 LEU A O 1
ATOM 4639 N N . ALA A 1 569 ? 10.553 1.138 -32.058 1.00 97.25 569 ALA A N 1
ATOM 4640 C CA . ALA A 1 569 ? 11.002 1.066 -33.452 1.00 97.25 569 ALA A CA 1
ATOM 4641 C C . ALA A 1 569 ? 11.147 -0.375 -33.970 1.00 97.25 569 ALA A C 1
ATOM 4643 O O . ALA A 1 569 ? 11.065 -0.604 -35.175 1.00 97.25 569 ALA A O 1
ATOM 4644 N N . THR A 1 570 ? 11.297 -1.352 -33.070 1.00 95.50 570 THR A N 1
ATOM 4645 C CA . THR A 1 570 ? 11.297 -2.789 -33.401 1.00 95.50 570 THR A CA 1
ATOM 4646 C C . THR A 1 570 ? 9.965 -3.255 -33.997 1.00 95.50 570 THR A C 1
ATOM 4648 O O . THR A 1 570 ? 9.912 -4.249 -34.714 1.00 95.50 570 THR A O 1
ATOM 4651 N N . GLY A 1 571 ? 8.863 -2.564 -33.681 1.00 96.38 571 GLY A N 1
ATOM 4652 C CA . GLY A 1 571 ? 7.507 -2.981 -34.028 1.00 96.38 571 GLY A CA 1
ATOM 4653 C C . GLY A 1 571 ? 6.958 -4.136 -33.178 1.00 96.38 571 GLY A C 1
ATOM 4654 O O . GLY A 1 571 ? 5.760 -4.415 -33.271 1.00 96.38 571 GLY A O 1
ATOM 4655 N N . GLU A 1 572 ? 7.770 -4.762 -32.323 1.00 96.88 572 GLU A N 1
ATOM 4656 C CA . GLU A 1 572 ? 7.384 -5.901 -31.475 1.00 96.88 572 GLU A CA 1
ATOM 4657 C C . GLU A 1 572 ? 6.800 -5.485 -30.122 1.00 96.88 572 GLU A C 1
ATOM 4659 O O . GLU A 1 572 ? 6.038 -6.238 -29.510 1.00 96.88 572 GLU A O 1
ATOM 4664 N N . TYR A 1 573 ? 7.133 -4.278 -29.670 1.00 97.75 573 TYR A N 1
ATOM 4665 C CA . TYR A 1 573 ? 6.740 -3.743 -28.372 1.00 97.75 573 TYR A CA 1
ATOM 4666 C C . TYR A 1 573 ? 5.692 -2.635 -28.497 1.00 97.75 573 TYR A C 1
ATOM 4668 O O . TYR A 1 573 ? 5.571 -1.966 -29.527 1.00 97.75 573 TYR A O 1
ATOM 4676 N N . GLU A 1 574 ? 4.919 -2.442 -27.433 1.00 96.81 574 GLU A N 1
ATOM 4677 C CA . GLU A 1 574 ? 3.972 -1.341 -27.280 1.00 96.81 574 GLU A CA 1
ATOM 4678 C C . GLU A 1 574 ? 3.937 -0.833 -25.837 1.00 96.81 574 GLU A C 1
ATOM 4680 O O . GLU A 1 574 ? 4.176 -1.580 -24.886 1.00 96.81 574 GLU A O 1
ATOM 4685 N N . VAL A 1 575 ? 3.623 0.451 -25.661 1.00 96.75 575 VAL A N 1
ATOM 4686 C CA . VAL A 1 575 ? 3.353 0.996 -24.327 1.00 96.75 575 VAL A CA 1
ATOM 4687 C C . VAL A 1 575 ? 2.020 0.440 -23.850 1.00 96.75 575 VAL A C 1
ATOM 4689 O O . VAL A 1 575 ? 0.998 0.609 -24.512 1.00 96.75 575 VAL A O 1
ATOM 4692 N N . MET A 1 576 ? 2.022 -0.205 -22.691 1.00 95.25 576 MET A N 1
ATOM 4693 C CA . MET A 1 576 ? 0.802 -0.683 -22.054 1.00 95.25 576 MET A CA 1
ATOM 4694 C C . MET A 1 576 ? 0.254 0.359 -21.080 1.00 95.25 576 MET A C 1
ATOM 4696 O O . MET A 1 576 ? -0.941 0.619 -21.079 1.00 95.25 576 MET A O 1
ATOM 4700 N N . GLU A 1 577 ? 1.118 0.940 -20.257 1.00 94.44 577 GLU A N 1
ATOM 4701 C CA . GLU A 1 577 ? 0.836 1.941 -19.221 1.00 94.44 577 GLU A CA 1
ATOM 4702 C C . GLU A 1 577 ? 2.038 2.899 -19.185 1.00 94.44 577 GLU A C 1
ATOM 4704 O O . GLU A 1 577 ? 3.100 2.534 -19.692 1.00 94.44 577 GLU A O 1
ATOM 4709 N N . HIS A 1 578 ? 1.902 4.115 -18.649 1.00 94.38 578 HIS A N 1
ATOM 4710 C CA . HIS A 1 578 ? 2.952 5.146 -18.696 1.00 94.38 578 HIS A CA 1
ATOM 4711 C C . HIS A 1 578 ? 4.365 4.670 -18.335 1.00 94.38 578 HIS A C 1
ATOM 4713 O O . HIS A 1 578 ? 5.346 5.178 -18.871 1.00 94.38 578 HIS A O 1
ATOM 4719 N N . THR A 1 579 ? 4.468 3.705 -17.425 1.00 92.94 579 THR A N 1
ATOM 4720 C CA . THR A 1 579 ? 5.725 3.151 -16.921 1.00 92.94 579 THR A CA 1
ATOM 4721 C C . THR A 1 579 ? 5.949 1.698 -17.334 1.00 92.94 579 THR A C 1
ATOM 4723 O O . THR A 1 579 ? 6.837 1.037 -16.801 1.00 92.94 579 THR A O 1
ATOM 4726 N N . LYS A 1 580 ? 5.163 1.160 -18.274 1.00 95.75 580 LYS A N 1
ATOM 4727 C CA . LYS A 1 580 ? 5.216 -0.251 -18.670 1.00 95.75 580 LYS A CA 1
ATOM 4728 C C . LYS A 1 580 ? 5.154 -0.422 -20.182 1.00 95.75 580 LYS A C 1
ATOM 4730 O O . LYS A 1 580 ? 4.140 -0.121 -20.812 1.00 95.75 580 LYS A O 1
ATOM 4735 N N . VAL A 1 581 ? 6.206 -1.010 -20.743 1.00 97.38 581 VAL A N 1
ATOM 4736 C CA . VAL A 1 581 ? 6.256 -1.450 -22.142 1.00 97.38 581 VAL A CA 1
ATOM 4737 C C . VAL A 1 581 ? 6.137 -2.970 -22.183 1.00 97.38 581 VAL A C 1
ATOM 4739 O O . VAL A 1 581 ? 6.730 -3.663 -21.357 1.00 97.38 581 VAL A O 1
ATOM 4742 N N . VAL A 1 582 ? 5.353 -3.502 -23.113 1.00 97.44 582 VAL A N 1
ATOM 4743 C CA . VAL A 1 582 ? 5.076 -4.940 -23.236 1.00 97.44 582 VAL A CA 1
ATOM 4744 C C . VAL A 1 582 ? 5.356 -5.411 -24.652 1.00 97.44 582 VAL A C 1
ATOM 4746 O O . VAL A 1 582 ? 5.186 -4.653 -25.608 1.00 97.44 582 VAL A O 1
ATOM 4749 N N . ARG A 1 583 ? 5.754 -6.675 -24.804 1.00 96.38 583 ARG A N 1
ATOM 4750 C CA . ARG A 1 583 ? 5.747 -7.329 -26.111 1.00 96.38 583 ARG A CA 1
ATOM 4751 C C . ARG A 1 583 ? 4.292 -7.543 -26.531 1.00 96.38 583 ARG A C 1
ATOM 4753 O O . ARG A 1 583 ? 3.477 -8.029 -25.739 1.00 96.38 583 ARG A O 1
ATOM 4760 N N . LYS A 1 584 ? 3.949 -7.165 -27.762 1.00 95.31 584 LYS A N 1
ATOM 4761 C CA . LYS A 1 584 ? 2.565 -7.172 -28.259 1.00 95.31 584 LYS A CA 1
ATOM 4762 C C . LYS A 1 584 ? 1.912 -8.542 -28.070 1.00 95.31 584 LYS A C 1
ATOM 4764 O O . LYS A 1 584 ? 2.458 -9.570 -28.464 1.00 95.31 584 LYS A O 1
ATOM 4769 N N . GLY A 1 585 ? 0.726 -8.547 -27.462 1.00 91.81 585 GLY A N 1
ATOM 4770 C CA . GLY A 1 585 ? -0.070 -9.759 -27.240 1.00 91.81 585 GLY A CA 1
ATOM 4771 C C . GLY A 1 585 ? 0.455 -10.723 -26.166 1.00 91.81 585 GLY A C 1
ATOM 4772 O O . GLY A 1 585 ? -0.066 -11.834 -26.078 1.00 91.81 585 GLY A O 1
ATOM 4773 N N . LYS A 1 586 ? 1.458 -10.336 -25.362 1.00 90.50 586 LYS A N 1
ATOM 4774 C CA . LYS A 1 586 ? 2.021 -11.174 -24.286 1.00 90.50 586 LYS A CA 1
ATOM 4775 C C . LYS A 1 586 ? 1.526 -10.768 -22.899 1.00 90.50 586 LYS A C 1
ATOM 4777 O O . LYS A 1 586 ? 0.666 -11.445 -22.343 1.00 90.50 586 LYS A O 1
ATOM 4782 N N . ASP A 1 587 ? 2.049 -9.673 -22.348 1.00 91.62 587 ASP A N 1
ATOM 4783 C CA . ASP A 1 587 ? 1.756 -9.254 -20.973 1.00 91.62 587 ASP A CA 1
ATOM 4784 C C . ASP A 1 587 ? 0.599 -8.245 -20.935 1.00 91.62 587 ASP A C 1
ATOM 4786 O O . ASP A 1 587 ? 0.641 -7.189 -21.567 1.00 91.62 587 ASP A O 1
ATOM 4790 N N . ARG A 1 588 ? -0.453 -8.570 -20.178 1.00 89.38 588 ARG A N 1
ATOM 4791 C CA . ARG A 1 588 ? -1.583 -7.662 -19.913 1.00 89.38 588 ARG A CA 1
ATOM 4792 C C . ARG A 1 588 ? -1.425 -6.918 -18.591 1.00 89.38 588 ARG A C 1
ATOM 4794 O O . ARG A 1 588 ? -2.169 -5.961 -18.375 1.00 89.38 588 ARG A O 1
ATOM 4801 N N . TYR A 1 589 ? -0.509 -7.369 -17.738 1.00 92.50 589 TYR A N 1
ATOM 4802 C CA . TYR A 1 589 ? -0.255 -6.927 -16.376 1.00 92.50 589 TYR A CA 1
ATOM 4803 C C . TYR A 1 589 ? -1.551 -6.712 -15.581 1.00 92.50 589 TYR A C 1
ATOM 4805 O O . TYR A 1 589 ? -1.988 -5.591 -15.300 1.00 92.50 589 TYR A O 1
ATOM 4813 N N . ASN A 1 590 ? -2.223 -7.814 -15.264 1.00 95.44 590 ASN A N 1
ATOM 4814 C CA . ASN A 1 590 ? -3.545 -7.797 -14.655 1.00 95.44 590 ASN A CA 1
ATOM 4815 C C . ASN A 1 590 ? -3.542 -7.125 -13.279 1.00 95.44 590 ASN A C 1
ATOM 4817 O O . ASN A 1 590 ? -4.494 -6.400 -12.985 1.00 95.44 590 ASN A O 1
ATOM 4821 N N . TYR A 1 591 ? -2.481 -7.273 -12.476 1.00 95.69 591 TYR A N 1
ATOM 4822 C CA . TYR A 1 591 ? -2.381 -6.623 -11.163 1.00 95.69 591 TYR A CA 1
ATOM 4823 C C . TYR A 1 591 ? -2.711 -5.119 -11.209 1.00 95.69 591 TYR A C 1
ATOM 4825 O O . TYR A 1 591 ? -3.616 -4.646 -10.508 1.00 95.69 591 TYR A O 1
ATOM 4833 N N . ILE A 1 592 ? -2.046 -4.364 -12.093 1.00 93.06 592 ILE A N 1
ATOM 4834 C CA . ILE A 1 592 ? -2.260 -2.915 -12.190 1.00 93.06 592 ILE A CA 1
ATOM 4835 C C . ILE A 1 592 ? -3.636 -2.585 -12.789 1.00 93.06 592 ILE A C 1
ATOM 4837 O O . ILE A 1 592 ? -4.304 -1.656 -12.340 1.00 93.06 592 ILE A O 1
ATOM 4841 N N . ARG A 1 593 ? -4.129 -3.392 -13.741 1.00 94.00 593 ARG A N 1
ATOM 4842 C CA . ARG A 1 593 ? -5.471 -3.215 -14.328 1.00 94.00 593 ARG A CA 1
ATOM 4843 C C . ARG A 1 593 ? -6.585 -3.387 -13.302 1.00 94.00 593 ARG A C 1
ATOM 4845 O O . ARG A 1 593 ? -7.523 -2.592 -13.295 1.00 94.00 593 ARG A O 1
ATOM 4852 N N . PHE A 1 594 ? -6.499 -4.395 -12.438 1.00 94.75 594 PHE A N 1
ATOM 4853 C CA . PHE A 1 594 ? -7.472 -4.590 -11.362 1.00 94.75 594 PHE A CA 1
ATOM 4854 C C . PHE A 1 594 ? -7.383 -3.480 -10.312 1.00 94.75 594 PHE A C 1
ATOM 4856 O O . PHE A 1 594 ? -8.418 -2.988 -9.861 1.00 94.75 594 PHE A O 1
ATOM 4863 N N . THR A 1 595 ? -6.170 -3.001 -10.019 1.00 91.19 595 THR A N 1
ATOM 4864 C CA . THR A 1 595 ? -5.958 -1.837 -9.146 1.00 91.19 595 THR A CA 1
ATOM 4865 C C . THR A 1 595 ? -6.661 -0.593 -9.698 1.00 91.19 595 THR A C 1
ATOM 4867 O O . THR A 1 595 ? -7.451 0.039 -8.999 1.00 91.19 595 THR A O 1
ATOM 4870 N N . HIS A 1 596 ? -6.471 -0.285 -10.983 1.00 90.75 596 HIS A N 1
ATOM 4871 C CA . HIS A 1 596 ? -7.103 0.857 -11.654 1.00 90.75 596 HIS A CA 1
ATOM 4872 C C . HIS A 1 596 ? -8.630 0.738 -11.785 1.00 90.75 596 HIS A C 1
ATOM 4874 O O . HIS A 1 596 ? -9.329 1.750 -11.822 1.00 90.75 596 HIS A O 1
ATOM 4880 N N . LYS A 1 597 ? -9.174 -0.485 -11.816 1.00 88.88 597 LYS A N 1
ATOM 4881 C CA . LYS A 1 597 ? -10.628 -0.729 -11.784 1.00 88.88 597 LYS A CA 1
ATOM 4882 C C . LYS A 1 597 ? -11.244 -0.542 -10.390 1.00 88.88 597 LYS A C 1
ATOM 4884 O O . LYS A 1 597 ? -12.473 -0.451 -10.283 1.00 88.88 597 LYS A O 1
ATOM 4889 N N . GLY A 1 598 ? -10.413 -0.464 -9.349 1.00 87.75 598 GLY A N 1
ATOM 4890 C CA . GLY A 1 598 ? -10.846 -0.429 -7.954 1.00 87.75 598 GLY A CA 1
ATOM 4891 C C . GLY A 1 598 ? -11.339 -1.786 -7.457 1.00 87.75 598 GLY A C 1
ATOM 4892 O O . GLY A 1 598 ? -12.290 -1.826 -6.682 1.00 87.75 598 GLY A O 1
ATOM 4893 N N . ALA A 1 599 ? -10.749 -2.884 -7.945 1.00 92.25 599 ALA A N 1
ATOM 4894 C CA . ALA A 1 599 ? -11.037 -4.219 -7.432 1.00 92.25 599 ALA A CA 1
ATOM 4895 C C . ALA A 1 599 ? -10.577 -4.356 -5.974 1.00 92.25 599 ALA A C 1
ATOM 4897 O O . ALA A 1 599 ? -9.644 -3.674 -5.543 1.00 92.25 599 ALA A O 1
ATOM 4898 N N . ASP A 1 600 ? -11.204 -5.268 -5.232 1.00 95.06 600 ASP A N 1
ATOM 4899 C CA . ASP A 1 600 ? -10.762 -5.581 -3.876 1.00 95.06 600 ASP A CA 1
ATOM 4900 C C . ASP A 1 600 ? -9.369 -6.219 -3.908 1.00 95.06 600 ASP A C 1
ATOM 4902 O O . ASP A 1 600 ? -9.147 -7.228 -4.583 1.00 95.06 600 ASP A O 1
ATOM 4906 N N . ILE A 1 601 ? -8.448 -5.640 -3.144 1.00 97.50 601 ILE A N 1
ATOM 4907 C CA . ILE A 1 601 ? -7.073 -6.105 -2.971 1.00 97.50 601 ILE A CA 1
ATOM 4908 C C . ILE A 1 601 ? -6.907 -6.478 -1.505 1.00 97.50 601 ILE A C 1
ATOM 4910 O O . ILE A 1 601 ? -6.820 -5.591 -0.656 1.00 97.50 601 ILE A O 1
ATOM 4914 N N . LEU A 1 602 ? -6.847 -7.778 -1.212 1.00 98.31 602 LEU A N 1
ATOM 4915 C CA . LEU A 1 602 ? -6.521 -8.303 0.110 1.00 98.31 602 LEU A CA 1
ATOM 4916 C C . LEU A 1 602 ? -5.011 -8.146 0.357 1.00 98.31 602 LEU A C 1
ATOM 4918 O O . LEU A 1 602 ? -4.227 -8.820 -0.319 1.00 98.31 602 LEU A O 1
ATOM 4922 N N . PRO A 1 603 ? -4.582 -7.294 1.308 1.00 97.81 603 PRO A N 1
ATOM 4923 C CA . PRO A 1 603 ? -3.171 -7.112 1.605 1.00 97.81 603 PRO A CA 1
ATOM 4924 C C . PRO A 1 603 ? -2.723 -8.049 2.731 1.00 97.81 603 PRO A C 1
ATOM 4926 O O . PRO A 1 603 ? -3.240 -7.998 3.848 1.00 97.81 603 PRO A O 1
ATOM 4929 N N . ILE A 1 604 ? -1.725 -8.881 2.447 1.00 98.06 604 ILE A N 1
ATOM 4930 C CA . ILE A 1 604 ? -1.147 -9.855 3.377 1.00 98.06 604 ILE A CA 1
ATOM 4931 C C . ILE A 1 604 ? 0.345 -9.564 3.541 1.00 98.06 604 ILE A C 1
ATOM 4933 O O . ILE A 1 604 ? 1.045 -9.293 2.570 1.00 98.06 604 ILE A O 1
ATOM 4937 N N . GLY A 1 605 ? 0.855 -9.640 4.770 1.00 95.75 605 GLY A N 1
ATOM 4938 C CA . GLY A 1 605 ? 2.265 -9.379 5.061 1.00 95.75 605 GLY A CA 1
ATOM 4939 C C . GLY A 1 605 ? 2.546 -7.969 5.584 1.00 95.75 605 GLY A C 1
ATOM 4940 O O . GLY A 1 605 ? 1.802 -7.017 5.367 1.00 95.75 605 GLY A O 1
ATOM 4941 N N . VAL A 1 606 ? 3.639 -7.833 6.329 1.00 89.44 606 VAL A N 1
ATOM 4942 C CA . VAL A 1 606 ? 4.090 -6.558 6.913 1.00 89.44 606 VAL A CA 1
ATOM 4943 C C . VAL A 1 606 ? 4.460 -5.551 5.833 1.00 89.44 606 VAL A C 1
ATOM 4945 O O . VAL A 1 606 ? 5.351 -5.817 5.039 1.00 89.44 606 VAL A O 1
ATOM 4948 N N . GLY A 1 607 ? 3.831 -4.378 5.845 1.00 87.25 607 GLY A N 1
ATOM 4949 C CA . GLY A 1 607 ? 3.960 -3.347 4.813 1.00 87.25 607 GLY A CA 1
ATOM 4950 C C . GLY A 1 607 ? 2.910 -3.419 3.716 1.00 87.25 607 GLY A C 1
ATOM 4951 O O . GLY A 1 607 ? 2.875 -2.530 2.869 1.00 87.25 607 GLY A O 1
ATOM 4952 N N . ALA A 1 608 ? 2.064 -4.453 3.713 1.00 94.12 608 ALA A N 1
ATOM 4953 C CA . ALA A 1 608 ? 1.036 -4.599 2.701 1.00 94.12 608 ALA A CA 1
ATOM 4954 C C . ALA A 1 608 ? -0.067 -3.549 2.882 1.00 94.12 608 ALA A C 1
ATOM 4956 O O . ALA A 1 608 ? -0.596 -3.372 3.983 1.00 94.12 608 ALA A O 1
ATOM 4957 N N . GLY A 1 609 ? -0.410 -2.882 1.781 1.00 93.12 609 GLY A N 1
ATOM 4958 C CA . GLY A 1 609 ? -1.534 -1.961 1.662 1.00 93.12 609 GLY A CA 1
ATOM 4959 C C . GLY A 1 609 ? -2.540 -2.481 0.639 1.00 93.12 609 GLY A C 1
ATOM 4960 O O . GLY A 1 609 ? -2.144 -3.038 -0.382 1.00 93.12 609 GLY A O 1
ATOM 4961 N N . GLY A 1 610 ? -3.830 -2.327 0.912 1.00 94.06 610 GLY A N 1
ATOM 4962 C CA . GLY A 1 610 ? -4.905 -2.804 0.043 1.00 94.06 610 GLY A CA 1
ATOM 4963 C C . GLY A 1 610 ? -6.267 -2.340 0.539 1.00 94.06 610 GLY A C 1
ATOM 4964 O O . GLY A 1 610 ? -6.352 -1.636 1.543 1.00 94.06 610 GLY A O 1
ATOM 4965 N N . LYS A 1 611 ? -7.335 -2.713 -0.162 1.00 93.44 611 LYS A N 1
ATOM 4966 C CA . LYS A 1 611 ? -8.708 -2.344 0.196 1.00 93.44 611 LYS A CA 1
ATOM 4967 C C . LYS A 1 611 ? -9.631 -3.528 -0.055 1.00 93.44 611 LYS A C 1
ATOM 4969 O O . LYS A 1 611 ? -9.638 -4.052 -1.162 1.00 93.44 611 LYS A O 1
ATOM 4974 N N . ILE A 1 612 ? -10.399 -3.927 0.955 1.00 95.00 612 ILE A N 1
ATOM 4975 C CA . ILE A 1 612 ? -11.462 -4.940 0.842 1.00 95.00 612 ILE A CA 1
ATOM 4976 C C . ILE A 1 612 ? -12.691 -4.455 1.597 1.00 95.00 612 ILE A C 1
ATOM 4978 O O . ILE A 1 612 ? -12.544 -3.797 2.626 1.00 95.00 612 ILE A O 1
ATOM 4982 N N . ALA A 1 613 ? -13.894 -4.788 1.126 1.00 93.12 613 ALA A N 1
ATOM 4983 C CA . ALA A 1 613 ? -15.146 -4.418 1.798 1.00 93.12 613 ALA A CA 1
ATOM 4984 C C . ALA A 1 613 ? -15.176 -2.927 2.190 1.00 93.12 613 ALA A C 1
ATOM 4986 O O . ALA A 1 613 ? -15.460 -2.565 3.332 1.00 93.12 613 ALA A O 1
ATOM 4987 N N . ASP A 1 614 ? -14.780 -2.073 1.243 1.00 91.75 614 ASP A N 1
ATOM 4988 C CA . ASP A 1 614 ? -14.686 -0.620 1.400 1.00 91.75 614 ASP A CA 1
ATOM 4989 C C . ASP A 1 614 ? -13.727 -0.125 2.503 1.00 91.75 614 ASP A C 1
ATOM 4991 O O . ASP A 1 614 ? -13.696 1.067 2.814 1.00 91.75 614 ASP A O 1
ATOM 4995 N N . THR A 1 615 ? -12.893 -1.013 3.045 1.00 93.06 615 THR A N 1
ATOM 4996 C CA . THR A 1 615 ? -11.949 -0.742 4.131 1.00 93.06 615 THR A CA 1
ATOM 4997 C C . THR A 1 615 ? -10.522 -0.782 3.607 1.00 93.06 615 THR A C 1
ATOM 4999 O O . THR A 1 615 ? -10.049 -1.834 3.177 1.00 93.06 615 THR A O 1
ATOM 5002 N N . ASP A 1 616 ? -9.820 0.351 3.650 1.00 92.75 616 ASP A N 1
ATOM 5003 C CA . ASP A 1 616 ? -8.380 0.381 3.409 1.00 92.75 616 ASP A CA 1
ATOM 5004 C C . ASP A 1 616 ? -7.658 -0.285 4.581 1.00 92.75 616 ASP A C 1
ATOM 5006 O O . ASP A 1 616 ? -7.922 0.018 5.749 1.00 92.75 616 ASP A O 1
ATOM 5010 N N . ILE A 1 617 ? -6.731 -1.178 4.262 1.00 94.50 617 ILE A N 1
ATOM 5011 C CA . ILE A 1 617 ? -5.952 -1.954 5.215 1.00 94.50 617 ILE A CA 1
ATOM 5012 C C . ILE A 1 617 ? -4.476 -1.660 4.978 1.00 94.50 617 ILE A C 1
ATOM 5014 O O . ILE A 1 617 ? -4.001 -1.747 3.847 1.00 94.50 617 ILE A O 1
ATOM 5018 N N . PHE A 1 618 ? -3.740 -1.353 6.045 1.00 92.31 618 PHE A N 1
ATOM 5019 C CA . PHE A 1 618 ? -2.280 -1.257 6.007 1.00 92.31 618 PHE A CA 1
ATOM 5020 C C . PHE A 1 618 ? -1.659 -2.030 7.169 1.00 92.31 618 PHE A C 1
ATOM 5022 O O . PHE A 1 618 ? -1.838 -1.667 8.333 1.00 92.31 618 PHE A O 1
ATOM 5029 N N . ARG A 1 619 ? -0.921 -3.102 6.869 1.00 86.06 619 ARG A N 1
ATOM 5030 C CA . ARG A 1 619 ? -0.259 -3.953 7.870 1.00 86.06 619 ARG A CA 1
ATOM 5031 C C . ARG A 1 619 ? 1.042 -3.308 8.342 1.00 86.06 619 ARG A C 1
ATOM 5033 O O . ARG A 1 619 ? 1.996 -3.189 7.582 1.00 86.06 619 ARG A O 1
ATOM 5040 N N . ILE A 1 620 ? 1.098 -2.928 9.616 1.00 81.12 620 ILE A N 1
ATOM 5041 C CA . ILE A 1 620 ? 2.255 -2.241 10.214 1.00 81.12 620 ILE A CA 1
ATOM 5042 C C . ILE A 1 620 ? 3.326 -3.257 10.619 1.00 81.12 620 ILE A C 1
ATOM 5044 O O . ILE A 1 620 ? 4.516 -3.046 10.399 1.00 81.12 620 ILE A O 1
ATOM 5048 N N . ASN A 1 621 ? 2.894 -4.351 11.246 1.00 82.00 621 ASN A N 1
ATOM 5049 C CA . ASN A 1 621 ? 3.728 -5.455 11.710 1.00 82.00 621 ASN A CA 1
ATOM 5050 C C . ASN A 1 621 ? 2.883 -6.749 11.774 1.00 82.00 621 ASN A C 1
ATOM 5052 O O . ASN A 1 621 ? 1.736 -6.757 11.323 1.00 82.00 621 ASN A O 1
ATOM 5056 N N . ASN A 1 622 ? 3.450 -7.836 12.307 1.00 81.69 622 ASN A N 1
ATOM 5057 C CA . ASN A 1 622 ? 2.781 -9.144 12.365 1.00 81.69 622 ASN A CA 1
ATOM 5058 C C . ASN A 1 622 ? 1.528 -9.158 13.269 1.00 81.69 622 ASN A C 1
ATOM 5060 O O . ASN A 1 622 ? 0.721 -10.074 13.178 1.00 81.69 622 ASN A O 1
ATOM 5064 N N . GLU A 1 623 ? 1.353 -8.162 14.139 1.00 76.69 623 GLU A N 1
ATOM 5065 C CA . GLU A 1 623 ? 0.272 -8.115 15.134 1.00 76.69 623 GLU A CA 1
ATOM 5066 C C . GLU A 1 623 ? -0.770 -7.031 14.830 1.00 76.69 623 GLU A C 1
ATOM 5068 O O . GLU A 1 623 ? -1.929 -7.154 15.218 1.00 76.69 623 GLU A O 1
ATOM 5073 N N . LYS A 1 624 ? -0.376 -5.949 14.146 1.00 79.56 624 LYS A N 1
ATOM 5074 C CA . LYS A 1 624 ? -1.188 -4.735 13.994 1.00 79.56 624 LYS A CA 1
ATOM 5075 C C . LYS A 1 624 ? -1.344 -4.310 12.537 1.00 79.56 624 LYS A C 1
ATOM 5077 O O . LYS A 1 624 ? -0.394 -4.298 11.751 1.00 79.56 624 LYS A O 1
ATOM 5082 N N . ALA A 1 625 ? -2.558 -3.885 12.205 1.00 86.75 625 ALA A N 1
ATOM 5083 C CA . ALA A 1 625 ? -2.913 -3.210 10.961 1.00 86.75 625 ALA A CA 1
ATOM 5084 C C . ALA A 1 625 ? -3.781 -1.985 11.248 1.00 86.75 625 ALA A C 1
ATOM 5086 O O . ALA A 1 625 ? -4.516 -1.950 12.235 1.00 86.75 625 ALA A O 1
ATOM 5087 N N . PHE A 1 626 ? -3.713 -1.004 10.352 1.00 86.50 626 PHE A N 1
ATOM 5088 C CA . PHE A 1 626 ? -4.704 0.057 10.257 1.00 86.50 626 PHE A CA 1
ATOM 5089 C C . PHE A 1 626 ? -5.868 -0.393 9.386 1.00 86.50 626 PHE A C 1
ATOM 5091 O O . PHE A 1 626 ? -5.643 -0.988 8.335 1.00 86.50 626 PHE A O 1
ATOM 5098 N N . TYR A 1 627 ? -7.081 -0.039 9.808 1.00 89.25 627 TYR A N 1
ATOM 5099 C CA . TYR A 1 627 ? -8.314 -0.256 9.064 1.00 89.25 627 TYR A CA 1
ATOM 5100 C C . TYR A 1 627 ? -9.067 1.071 8.965 1.00 89.25 627 TYR A C 1
ATOM 5102 O O . TYR A 1 627 ? -9.402 1.682 9.985 1.00 89.25 627 TYR A O 1
ATOM 5110 N N . MET A 1 628 ? -9.303 1.541 7.744 1.00 89.19 628 MET A N 1
ATOM 5111 C CA . MET A 1 628 ? -10.004 2.794 7.473 1.00 89.19 628 MET A CA 1
ATOM 5112 C C . MET A 1 628 ? -11.181 2.528 6.539 1.00 89.19 628 MET A C 1
ATOM 5114 O O . MET A 1 628 ? -10.993 2.290 5.352 1.00 89.19 628 MET A O 1
ATOM 5118 N N . LEU A 1 629 ? -12.393 2.568 7.085 1.00 90.25 629 LEU A N 1
ATOM 5119 C CA . LEU A 1 629 ? -13.631 2.400 6.335 1.00 90.25 629 LEU A CA 1
ATOM 5120 C C . LEU A 1 629 ? -13.978 3.694 5.594 1.00 90.25 629 LEU A C 1
ATOM 5122 O O . LEU A 1 629 ? -14.085 4.752 6.219 1.00 90.25 629 LEU A O 1
ATOM 5126 N N . SER A 1 630 ? -14.177 3.614 4.280 1.00 86.44 630 SER A N 1
ATOM 5127 C CA . SER A 1 630 ? -14.670 4.735 3.475 1.00 86.44 630 SER A CA 1
ATOM 5128 C C . SER A 1 630 ? -16.172 4.954 3.698 1.00 86.44 630 SER A C 1
ATOM 5130 O O . SER A 1 630 ? -16.967 4.034 3.531 1.00 86.44 630 SER A O 1
ATOM 5132 N N . GLU A 1 631 ? -16.581 6.182 4.032 1.00 80.19 631 GLU A N 1
ATOM 5133 C CA . GLU A 1 631 ? -18.001 6.545 4.199 1.00 80.19 631 GLU A CA 1
ATOM 5134 C C . GLU A 1 631 ? -18.668 6.964 2.874 1.00 80.19 631 GLU A C 1
ATOM 5136 O O . GLU A 1 631 ? -19.889 6.911 2.750 1.00 80.19 631 GLU A O 1
ATOM 5141 N N . ASN A 1 632 ? -17.872 7.339 1.864 1.00 80.75 632 ASN A N 1
ATOM 5142 C CA . ASN A 1 632 ? -18.331 7.728 0.525 1.00 80.75 632 ASN A CA 1
ATOM 5143 C C . ASN A 1 632 ? -17.568 6.958 -0.568 1.00 80.75 632 ASN A C 1
ATOM 5145 O O . ASN A 1 632 ? -16.789 7.510 -1.350 1.00 80.75 632 ASN A O 1
ATOM 5149 N N . THR A 1 633 ? -17.734 5.637 -0.562 1.00 80.44 633 THR A N 1
ATOM 5150 C CA . THR A 1 633 ? -16.927 4.734 -1.391 1.00 80.44 633 THR A CA 1
ATOM 5151 C C . THR A 1 633 ? -17.241 4.828 -2.879 1.00 80.44 633 THR A C 1
ATOM 5153 O O . THR A 1 633 ? -16.340 4.678 -3.701 1.00 80.44 633 THR A O 1
ATOM 5156 N N . GLU A 1 634 ? -18.498 5.071 -3.248 1.00 84.12 634 GLU A N 1
ATOM 5157 C CA . GLU A 1 634 ? -18.900 5.131 -4.656 1.00 84.12 634 GLU A CA 1
ATOM 5158 C C . GLU A 1 634 ? -18.219 6.297 -5.379 1.00 84.12 634 GLU A C 1
ATOM 5160 O O . GLU A 1 634 ? -17.657 6.117 -6.463 1.00 84.12 634 GLU A O 1
ATOM 5165 N N . GLU A 1 635 ? -18.176 7.466 -4.738 1.00 86.38 635 GLU A N 1
ATOM 5166 C CA . GLU A 1 635 ? -17.500 8.636 -5.281 1.00 86.38 635 GLU A CA 1
ATOM 5167 C C . GLU A 1 635 ? -15.973 8.455 -5.298 1.00 86.38 635 GLU A C 1
ATOM 5169 O O . GLU A 1 635 ? -15.343 8.680 -6.332 1.00 86.38 635 GLU A O 1
ATOM 5174 N N . GLU A 1 636 ? -15.370 7.947 -4.214 1.00 86.38 636 GLU A N 1
ATOM 5175 C CA . GLU A 1 636 ? -13.929 7.645 -4.177 1.00 86.38 636 GLU A CA 1
ATOM 5176 C C . GLU A 1 636 ? -13.533 6.670 -5.305 1.00 86.38 636 GLU A C 1
ATOM 5178 O O . GLU A 1 636 ? -12.561 6.901 -6.030 1.00 86.38 636 GLU A O 1
ATOM 5183 N N . ASN A 1 637 ? -14.304 5.595 -5.499 1.00 86.94 637 ASN A N 1
ATOM 5184 C CA . ASN A 1 637 ? -14.048 4.594 -6.535 1.00 86.94 637 ASN A CA 1
ATOM 5185 C C . ASN A 1 637 ? -14.251 5.158 -7.947 1.00 86.94 637 ASN A C 1
ATOM 5187 O O . ASN A 1 637 ? -13.493 4.817 -8.855 1.00 86.94 637 ASN A O 1
ATOM 5191 N N . ARG A 1 638 ? -15.230 6.047 -8.146 1.00 90.50 638 ARG A N 1
ATOM 5192 C CA . ARG A 1 638 ? -15.428 6.766 -9.411 1.00 90.50 638 ARG A CA 1
ATOM 5193 C C . ARG A 1 638 ? -14.180 7.572 -9.790 1.00 90.50 638 ARG A C 1
ATOM 5195 O O . ARG A 1 638 ? -13.689 7.422 -10.907 1.00 90.50 638 ARG A O 1
ATOM 5202 N N . PHE A 1 639 ? -13.617 8.358 -8.870 1.00 90.12 639 PHE A N 1
ATOM 5203 C CA . PHE A 1 639 ? -12.396 9.132 -9.140 1.00 90.12 639 PHE A CA 1
ATOM 5204 C C . PHE A 1 639 ? -11.155 8.253 -9.337 1.00 90.12 639 PHE A C 1
ATOM 5206 O O . PHE A 1 639 ? -10.345 8.534 -10.221 1.00 90.12 639 PHE A O 1
ATOM 5213 N N . LYS A 1 640 ? -11.025 7.151 -8.586 1.00 89.00 640 LYS A N 1
ATOM 5214 C CA . LYS A 1 640 ? -9.964 6.154 -8.817 1.00 89.00 640 LYS A CA 1
ATOM 5215 C C . LYS A 1 640 ? -10.035 5.559 -10.226 1.00 89.00 640 LYS A C 1
ATOM 5217 O O . LYS A 1 640 ? -9.002 5.430 -10.875 1.00 89.00 640 LYS A O 1
ATOM 5222 N N . ARG A 1 641 ? -11.238 5.269 -10.736 1.00 92.00 641 ARG A N 1
ATOM 5223 C CA . ARG A 1 641 ? -11.432 4.762 -12.107 1.00 92.00 641 ARG A CA 1
ATOM 5224 C C . ARG A 1 641 ? -11.076 5.801 -13.166 1.00 92.00 641 ARG A C 1
ATOM 5226 O O . ARG A 1 641 ? -10.434 5.440 -14.145 1.00 92.00 641 ARG A O 1
ATOM 5233 N N . ILE A 1 642 ? -11.418 7.077 -12.958 1.00 93.88 642 ILE A N 1
ATOM 5234 C CA . ILE A 1 642 ? -10.964 8.167 -13.841 1.00 93.88 642 ILE A CA 1
ATOM 5235 C C . ILE A 1 642 ? -9.433 8.217 -13.855 1.00 93.88 642 ILE A C 1
ATOM 5237 O O . ILE A 1 642 ? -8.837 8.164 -14.926 1.00 93.88 642 ILE A O 1
ATOM 5241 N N . SER A 1 643 ? -8.795 8.238 -12.679 1.00 92.44 643 SER A N 1
ATOM 5242 C CA . SER A 1 643 ? -7.329 8.220 -12.560 1.00 92.44 643 SER A CA 1
ATOM 5243 C C . SER A 1 643 ? -6.716 7.032 -13.303 1.00 92.44 643 SER A C 1
ATOM 5245 O O . SER A 1 643 ? -5.717 7.204 -13.996 1.00 92.44 643 SER A O 1
ATOM 5247 N N . GLY A 1 644 ? -7.324 5.850 -13.171 1.00 93.50 644 GLY A N 1
ATOM 5248 C CA . GLY A 1 644 ? -6.893 4.614 -13.811 1.00 93.50 644 GLY A CA 1
ATOM 5249 C C . GLY A 1 644 ? -7.016 4.627 -15.334 1.00 93.50 644 GLY A C 1
ATOM 5250 O O . GLY A 1 644 ? -6.119 4.131 -16.006 1.00 93.50 644 GLY A O 1
ATOM 5251 N N . LEU A 1 645 ? -8.078 5.221 -15.897 1.00 95.25 645 LEU A N 1
ATOM 5252 C CA . LEU A 1 645 ? -8.232 5.366 -17.354 1.00 95.25 645 LEU A CA 1
ATOM 5253 C C . LEU A 1 645 ? -7.063 6.145 -17.962 1.00 95.25 645 LEU A C 1
ATOM 5255 O O . LEU A 1 645 ? -6.517 5.733 -18.980 1.00 95.25 645 LEU A O 1
ATOM 5259 N N . PHE A 1 646 ? -6.643 7.220 -17.297 1.00 95.31 646 PHE A N 1
ATOM 5260 C CA . PHE A 1 646 ? -5.553 8.080 -17.753 1.00 95.31 646 PHE A CA 1
ATOM 5261 C C . PHE A 1 646 ? -4.156 7.542 -17.446 1.00 95.31 646 PHE A C 1
ATOM 5263 O O . PHE A 1 646 ? -3.213 8.301 -17.588 1.00 95.31 646 PHE A O 1
ATOM 5270 N N . GLN A 1 647 ? -3.995 6.280 -17.032 1.00 95.25 647 GLN A N 1
ATOM 5271 C CA . GLN A 1 647 ? -2.677 5.622 -16.980 1.00 95.25 647 GLN A CA 1
ATOM 5272 C C . GLN A 1 647 ? -2.329 4.888 -18.285 1.00 95.25 647 GLN A C 1
ATOM 5274 O O . GLN A 1 647 ? -1.189 4.474 -18.495 1.00 95.25 647 GLN A O 1
ATOM 5279 N N . TYR A 1 648 ? -3.313 4.694 -19.166 1.00 96.00 648 TYR A N 1
ATOM 5280 C CA . TYR A 1 648 ? -3.156 3.960 -20.418 1.00 96.00 648 TYR A CA 1
ATOM 5281 C C . TYR A 1 648 ? -2.985 4.928 -21.597 1.00 96.00 648 TYR A C 1
ATOM 5283 O O . TYR A 1 648 ? -3.607 5.991 -21.600 1.00 96.00 648 TYR A O 1
ATOM 5291 N N . PRO A 1 649 ? -2.228 4.555 -22.649 1.00 96.12 649 PRO A N 1
ATOM 5292 C CA . PRO A 1 649 ? -2.031 5.419 -23.813 1.00 96.12 649 PRO A CA 1
ATOM 5293 C C . PRO A 1 649 ? -3.327 5.836 -24.504 1.00 96.12 649 PRO A C 1
ATOM 5295 O O . PRO A 1 649 ? -3.378 6.916 -25.081 1.00 96.12 649 PRO A O 1
ATOM 5298 N N . LYS A 1 650 ? -4.364 4.988 -24.467 1.00 97.19 650 LYS A N 1
ATOM 5299 C CA . LYS A 1 650 ? -5.654 5.234 -25.119 1.00 97.19 650 LYS A CA 1
ATOM 5300 C C . LYS A 1 650 ? -6.764 5.398 -24.097 1.00 97.19 650 LYS A C 1
ATOM 5302 O O . LYS A 1 650 ? -6.982 4.500 -23.284 1.00 97.19 650 LYS A O 1
ATOM 5307 N N . VAL A 1 651 ? -7.520 6.490 -24.211 1.00 97.56 651 VAL A N 1
ATOM 5308 C CA . VAL A 1 651 ? -8.708 6.742 -23.386 1.00 97.56 651 VAL A CA 1
ATOM 5309 C C . VAL A 1 651 ? -9.930 6.900 -24.277 1.00 97.56 651 VAL A C 1
ATOM 5311 O O . VAL A 1 651 ? -10.093 7.910 -24.959 1.00 97.56 651 VAL A O 1
ATOM 5314 N N . TYR A 1 652 ? -10.808 5.898 -24.259 1.00 97.88 652 TYR A N 1
ATOM 5315 C CA . TYR A 1 652 ? -12.059 5.921 -25.012 1.00 97.88 652 TYR A CA 1
ATOM 5316 C C . TYR A 1 652 ? -13.100 6.809 -24.328 1.00 97.88 652 TYR A C 1
ATOM 5318 O O . TYR A 1 652 ? -13.372 6.680 -23.131 1.00 97.88 652 TYR A O 1
ATOM 5326 N N . PHE A 1 653 ? -13.742 7.686 -25.101 1.00 97.81 653 PHE A N 1
ATOM 5327 C CA . PHE A 1 653 ? -14.744 8.620 -24.579 1.00 97.81 653 PHE A CA 1
ATOM 5328 C C . PHE A 1 653 ? -15.960 7.905 -24.003 1.00 97.81 653 PHE A C 1
ATOM 5330 O O . PHE A 1 653 ? -16.518 8.354 -23.006 1.00 97.81 653 PHE A O 1
ATOM 5337 N N . THR A 1 654 ? -16.332 6.757 -24.570 1.00 97.12 654 THR A N 1
ATOM 5338 C CA . THR A 1 654 ? -17.409 5.907 -24.050 1.00 97.12 654 THR A CA 1
ATOM 5339 C C . THR A 1 654 ? -17.135 5.406 -22.637 1.00 97.12 654 THR A C 1
ATOM 5341 O O . THR A 1 654 ? -18.076 5.236 -21.868 1.00 97.12 654 THR A O 1
ATOM 5344 N N . ASP A 1 655 ? -15.872 5.167 -22.279 1.00 95.50 655 ASP A N 1
ATOM 5345 C CA . ASP A 1 655 ? -15.500 4.729 -20.934 1.00 95.50 655 ASP A CA 1
ATOM 5346 C C . ASP A 1 655 ? -15.388 5.906 -19.972 1.00 95.50 655 ASP A C 1
ATOM 5348 O O . ASP A 1 655 ? -15.879 5.821 -18.849 1.00 95.50 655 ASP A O 1
ATOM 5352 N N . LEU A 1 656 ? -14.818 7.025 -20.422 1.00 95.81 656 LEU A N 1
ATOM 5353 C CA . LEU A 1 656 ? -14.718 8.235 -19.611 1.00 95.81 656 LEU A CA 1
ATOM 5354 C C . LEU A 1 656 ? -16.101 8.782 -19.227 1.00 95.81 656 LEU A C 1
ATOM 5356 O O . LEU A 1 656 ? -16.342 9.065 -18.053 1.00 95.81 656 LEU A O 1
ATOM 5360 N N . LYS A 1 657 ? -17.034 8.855 -20.186 1.00 95.81 657 LYS A N 1
ATOM 5361 C CA . LYS A 1 657 ? -18.407 9.355 -19.986 1.00 95.81 657 LYS A CA 1
ATOM 5362 C C . LYS A 1 657 ? -19.239 8.529 -18.997 1.00 95.81 657 LYS A C 1
ATOM 5364 O O . LYS A 1 657 ? -20.247 9.020 -18.507 1.00 95.81 657 LYS A O 1
ATOM 5369 N N . LYS A 1 658 ? -18.816 7.310 -18.632 1.00 95.19 658 LYS A N 1
ATOM 5370 C CA . LYS A 1 658 ? -19.445 6.541 -17.536 1.00 95.19 658 LYS A CA 1
ATOM 5371 C C . LYS A 1 658 ? -19.207 7.177 -16.164 1.00 95.19 658 LYS A C 1
ATOM 5373 O O . LYS A 1 658 ? -19.949 6.897 -15.228 1.00 95.19 658 LYS A O 1
ATOM 5378 N N . TYR A 1 659 ? -18.163 7.997 -16.033 1.00 94.06 659 TYR A N 1
ATOM 5379 C CA . TYR A 1 659 ? -17.700 8.542 -14.756 1.00 94.06 659 TYR A CA 1
ATOM 5380 C C . TYR A 1 659 ? -17.741 10.072 -14.693 1.00 94.06 659 TYR A C 1
ATOM 5382 O O . TYR A 1 659 ? -17.415 10.643 -13.653 1.00 94.06 659 TYR A O 1
ATOM 5390 N N . VAL A 1 660 ? -18.133 10.770 -15.757 1.00 93.62 660 VAL A N 1
ATOM 5391 C CA . VAL A 1 660 ? -18.219 12.239 -15.777 1.00 93.62 660 VAL A CA 1
ATOM 5392 C C . VAL A 1 660 ? -19.539 12.690 -16.395 1.00 93.62 660 VAL A C 1
ATOM 5394 O O . VAL A 1 660 ? -20.093 11.990 -17.237 1.00 93.62 660 VAL A O 1
ATOM 5397 N N . SER A 1 661 ? -20.054 13.847 -15.969 1.00 92.62 661 SER A N 1
ATOM 5398 C CA . SER A 1 661 ? -21.205 14.475 -16.629 1.00 92.62 661 SER A CA 1
ATOM 5399 C C . SER A 1 661 ? -20.806 15.018 -18.004 1.00 92.62 661 SER A C 1
ATOM 5401 O O . SER A 1 661 ? -19.620 15.215 -18.274 1.00 92.62 661 SER A O 1
ATOM 5403 N N . GLU A 1 662 ? -21.790 15.302 -18.861 1.00 92.81 662 GLU A N 1
ATOM 5404 C CA . GLU A 1 662 ? -21.521 15.879 -20.185 1.00 92.81 662 GLU A CA 1
ATOM 5405 C C . GLU A 1 662 ? -20.816 17.243 -20.072 1.00 92.81 662 GLU A C 1
ATOM 5407 O O . GLU A 1 662 ? -19.838 17.480 -20.768 1.00 92.81 662 GLU A O 1
ATOM 5412 N N . GLU A 1 663 ? -21.210 18.085 -19.111 1.00 93.12 663 GLU A N 1
ATOM 5413 C CA . GLU A 1 663 ? -20.546 19.369 -18.829 1.00 93.12 663 GLU A CA 1
ATOM 5414 C C . GLU A 1 663 ? -19.061 19.196 -18.465 1.00 93.12 663 GLU A C 1
ATOM 5416 O O . GLU A 1 663 ? -18.187 19.885 -18.997 1.00 93.12 663 GLU A O 1
ATOM 5421 N N . VAL A 1 664 ? -18.748 18.241 -17.579 1.00 93.12 664 VAL A N 1
ATOM 5422 C CA . VAL A 1 664 ? -17.355 17.947 -17.216 1.00 93.12 664 VAL A CA 1
ATOM 5423 C C . VAL A 1 664 ? -16.605 17.407 -18.430 1.00 93.12 664 VAL A C 1
ATOM 5425 O O . VAL A 1 664 ? -15.474 17.820 -18.673 1.00 93.12 664 VAL A O 1
ATOM 5428 N N . PHE A 1 665 ? -17.228 16.532 -19.223 1.00 96.06 665 PHE A N 1
ATOM 5429 C CA . PHE A 1 665 ? -16.627 15.998 -20.441 1.00 96.06 665 PHE A CA 1
ATOM 5430 C C . PHE A 1 665 ? -16.299 17.097 -21.461 1.00 96.06 665 PHE A C 1
ATOM 5432 O O . PHE A 1 665 ? -15.195 17.097 -21.998 1.00 96.06 665 PHE A O 1
ATOM 5439 N N . GLU A 1 666 ? -17.191 18.061 -21.695 1.00 95.00 666 GLU A N 1
ATOM 5440 C CA . GLU A 1 666 ? -16.922 19.213 -22.567 1.00 95.00 666 GLU A CA 1
ATOM 5441 C C . GLU A 1 666 ? -15.721 20.033 -22.073 1.00 95.00 666 GLU A C 1
ATOM 5443 O O . GLU A 1 666 ? -14.875 20.460 -22.865 1.00 95.00 666 GLU A O 1
ATOM 5448 N N . GLY A 1 667 ? -15.609 20.221 -20.753 1.00 93.88 667 GLY A N 1
ATOM 5449 C CA . GLY A 1 667 ? -14.445 20.843 -20.124 1.00 93.88 667 GLY A CA 1
ATOM 5450 C C . GLY A 1 667 ? -13.153 20.053 -20.353 1.00 93.88 667 GLY A C 1
ATOM 5451 O O . GLY A 1 667 ? -12.130 20.637 -20.713 1.00 93.88 667 GLY A O 1
ATOM 5452 N N . LEU A 1 668 ? -13.198 18.728 -20.198 1.00 96.06 668 LEU A N 1
ATOM 5453 C CA . LEU A 1 668 ? -12.059 17.844 -20.463 1.00 96.06 668 LEU A CA 1
ATOM 5454 C C . LEU A 1 668 ? -11.676 17.823 -21.946 1.00 96.06 668 LEU A C 1
ATOM 5456 O O . LEU A 1 668 ? -10.492 17.835 -22.267 1.00 96.06 668 LEU A O 1
ATOM 5460 N N . TYR A 1 669 ? -12.648 17.865 -22.856 1.00 96.94 669 TYR A N 1
ATOM 5461 C CA . TYR A 1 669 ? -12.391 17.875 -24.294 1.00 96.94 669 TYR A CA 1
ATOM 5462 C C . TYR A 1 669 ? -11.591 19.112 -24.725 1.00 96.94 669 TYR A C 1
ATOM 5464 O O . TYR A 1 669 ? -10.677 19.008 -25.545 1.00 96.94 669 TYR A O 1
ATOM 5472 N N . LYS A 1 670 ? -11.857 20.277 -24.114 1.00 95.50 670 LYS A N 1
ATOM 5473 C CA . LYS A 1 670 ? -11.036 21.487 -24.311 1.00 95.50 670 LYS A CA 1
ATOM 5474 C C . LYS A 1 670 ? -9.592 21.273 -23.847 1.00 95.50 670 LYS A C 1
ATOM 5476 O O . LYS A 1 670 ? -8.669 21.646 -24.566 1.00 95.50 670 LYS A O 1
ATOM 5481 N N . LEU A 1 671 ? -9.386 20.623 -22.698 1.00 96.25 671 LEU A N 1
ATOM 5482 C CA . LEU A 1 671 ? -8.042 20.271 -22.220 1.00 96.25 671 LEU A CA 1
ATOM 5483 C C . LEU A 1 671 ? -7.337 19.302 -23.175 1.00 96.25 671 LEU A C 1
ATOM 5485 O O . LEU A 1 671 ? -6.167 19.505 -23.487 1.00 96.25 671 LEU A O 1
ATOM 5489 N N . PHE A 1 672 ? -8.041 18.297 -23.704 1.00 98.00 672 PHE A N 1
ATOM 5490 C CA . PHE A 1 672 ? -7.467 17.380 -24.694 1.00 98.00 672 PHE A CA 1
ATOM 5491 C C . PHE A 1 672 ? -6.983 18.124 -25.939 1.00 98.00 672 PHE A C 1
ATOM 5493 O O . PHE A 1 672 ? -5.901 17.831 -26.437 1.00 98.00 672 PHE A O 1
ATOM 5500 N N . LYS A 1 673 ? -7.728 19.135 -26.406 1.00 97.56 673 LYS A N 1
ATOM 5501 C CA . LYS A 1 673 ? -7.303 19.987 -27.526 1.00 97.56 673 LYS A CA 1
ATOM 5502 C C . LYS A 1 673 ? -6.092 20.860 -27.198 1.00 97.56 673 LYS A C 1
ATOM 5504 O O . LYS A 1 673 ? -5.225 21.022 -28.054 1.00 97.56 673 LYS A O 1
ATOM 5509 N N . ASN A 1 674 ? -5.969 21.348 -25.965 1.00 96.94 674 ASN A N 1
ATOM 5510 C CA . ASN A 1 674 ? -4.754 22.042 -25.527 1.00 96.94 674 ASN A CA 1
ATOM 5511 C C . ASN A 1 674 ? -3.540 21.099 -25.533 1.00 96.94 674 ASN A C 1
ATOM 5513 O O . ASN A 1 674 ? -2.480 21.453 -26.047 1.00 96.94 674 ASN A O 1
ATOM 5517 N N . PHE A 1 675 ? -3.697 19.880 -25.012 1.00 98.12 675 PHE A N 1
ATOM 5518 C CA . PHE A 1 675 ? -2.633 18.875 -25.002 1.00 98.12 675 PHE A CA 1
ATOM 5519 C C . PHE A 1 675 ? -2.280 18.365 -26.408 1.00 98.12 675 PHE A C 1
ATOM 5521 O O . PHE A 1 675 ? -1.113 18.091 -26.683 1.00 98.12 675 PHE A O 1
ATOM 5528 N N . GLU A 1 676 ? -3.249 18.297 -27.321 1.00 98.12 676 GLU A N 1
ATOM 5529 C CA . GLU A 1 676 ? -3.014 18.026 -28.743 1.00 98.12 676 GLU A CA 1
ATOM 5530 C C . GLU A 1 676 ? -2.182 19.127 -29.402 1.00 98.12 676 GLU A C 1
ATOM 5532 O O . GLU A 1 676 ? -1.199 18.826 -30.077 1.00 98.12 676 GLU A O 1
ATOM 5537 N N . ALA A 1 677 ? -2.489 20.400 -29.134 1.00 97.50 677 ALA A N 1
ATOM 5538 C CA . ALA A 1 677 ? -1.697 21.527 -29.632 1.00 97.50 677 ALA A CA 1
ATOM 5539 C C . ALA A 1 677 ? -0.249 21.529 -29.099 1.00 97.50 677 ALA A C 1
ATOM 5541 O O . ALA A 1 677 ? 0.649 22.062 -29.752 1.00 97.50 677 ALA A O 1
ATOM 5542 N N . LYS A 1 678 ? -0.005 20.912 -27.935 1.00 97.12 678 LYS A N 1
ATOM 5543 C CA . LYS A 1 678 ? 1.337 20.672 -27.377 1.00 97.12 678 LYS A CA 1
ATOM 5544 C C . LYS A 1 678 ? 2.034 19.426 -27.926 1.00 97.12 678 LYS A C 1
ATOM 5546 O O . LYS A 1 678 ? 3.209 19.224 -27.640 1.00 97.12 678 LYS A O 1
ATOM 5551 N N . GLY A 1 679 ? 1.338 18.598 -28.702 1.00 97.75 679 GLY A N 1
ATOM 5552 C CA . GLY A 1 679 ? 1.867 17.343 -29.232 1.00 97.75 679 GLY A CA 1
ATOM 5553 C C . GLY A 1 679 ? 1.898 16.197 -28.219 1.00 97.75 679 GLY A C 1
ATOM 5554 O O . GLY A 1 679 ? 2.549 15.187 -28.476 1.00 97.75 679 GLY A O 1
ATOM 5555 N N . TYR A 1 680 ? 1.203 16.315 -27.085 1.00 98.19 680 TYR A N 1
ATOM 5556 C CA . TYR A 1 680 ? 1.152 15.270 -26.054 1.00 98.19 680 TYR A CA 1
ATOM 5557 C C . TYR A 1 680 ? 0.166 14.154 -26.399 1.00 98.19 680 TYR A C 1
ATOM 5559 O O . TYR A 1 680 ? 0.319 13.019 -25.964 1.00 98.19 680 TYR A O 1
ATOM 5567 N N . MET A 1 681 ? -0.861 14.443 -27.189 1.00 98.00 681 MET A N 1
ATOM 5568 C CA . MET A 1 681 ? -1.833 13.436 -27.602 1.00 98.00 681 MET A CA 1
ATOM 5569 C C . MET A 1 681 ? -2.410 13.739 -28.974 1.00 98.00 681 MET A C 1
ATOM 5571 O O . MET A 1 681 ? -2.338 14.865 -29.454 1.00 98.00 681 MET A O 1
ATOM 5575 N N . LYS A 1 682 ? -3.015 12.726 -29.580 1.00 98.44 682 LYS A N 1
ATOM 5576 C CA . LYS A 1 682 ? -3.933 12.862 -30.707 1.00 98.44 682 LYS A CA 1
ATOM 5577 C C . LYS A 1 682 ? -5.358 12.705 -30.198 1.00 98.44 682 LYS A C 1
ATOM 5579 O O . LYS A 1 682 ? -5.622 11.833 -29.368 1.00 98.44 682 LYS A O 1
ATOM 5584 N N . VAL A 1 683 ? -6.268 13.533 -30.696 1.00 98.25 683 VAL A N 1
ATOM 5585 C CA . VAL A 1 683 ? -7.690 13.490 -30.351 1.00 98.25 683 VAL A CA 1
ATOM 5586 C C . VAL A 1 683 ? -8.468 13.005 -31.568 1.00 98.25 683 VAL A C 1
ATOM 5588 O O . VAL A 1 683 ? -8.620 13.732 -32.549 1.00 98.25 683 VAL A O 1
ATOM 5591 N N . TYR A 1 684 ? -8.981 11.781 -31.489 1.00 98.00 684 TYR A N 1
ATOM 5592 C CA . TYR A 1 684 ? -9.877 11.199 -32.486 1.00 98.00 684 TYR A CA 1
ATOM 5593 C C . TYR A 1 684 ? -11.339 11.367 -32.059 1.00 98.00 684 TYR A C 1
ATOM 5595 O O . TYR A 1 684 ? -11.625 11.750 -30.927 1.00 98.00 684 TYR A O 1
ATOM 5603 N N . ASP A 1 685 ? -12.276 10.992 -32.932 1.00 96.50 685 ASP A N 1
ATOM 5604 C CA . ASP A 1 685 ? -13.718 11.090 -32.654 1.00 96.50 685 ASP A CA 1
ATOM 5605 C C . ASP A 1 685 ? -14.174 10.229 -31.465 1.00 96.50 685 ASP A C 1
ATOM 5607 O O . ASP A 1 685 ? -15.166 10.533 -30.805 1.00 96.50 685 ASP A O 1
ATOM 5611 N N . THR A 1 686 ? -13.463 9.133 -31.184 1.00 97.25 686 THR A N 1
ATOM 5612 C CA . THR A 1 686 ? -13.872 8.126 -30.190 1.00 97.25 686 THR A CA 1
ATOM 5613 C C . THR A 1 686 ? -12.952 8.032 -28.978 1.00 97.25 686 THR A C 1
ATOM 5615 O O . THR A 1 686 ? -13.342 7.439 -27.967 1.00 97.25 686 THR A O 1
ATOM 5618 N N . HIS A 1 687 ? -11.733 8.563 -29.066 1.00 98.38 687 HIS A N 1
ATOM 5619 C CA . HIS A 1 687 ? -10.712 8.407 -28.035 1.00 98.38 687 HIS A CA 1
ATOM 5620 C C . HIS A 1 687 ? -9.581 9.429 -28.170 1.00 98.38 687 HIS A C 1
ATOM 5622 O O . HIS A 1 687 ? -9.383 10.023 -29.230 1.00 98.38 687 HIS A O 1
ATOM 5628 N N . THR A 1 688 ? -8.793 9.573 -27.106 1.00 98.44 688 THR A N 1
ATOM 5629 C CA . THR A 1 688 ? -7.448 10.160 -27.170 1.00 98.44 688 THR A CA 1
ATOM 5630 C C . THR A 1 688 ? -6.383 9.072 -27.215 1.00 98.44 688 THR A C 1
ATOM 5632 O O . THR A 1 688 ? -6.592 7.970 -26.704 1.00 98.44 688 THR A O 1
ATOM 5635 N N . GLU A 1 689 ? -5.236 9.385 -27.815 1.00 98.38 689 GLU A N 1
ATOM 5636 C CA . GLU A 1 689 ? -4.043 8.533 -27.838 1.00 98.38 689 GLU A CA 1
ATOM 5637 C C . GLU A 1 689 ? -2.800 9.367 -27.504 1.00 98.38 689 GLU A C 1
ATOM 5639 O O . GLU A 1 689 ? -2.514 10.352 -28.185 1.00 98.38 689 GLU A O 1
ATOM 5644 N N . LEU A 1 690 ? -2.067 8.995 -26.455 1.00 98.25 690 LEU A N 1
ATOM 5645 C CA . LEU A 1 690 ? -0.833 9.665 -26.046 1.00 98.25 690 LEU A CA 1
ATOM 5646 C C . LEU A 1 690 ? 0.294 9.433 -27.066 1.00 98.25 690 LEU A C 1
ATOM 5648 O O . LEU A 1 690 ? 0.469 8.331 -27.586 1.00 98.25 690 LEU A O 1
ATOM 5652 N N . THR A 1 691 ? 1.083 10.475 -27.324 1.00 97.69 691 THR A N 1
ATOM 5653 C CA . THR A 1 691 ? 2.366 10.376 -28.044 1.00 97.69 691 THR A CA 1
ATOM 5654 C C . THR A 1 691 ? 3.486 9.973 -27.077 1.00 97.69 691 THR A C 1
ATOM 5656 O O . THR A 1 691 ? 3.265 9.927 -25.870 1.00 97.69 691 THR A O 1
ATOM 5659 N N . THR A 1 692 ? 4.712 9.737 -27.559 1.00 97.00 692 THR A N 1
ATOM 5660 C CA . THR A 1 692 ? 5.892 9.506 -26.695 1.00 97.00 692 THR A CA 1
ATOM 5661 C C . THR A 1 692 ? 6.079 10.622 -25.659 1.00 97.00 692 THR A C 1
ATOM 5663 O O . THR A 1 692 ? 6.288 10.351 -24.475 1.00 97.00 692 THR A O 1
ATOM 5666 N N . GLU A 1 693 ? 5.910 11.877 -26.084 1.00 97.56 693 GLU A N 1
ATOM 5667 C CA . GLU A 1 693 ? 5.961 13.044 -25.200 1.00 97.56 693 GLU A CA 1
ATOM 5668 C C . GLU A 1 693 ? 4.756 13.057 -24.236 1.00 97.56 693 GLU A C 1
ATOM 5670 O O . GLU A 1 693 ? 4.895 13.380 -23.058 1.00 97.56 693 GLU A O 1
ATOM 5675 N N . GLY A 1 694 ? 3.580 12.615 -24.692 1.00 97.44 694 GLY A N 1
ATOM 5676 C CA . GLY A 1 694 ? 2.409 12.390 -23.843 1.00 97.44 694 GLY A CA 1
ATOM 5677 C C . GLY A 1 694 ? 2.609 11.352 -22.750 1.00 97.44 694 GLY A C 1
ATOM 5678 O O . GLY A 1 694 ? 2.167 11.570 -21.628 1.00 97.44 694 GLY A O 1
ATOM 5679 N N . ILE A 1 695 ? 3.290 10.244 -23.053 1.00 97.69 695 ILE A N 1
ATOM 5680 C CA . ILE A 1 695 ? 3.650 9.213 -22.072 1.00 97.69 695 ILE A CA 1
ATOM 5681 C C . ILE A 1 695 ? 4.588 9.795 -21.011 1.00 97.69 695 ILE A C 1
ATOM 5683 O O . ILE A 1 695 ? 4.365 9.593 -19.818 1.00 97.69 695 ILE A O 1
ATOM 5687 N N . PHE A 1 696 ? 5.580 10.592 -21.422 1.00 97.31 696 PHE A N 1
ATOM 5688 C CA . PHE A 1 696 ? 6.496 11.263 -20.496 1.00 97.31 696 PHE A CA 1
ATOM 5689 C C . PHE A 1 696 ? 5.763 12.172 -19.491 1.00 97.31 696 PHE A C 1
ATOM 5691 O O . PHE A 1 696 ? 6.108 12.170 -18.304 1.00 97.31 696 PHE A O 1
ATOM 5698 N N . TRP A 1 697 ? 4.735 12.896 -19.954 1.00 97.06 697 TRP A N 1
ATOM 5699 C CA . TRP A 1 697 ? 3.879 13.784 -19.152 1.00 97.06 697 TRP A CA 1
ATOM 5700 C C . TRP A 1 697 ? 2.590 13.132 -18.631 1.00 97.06 697 TRP A C 1
ATOM 5702 O O . TRP A 1 697 ? 1.752 13.817 -18.042 1.00 97.06 697 TRP A O 1
ATOM 5712 N N . GLY A 1 698 ? 2.406 11.823 -18.808 1.00 95.62 698 GLY A N 1
ATOM 5713 C CA . GLY A 1 698 ? 1.113 11.164 -18.613 1.00 95.62 698 GLY A CA 1
ATOM 5714 C C . GLY A 1 698 ? 0.527 11.354 -17.210 1.00 95.62 698 GLY A C 1
ATOM 5715 O O . GLY A 1 698 ? -0.660 11.638 -17.047 1.00 95.62 698 GLY A O 1
ATOM 5716 N N . ASN A 1 699 ? 1.372 11.306 -16.177 1.00 94.88 699 ASN A N 1
ATOM 5717 C CA . ASN A 1 699 ? 0.950 11.549 -14.793 1.00 94.88 699 ASN A CA 1
ATOM 5718 C C . ASN A 1 699 ? 0.570 13.016 -14.527 1.00 94.88 699 ASN A C 1
ATOM 5720 O O . ASN A 1 699 ? -0.349 13.274 -13.747 1.00 94.88 699 ASN A O 1
ATOM 5724 N N . ASN A 1 700 ? 1.227 13.977 -15.184 1.00 94.94 700 ASN A N 1
ATOM 5725 C CA . ASN A 1 700 ? 0.848 15.390 -15.123 1.00 94.94 700 ASN A CA 1
ATOM 5726 C C . ASN A 1 700 ? -0.517 15.614 -15.784 1.00 94.94 700 ASN A C 1
ATOM 5728 O O . ASN A 1 700 ? -1.390 16.241 -15.188 1.00 94.94 700 ASN A O 1
ATOM 5732 N N . ILE A 1 701 ? -0.723 15.040 -16.973 1.00 95.94 701 ILE A N 1
ATOM 5733 C CA . ILE A 1 701 ? -2.000 15.082 -17.700 1.00 95.94 701 ILE A CA 1
ATOM 5734 C C . ILE A 1 701 ? -3.121 14.479 -16.840 1.00 95.94 701 ILE A C 1
ATOM 5736 O O . ILE A 1 701 ? -4.144 15.130 -16.624 1.00 95.94 701 ILE A O 1
ATOM 5740 N N . SER A 1 702 ? -2.903 13.284 -16.277 1.00 94.81 702 SER A N 1
ATOM 5741 C CA . SER A 1 702 ? -3.830 12.627 -15.341 1.00 94.81 702 SER A CA 1
ATOM 5742 C C . SER A 1 702 ? -4.171 13.529 -14.147 1.00 94.81 702 SER A C 1
ATOM 5744 O O . SER A 1 702 ? -5.343 13.714 -13.821 1.00 94.81 702 SER A O 1
ATOM 5746 N N . SER A 1 703 ? -3.166 14.165 -13.537 1.00 92.62 703 SER A N 1
ATOM 5747 C CA . SER A 1 703 ? -3.358 15.109 -12.429 1.00 92.62 703 SER A CA 1
ATOM 5748 C C . SER A 1 703 ? -4.252 16.294 -12.813 1.00 92.62 703 SER A C 1
ATOM 5750 O O . SER A 1 703 ? -5.224 16.572 -12.113 1.00 92.62 703 SER A O 1
ATOM 5752 N N . VAL A 1 704 ? -3.984 16.968 -13.938 1.00 93.81 704 VAL A N 1
ATOM 5753 C CA . VAL A 1 704 ? -4.803 18.106 -14.403 1.00 93.81 704 VAL A CA 1
ATOM 5754 C C . VAL A 1 704 ? -6.252 17.682 -14.641 1.00 93.81 704 VAL A C 1
ATOM 5756 O O . VAL A 1 704 ? -7.188 18.369 -14.229 1.00 93.81 704 VAL A O 1
ATOM 5759 N N . ILE A 1 705 ? -6.452 16.515 -15.249 1.00 93.81 705 ILE A N 1
ATOM 5760 C CA . ILE A 1 705 ? -7.783 15.964 -15.509 1.00 93.81 705 ILE A CA 1
ATOM 5761 C C . ILE A 1 705 ? -8.522 15.663 -14.204 1.00 93.81 705 ILE A C 1
ATOM 5763 O O . ILE A 1 705 ? -9.695 16.016 -14.070 1.00 93.81 705 ILE A O 1
ATOM 5767 N N . LEU A 1 706 ? -7.845 15.059 -13.224 1.00 91.69 706 LEU A N 1
ATOM 5768 C CA . LEU A 1 706 ? -8.423 14.778 -11.910 1.00 91.69 706 LEU A CA 1
ATOM 5769 C C . LEU A 1 706 ? -8.809 16.060 -11.177 1.00 91.69 706 LEU A C 1
ATOM 5771 O O . LEU A 1 706 ? -9.939 16.158 -10.703 1.00 91.69 706 LEU A O 1
ATOM 5775 N N . LYS A 1 707 ? -7.927 17.065 -11.146 1.00 89.38 707 LYS A N 1
ATOM 5776 C CA . LYS A 1 707 ? -8.237 18.385 -10.580 1.00 89.38 707 LYS A CA 1
ATOM 5777 C C . LYS A 1 707 ? -9.464 19.012 -11.259 1.00 89.38 707 LYS A C 1
ATOM 5779 O O . LYS A 1 707 ? -10.317 19.584 -10.581 1.00 89.38 707 LYS A O 1
ATOM 5784 N N . LYS A 1 708 ? -9.615 18.857 -12.583 1.00 89.31 708 LYS A N 1
ATOM 5785 C CA . LYS A 1 708 ? -10.782 19.382 -13.319 1.00 89.31 708 LYS A CA 1
ATOM 5786 C C . LYS A 1 708 ? -12.060 18.659 -12.918 1.00 89.31 708 LYS A C 1
ATOM 5788 O O . LYS A 1 708 ? -13.069 19.304 -12.654 1.00 89.31 708 LYS A O 1
ATOM 5793 N N . CYS A 1 709 ? -11.998 17.333 -12.806 1.00 88.94 709 CYS A N 1
ATOM 5794 C CA . CYS A 1 709 ? -13.123 16.514 -12.359 1.00 88.94 709 CYS A CA 1
ATOM 5795 C C . CYS A 1 709 ? -13.526 16.813 -10.904 1.00 88.94 709 CYS A C 1
ATOM 5797 O O . CYS A 1 709 ? -14.700 16.690 -10.567 1.00 88.94 709 CYS A O 1
ATOM 5799 N N . LEU A 1 710 ? -12.571 17.205 -10.053 1.00 82.69 710 LEU A N 1
ATOM 5800 C CA . LEU A 1 710 ? -12.794 17.593 -8.654 1.00 82.69 710 LEU A CA 1
ATOM 5801 C C . LEU A 1 710 ? -13.327 19.035 -8.494 1.00 82.69 710 LEU A C 1
ATOM 5803 O O . LEU A 1 710 ? -13.575 19.469 -7.369 1.00 82.69 710 LEU A O 1
ATOM 5807 N N . GLY A 1 711 ? -13.536 19.773 -9.593 1.00 71.19 711 GLY A N 1
ATOM 5808 C CA . GLY A 1 711 ? -14.106 21.125 -9.577 1.00 71.19 711 GLY A CA 1
ATOM 5809 C C . GLY A 1 711 ? -13.081 22.264 -9.502 1.00 71.19 711 GLY A C 1
ATOM 5810 O O . GLY A 1 711 ? -13.391 23.320 -8.950 1.00 71.19 711 GLY A O 1
ATOM 5811 N N . GLY A 1 712 ? -11.867 22.067 -10.034 1.00 48.09 712 GLY A N 1
ATOM 5812 C CA . GLY A 1 712 ? -10.839 23.110 -10.142 1.00 48.09 712 GLY A CA 1
ATOM 5813 C C . GLY A 1 712 ? -11.364 24.395 -10.805 1.00 48.09 712 GLY A C 1
ATOM 5814 O O . GLY A 1 712 ? -11.899 24.341 -11.914 1.00 48.09 712 GLY A O 1
ATOM 5815 N N . ASN A 1 713 ? -11.160 25.524 -10.111 1.00 38.19 713 ASN A N 1
ATOM 5816 C CA . ASN A 1 713 ? -11.827 26.841 -10.192 1.00 38.19 713 ASN A CA 1
ATOM 5817 C C . ASN A 1 713 ? -13.090 26.985 -9.325 1.00 38.19 713 ASN A C 1
ATOM 5819 O O . ASN A 1 713 ? -14.200 27.173 -9.821 1.00 38.19 713 ASN A O 1
ATOM 5823 N N . ARG A 1 714 ? -12.900 27.053 -7.998 1.00 39.12 714 ARG A N 1
ATOM 5824 C CA . ARG A 1 714 ? -13.864 27.719 -7.105 1.00 39.12 714 ARG A CA 1
ATOM 5825 C C . ARG A 1 714 ? -13.789 29.239 -7.288 1.00 39.12 714 ARG A C 1
ATOM 5827 O O . ARG A 1 714 ? -13.269 29.937 -6.426 1.00 39.12 714 ARG A O 1
ATOM 5834 N N . ASN A 1 715 ? -14.351 29.742 -8.382 1.00 28.03 715 ASN A N 1
ATOM 5835 C CA . ASN A 1 715 ? -14.935 31.079 -8.375 1.00 28.03 715 ASN A CA 1
ATOM 5836 C C . ASN A 1 715 ? -16.433 30.926 -8.077 1.00 28.03 715 ASN A C 1
ATOM 5838 O O . ASN A 1 715 ? -17.139 30.187 -8.748 1.00 28.03 715 ASN A O 1
ATOM 5842 N N . GLU A 1 716 ? -16.834 31.563 -6.981 1.00 36.81 716 GLU A N 1
ATOM 5843 C CA . GLU A 1 716 ? -18.169 31.817 -6.430 1.00 36.81 716 GLU A CA 1
ATOM 5844 C C . GLU A 1 716 ? -19.423 31.230 -7.125 1.00 36.81 716 GLU A C 1
ATOM 5846 O O . GLU A 1 716 ? -19.700 31.472 -8.294 1.00 36.81 716 GLU A O 1
ATOM 5851 N N . LYS A 1 717 ? -20.285 30.636 -6.278 1.00 31.95 717 LYS A N 1
ATOM 5852 C CA . LYS A 1 717 ? -21.696 30.239 -6.492 1.00 31.95 717 LYS A CA 1
ATOM 5853 C C . LYS A 1 717 ? -21.946 28.942 -7.274 1.00 31.95 717 LYS A C 1
ATOM 5855 O O . LYS A 1 717 ? -22.484 28.959 -8.373 1.00 31.95 717 LYS A O 1
ATOM 5860 N N . ALA A 1 718 ? -21.777 27.807 -6.599 1.00 28.17 718 ALA A N 1
ATOM 5861 C CA . ALA A 1 718 ? -22.639 26.649 -6.836 1.00 28.17 718 ALA A CA 1
ATOM 5862 C C . ALA A 1 718 ? -23.482 26.428 -5.576 1.00 28.17 718 ALA A C 1
ATOM 5864 O O . ALA A 1 718 ? -22.987 25.984 -4.540 1.00 28.17 718 ALA A O 1
ATOM 5865 N N . GLY A 1 719 ? -24.745 26.855 -5.641 1.00 27.06 719 GLY A N 1
ATOM 5866 C CA . GLY A 1 719 ? -25.747 26.503 -4.645 1.00 27.06 719 GLY A CA 1
ATOM 5867 C C . GLY A 1 719 ? -26.000 24.997 -4.643 1.00 27.06 719 GLY A C 1
ATOM 5868 O O . GLY A 1 719 ? -25.603 24.288 -5.561 1.00 27.06 719 GLY A O 1
ATOM 5869 N N . ASN A 1 720 ? -26.678 24.529 -3.598 1.00 32.97 720 ASN A N 1
ATOM 5870 C CA . ASN A 1 720 ? -27.240 23.186 -3.508 1.00 32.97 720 ASN A CA 1
ATOM 5871 C C . ASN A 1 720 ? -27.905 22.765 -4.830 1.00 32.97 720 ASN A C 1
ATOM 5873 O O . ASN A 1 720 ? -28.976 23.259 -5.174 1.00 32.97 720 ASN A O 1
ATOM 5877 N N . ILE A 1 721 ? -27.285 21.832 -5.539 1.00 28.22 721 ILE A N 1
ATOM 5878 C CA . ILE A 1 721 ? -27.854 21.057 -6.641 1.00 28.22 721 ILE A CA 1
ATOM 5879 C C . ILE A 1 721 ? -27.225 19.670 -6.400 1.00 28.22 721 ILE A C 1
ATOM 5881 O O . ILE A 1 721 ? -26.011 19.582 -6.268 1.00 28.22 721 ILE A O 1
ATOM 5885 N N . PHE A 1 722 ? -27.943 18.587 -6.094 1.00 30.31 722 PHE A N 1
ATOM 5886 C CA . PHE A 1 722 ? -28.982 17.965 -6.906 1.00 30.31 722 PHE A CA 1
ATOM 5887 C C . PHE A 1 722 ? -30.072 17.283 -6.063 1.00 30.31 722 PHE A C 1
ATOM 5889 O O . PHE A 1 722 ? -29.806 16.581 -5.087 1.00 30.31 722 PHE A O 1
ATOM 5896 N N . HIS A 1 723 ? -31.316 17.482 -6.505 1.00 24.69 723 HIS A N 1
ATOM 5897 C CA . HIS A 1 723 ? -32.499 16.728 -6.114 1.00 24.69 723 HIS A CA 1
ATOM 5898 C C . HIS A 1 723 ? -32.392 15.269 -6.582 1.00 24.69 723 HIS A C 1
ATOM 5900 O O . HIS A 1 723 ? -32.112 14.999 -7.746 1.00 24.69 723 HIS A O 1
ATOM 5906 N N . ILE A 1 724 ? -32.687 14.334 -5.678 1.00 27.55 724 ILE A N 1
ATOM 5907 C CA . ILE A 1 724 ? -33.018 12.948 -6.014 1.00 27.55 724 ILE A CA 1
ATOM 5908 C C . ILE A 1 724 ? -34.434 12.962 -6.598 1.00 27.55 724 ILE A C 1
ATOM 5910 O O . ILE A 1 724 ? -35.406 13.131 -5.856 1.00 27.55 724 ILE A O 1
ATOM 5914 N N . ASP A 1 725 ? -34.564 12.792 -7.913 1.00 25.92 725 ASP A N 1
ATOM 5915 C CA . ASP A 1 725 ? -35.862 12.574 -8.552 1.00 25.92 725 ASP A CA 1
ATOM 5916 C C . ASP A 1 725 ? -36.339 11.141 -8.273 1.00 25.92 725 ASP A C 1
ATOM 5918 O O . ASP A 1 725 ? -36.088 10.184 -9.004 1.00 25.92 725 ASP A O 1
ATOM 5922 N N . GLY A 1 726 ? -37.033 10.986 -7.148 1.00 29.39 726 GLY A N 1
ATOM 5923 C CA . GLY A 1 726 ? -37.826 9.807 -6.844 1.00 29.39 726 GLY A CA 1
ATOM 5924 C C . GLY A 1 726 ? -39.190 9.907 -7.514 1.00 29.39 726 GLY A C 1
ATOM 5925 O O . GLY A 1 726 ? -40.104 10.483 -6.933 1.00 29.39 726 GLY A O 1
ATOM 5926 N N . LYS A 1 727 ? -39.360 9.310 -8.697 1.00 26.16 727 LYS A N 1
ATOM 5927 C CA . LYS A 1 727 ? -40.685 9.016 -9.273 1.00 26.16 727 LYS A CA 1
ATOM 5928 C C . LYS A 1 727 ? -40.588 7.917 -10.331 1.00 26.16 727 LYS A C 1
ATOM 5930 O O . LYS A 1 727 ? -40.428 8.223 -11.494 1.00 26.16 727 LYS A O 1
ATOM 5935 N N . TYR A 1 728 ? -40.739 6.655 -9.924 1.00 27.70 728 TYR A N 1
ATOM 5936 C CA . TYR A 1 728 ? -41.429 5.608 -10.700 1.00 27.70 728 TYR A CA 1
ATOM 5937 C C . TYR A 1 728 ? -41.821 4.456 -9.758 1.00 27.70 728 TYR A C 1
ATOM 5939 O O . TYR A 1 728 ? -41.139 3.448 -9.617 1.00 27.70 728 TYR A O 1
ATOM 5947 N N . ARG A 1 729 ? -42.956 4.627 -9.074 1.00 27.73 729 ARG A N 1
ATOM 5948 C CA . ARG A 1 729 ? -43.777 3.533 -8.536 1.00 27.73 729 ARG A CA 1
ATOM 5949 C C . ARG A 1 729 ? -45.237 3.926 -8.712 1.00 27.73 729 ARG A C 1
ATOM 5951 O O . ARG A 1 729 ? -45.748 4.710 -7.917 1.00 27.73 729 ARG A O 1
ATOM 5958 N N . LYS A 1 730 ? -45.859 3.410 -9.775 1.00 24.58 730 LYS A N 1
ATOM 5959 C CA . LYS A 1 730 ? -47.285 3.049 -9.895 1.00 24.58 730 LYS A CA 1
ATOM 5960 C C . LYS A 1 730 ? -47.599 2.710 -11.355 1.00 24.58 730 LYS A C 1
ATOM 5962 O O . LYS A 1 730 ? -47.714 3.615 -12.172 1.00 24.58 730 LYS A O 1
ATOM 5967 N N . ASN A 1 731 ? -47.718 1.421 -11.664 1.00 24.44 731 ASN A N 1
ATOM 5968 C CA . ASN A 1 731 ? -48.949 0.781 -12.152 1.00 24.44 731 ASN A CA 1
ATOM 5969 C C . ASN A 1 731 ? -48.638 -0.637 -12.665 1.00 24.44 731 ASN A C 1
ATOM 5971 O O . ASN A 1 731 ? -47.635 -0.820 -13.346 1.00 24.44 731 ASN A O 1
ATOM 5975 N N . SER A 1 732 ? -49.551 -1.556 -12.313 1.00 27.62 732 SER A N 1
ATOM 5976 C CA . SER A 1 732 ? -49.609 -3.023 -12.499 1.00 27.62 732 SER A CA 1
ATOM 5977 C C . SER A 1 732 ? -48.570 -3.856 -11.762 1.00 27.62 732 SER A C 1
ATOM 5979 O O . SER A 1 732 ? -47.404 -3.879 -12.211 1.00 27.62 732 SER A O 1
#

pLDDT: mean 85.5, std 17.17, range [24.44, 98.75]

Secondary structure (DSSP, 8-state):
-------S------HHHHHHHHHHHHHHHHHHHHHHH-TTHHHHHHHHHS--TT---EEEEEE-SSEEEEEETTTEEEEEE-SS---GGGHHHHHHHHHHHHHHHTT-PPPGGGGSTTHHHHHHHHHHHHHHHTT-SEEEEEEE-TTS-EEEEEEEEEEETTEEEEEEETTSTHHHHHHHH-EEEEEEE--TTTSS-GGG--EEEEEEEEEEPPSSHHHHHHHHHHTTT-THHHHHTTSTTEEEEEEEEEEEEEEEETTEEEEE-TT--EEE---------S----SSPPHHHHTT--SS---SHHHHHHHHHHHGGGGEEE--HHHHHHHTTSPPSS-EEEEEEEE-EESS--TT--SS-EE--S-SHHHHHHHHHHHHHHHTSHHHHT-EEEEEEEEES-GGGS-HHHHHHHHHHHHHH--EEEEEEEEEEE-TTS--HHHHHHHHHTT--EEEEEEE-SSHHHHHHTT-SS-HHHHHHHHHHHHHH-SSEEEEEEEE--TT--HHHHHHHHHHHHHTT-SEEEEEE----TTSHHHHHHHTTSS-----HHHHHHHHHHHHHHHHHTSSEEEEETTEEEETTT---HHHHHHHHT-EEEEESTT-EEEETTEEEEE-SSS-EEEEEESSHHHHHHHHHHHHHTTSSEEEHHHHTTTS-HHHHHHHHHHHHHHHHTTSEEE-SSEEEE-HHHHHTHHHHHHHHHHHHTT----S----------------

Radius of gyration: 33.29 Å; chains: 1; bounding box: 79×72×93 Å

Sequence (732 aa):
MQKKNSSIWSGKIHPGAVKKQERKKMLNKILDHMNNDHKDILPLYVKHFCKRDDVTEAKLTDVNEEEMTLLVNGNETVSIKFTQRTELKNIHLEMIKMAKIARKTLNVDTPEKFKEKGHSEEERNKLEISGFIDNFSSVILGTVSPEGNPIVGYAPFFRYQGDNYIFINETEEYFTSLKNNGKVTLLFIEDESSAVMISMRKRLTYKAETEFVEKGKGYEEILDNFQKVDMAIQMTRNIPVFHLLKVKFLNGRYINGPRTAFDISEDRKVTEVQLGAVGHPSEKQDENITEDEEKGNFTKRFKSHADSSGLVSNHFRKNKKMITETELFKLLENPAKEKEGVIYVHVPYCDKICSFCNLNRKKLDNDLEDYTNFLVSEFEKYGKTPYMKSKEIKVVFFGGGTPTILKEHQLEKIFKSIHENYNLSDDCEFTLETTLHNLNLNKIKILEKYGVNRLSVGIQSFAEKGRNMLNRTFTKEEAIRRLKELKENFSGMVCTDIIYNYPEETVEEVMEDAKIVTDLEIDSTSFYSLMIHEGSKMSKDIKENTFELNYQLETDRKLHHAFLETLLATGEYEVMEHTKVVRKGKDRYNYIRFTHKGADILPIGVGAGGKIADTDIFRINNEKAFYMLSENTEEENRFKRISGLFQYPKVYFTDLKKYVSEEVFEGLYKLFKNFEAKGYMKVYDTHTELTTEGIFWGNNISSVILKKCLGGNRNEKAGNIFHIDGKYRKNS